Protein AF-A0A510KME7-F1 (afdb_monomer)

Structure (mmCIF, N/CA/C/O backbone):
data_AF-A0A510KME7-F1
#
_entry.id   AF-A0A510KME7-F1
#
loop_
_atom_site.group_PDB
_atom_site.id
_atom_site.type_symbol
_atom_site.label_atom_id
_atom_site.label_alt_id
_atom_site.label_comp_id
_atom_site.label_asym_id
_atom_site.label_entity_id
_atom_site.label_seq_id
_atom_site.pdbx_PDB_ins_code
_atom_site.Cartn_x
_atom_site.Cartn_y
_atom_site.Cartn_z
_atom_site.occupancy
_atom_site.B_iso_or_equiv
_atom_site.auth_seq_id
_atom_site.auth_comp_id
_atom_site.auth_asym_id
_atom_site.auth_atom_id
_atom_site.pdbx_PDB_model_num
ATOM 1 N N . MET A 1 1 ? 17.090 -39.117 -1.581 1.00 31.42 1 MET A N 1
ATOM 2 C CA . MET A 1 1 ? 18.560 -39.068 -1.460 1.00 31.42 1 MET A CA 1
ATOM 3 C C . MET A 1 1 ? 19.087 -39.011 -2.873 1.00 31.42 1 MET A C 1
ATOM 5 O O . MET A 1 1 ? 19.305 -40.053 -3.471 1.00 31.42 1 MET A O 1
ATOM 9 N N . GLU A 1 2 ? 19.153 -37.811 -3.428 1.00 24.08 2 GLU A N 1
ATOM 10 C CA . GLU A 1 2 ? 19.842 -37.562 -4.691 1.00 24.08 2 GLU A CA 1
ATOM 11 C C . GLU A 1 2 ? 21.086 -36.752 -4.356 1.00 24.08 2 GLU A C 1
ATOM 13 O O . GLU A 1 2 ? 21.052 -35.858 -3.509 1.00 24.08 2 GLU A O 1
ATOM 18 N N . GLU A 1 3 ? 22.195 -37.201 -4.925 1.00 23.95 3 GLU A N 1
ATOM 19 C CA . GLU A 1 3 ? 23.554 -36.765 -4.651 1.00 23.95 3 GLU A CA 1
ATOM 20 C C . GLU A 1 3 ? 23.732 -35.298 -5.052 1.00 23.95 3 GLU A C 1
ATOM 22 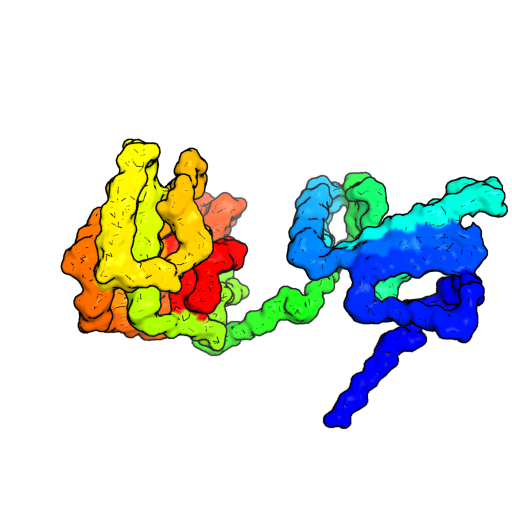O O . GLU A 1 3 ? 23.571 -34.931 -6.216 1.00 23.95 3 GLU A O 1
ATOM 27 N N . ALA A 1 4 ? 24.089 -34.459 -4.077 1.00 23.62 4 ALA A N 1
ATOM 28 C CA . ALA A 1 4 ? 24.622 -33.134 -4.338 1.00 23.62 4 ALA A CA 1
ATOM 29 C C . ALA A 1 4 ? 25.948 -33.299 -5.092 1.00 23.62 4 ALA A C 1
ATOM 31 O O . ALA A 1 4 ? 26.929 -33.814 -4.552 1.00 23.62 4 ALA A O 1
ATOM 32 N N . VAL A 1 5 ? 25.948 -32.909 -6.364 1.00 24.23 5 VAL A N 1
ATOM 33 C CA . VAL A 1 5 ? 27.151 -32.837 -7.188 1.00 24.23 5 VAL A CA 1
ATOM 34 C C . VAL A 1 5 ? 28.067 -31.779 -6.573 1.00 24.23 5 VAL A C 1
ATOM 36 O O . VAL A 1 5 ? 27.742 -30.597 -6.555 1.00 24.23 5 VAL A O 1
ATOM 39 N N . ASP A 1 6 ? 29.193 -32.246 -6.041 1.00 28.59 6 ASP A N 1
ATOM 40 C CA . ASP A 1 6 ? 30.318 -31.480 -5.498 1.00 28.59 6 ASP A CA 1
ATOM 41 C C . ASP A 1 6 ? 30.892 -30.549 -6.590 1.00 28.59 6 ASP A C 1
ATOM 43 O O . ASP A 1 6 ? 31.777 -30.928 -7.359 1.00 28.59 6 ASP A O 1
ATOM 47 N N . THR A 1 7 ? 30.338 -29.338 -6.726 1.00 27.38 7 THR A N 1
ATOM 48 C CA . THR A 1 7 ? 30.721 -28.338 -7.743 1.00 27.38 7 THR A CA 1
ATOM 49 C C . THR A 1 7 ? 31.840 -27.397 -7.293 1.00 27.38 7 THR A C 1
ATOM 51 O O . THR A 1 7 ? 32.182 -26.467 -8.017 1.00 27.38 7 THR A O 1
ATOM 54 N N . HIS A 1 8 ? 32.477 -27.614 -6.141 1.00 29.44 8 HIS A N 1
ATOM 55 C CA . HIS A 1 8 ? 33.478 -26.672 -5.614 1.00 29.44 8 HIS A CA 1
ATOM 56 C C . HIS A 1 8 ? 34.942 -27.059 -5.853 1.00 29.44 8 HIS A C 1
ATOM 58 O O . HIS A 1 8 ? 35.839 -26.343 -5.414 1.00 29.44 8 HIS A O 1
ATOM 64 N N . LYS A 1 9 ? 35.227 -28.146 -6.582 1.00 29.44 9 LYS A N 1
ATOM 65 C CA . LYS A 1 9 ? 36.607 -28.654 -6.675 1.00 29.44 9 LYS A CA 1
ATOM 66 C C . LYS A 1 9 ? 37.508 -28.113 -7.786 1.00 29.44 9 LYS A C 1
ATOM 68 O O . LYS A 1 9 ? 38.706 -28.321 -7.671 1.00 29.44 9 LYS A O 1
ATOM 73 N N . ASN A 1 10 ? 37.024 -27.408 -8.812 1.00 32.88 10 ASN A N 1
ATOM 74 C CA . ASN A 1 10 ? 37.859 -27.113 -9.995 1.00 32.88 10 ASN A CA 1
ATOM 75 C C . ASN A 1 10 ? 37.659 -25.705 -10.599 1.00 32.88 10 ASN A C 1
ATOM 77 O O . ASN A 1 10 ? 37.364 -25.596 -11.786 1.00 32.88 10 ASN A O 1
ATOM 81 N N . PHE A 1 11 ? 37.811 -24.621 -9.830 1.00 33.50 11 PHE A N 1
ATOM 82 C CA . PHE A 1 11 ? 37.561 -23.256 -10.350 1.00 33.50 11 PHE A CA 1
ATOM 83 C C . PHE A 1 11 ? 38.705 -22.247 -10.169 1.00 33.50 11 PHE A C 1
ATOM 85 O O . PHE A 1 11 ? 38.480 -21.037 -10.161 1.00 33.50 11 PHE A O 1
ATOM 92 N N . VAL A 1 12 ? 39.950 -22.719 -10.077 1.00 34.84 12 VAL A N 1
ATOM 93 C CA . VAL A 1 12 ? 41.131 -21.846 -10.141 1.00 34.84 12 VAL A CA 1
ATOM 94 C C . VAL A 1 12 ? 42.035 -22.340 -11.266 1.00 34.84 12 VAL A C 1
ATOM 96 O O . VAL A 1 12 ? 42.401 -23.511 -11.291 1.00 34.84 12 VAL A O 1
ATOM 99 N N . ASP A 1 13 ? 42.353 -21.449 -12.205 1.00 33.38 13 ASP A N 1
ATOM 100 C CA . ASP A 1 13 ? 43.281 -21.697 -13.314 1.00 33.38 13 ASP A CA 1
ATOM 101 C C . ASP A 1 13 ? 44.625 -22.237 -12.776 1.00 33.38 13 ASP A C 1
ATOM 103 O O . ASP A 1 13 ? 45.137 -21.736 -11.766 1.00 33.38 13 ASP A O 1
ATOM 107 N N . GLU A 1 14 ? 45.209 -23.257 -13.416 1.00 35.88 14 GLU A N 1
ATOM 108 C CA . GLU A 1 14 ? 46.477 -23.865 -12.976 1.00 35.88 14 GLU A CA 1
ATOM 109 C C . GLU A 1 14 ? 47.615 -22.828 -12.927 1.00 35.88 14 GLU A C 1
ATOM 111 O O . GLU A 1 14 ? 48.488 -22.895 -12.055 1.00 35.88 14 GLU A O 1
ATOM 116 N N . GLU A 1 15 ? 47.571 -21.809 -13.795 1.00 36.50 15 GLU A N 1
ATOM 117 C CA . GLU A 1 15 ? 48.506 -20.680 -13.755 1.00 36.50 15 GLU A CA 1
ATOM 118 C C . GLU A 1 15 ? 48.356 -19.841 -12.478 1.00 36.50 15 GLU A C 1
ATOM 120 O O . GLU A 1 15 ? 49.357 -19.394 -11.916 1.00 36.50 15 GLU A O 1
ATOM 125 N N . VAL A 1 16 ? 47.132 -19.674 -11.970 1.00 37.50 16 VAL A N 1
ATOM 126 C CA . VAL A 1 16 ? 46.834 -18.913 -10.748 1.00 37.50 16 VAL A CA 1
ATOM 127 C C . VAL A 1 16 ? 47.249 -19.708 -9.507 1.00 37.50 16 VAL A C 1
ATOM 129 O O . VAL A 1 16 ? 47.887 -19.146 -8.615 1.00 37.50 16 VAL A O 1
ATOM 132 N N . LEU A 1 17 ? 47.008 -21.026 -9.482 1.00 38.66 17 LEU A N 1
ATOM 133 C CA . LEU A 1 17 ? 47.450 -21.931 -8.407 1.00 38.66 17 LEU A CA 1
ATOM 134 C C . LEU A 1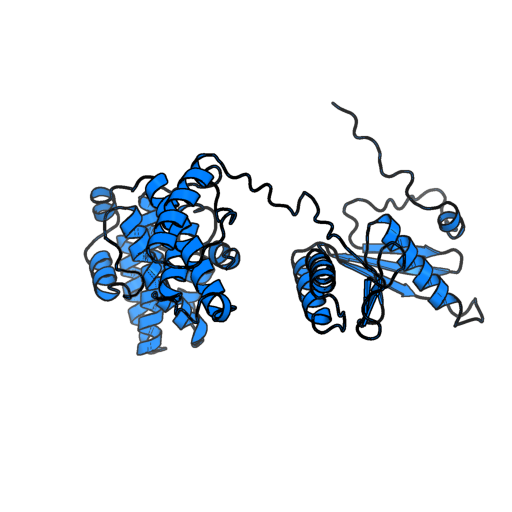 17 ? 48.982 -21.971 -8.247 1.00 38.66 17 LEU A C 1
ATOM 136 O O . LEU A 1 17 ? 49.497 -22.147 -7.140 1.00 38.66 17 LEU A O 1
ATOM 140 N N . SER A 1 18 ? 49.731 -21.731 -9.329 1.00 37.91 18 SER A N 1
ATOM 141 C CA . SER A 1 18 ? 51.200 -21.712 -9.315 1.00 37.91 18 SER A CA 1
ATOM 142 C C . SER A 1 18 ? 51.813 -20.598 -8.442 1.00 37.91 18 SER A C 1
ATOM 144 O O . SER A 1 18 ? 52.978 -20.707 -8.035 1.00 37.91 18 SER A O 1
ATOM 146 N N . TYR A 1 19 ? 51.031 -19.568 -8.086 1.00 35.19 19 TYR A N 1
ATOM 147 C CA . TYR A 1 19 ? 51.433 -18.431 -7.247 1.00 35.19 19 TYR A CA 1
ATOM 148 C C . TYR A 1 19 ? 51.193 -18.628 -5.734 1.00 35.19 19 TYR A C 1
ATOM 150 O O . TYR A 1 19 ? 51.480 -17.708 -4.963 1.00 35.19 19 TYR A O 1
ATOM 158 N N . PHE A 1 20 ? 50.730 -19.805 -5.285 1.00 35.69 20 PHE A N 1
ATOM 159 C CA . PHE A 1 20 ? 50.473 -20.130 -3.869 1.00 35.69 20 PHE A CA 1
ATOM 160 C C . PHE A 1 20 ? 51.540 -21.076 -3.270 1.00 35.69 20 PHE A C 1
ATOM 162 O O . PHE A 1 20 ? 51.744 -22.179 -3.773 1.00 35.69 20 PHE A O 1
ATOM 169 N N . GLU A 1 21 ? 52.267 -20.662 -2.222 1.00 37.16 21 GLU A N 1
ATOM 170 C CA . GLU A 1 21 ? 53.064 -21.557 -1.359 1.00 37.16 21 GLU A CA 1
ATOM 171 C C . GLU A 1 21 ? 52.346 -21.593 -0.018 1.00 37.16 21 GLU A C 1
ATOM 173 O O . GLU A 1 21 ? 52.295 -20.590 0.692 1.00 37.16 21 GLU A O 1
ATOM 178 N N . GLY A 1 22 ? 51.764 -22.743 0.307 1.00 34.75 22 GLY A N 1
ATOM 179 C CA . GLY A 1 22 ? 51.310 -23.023 1.658 1.00 34.75 22 GLY A CA 1
ATOM 180 C C . GLY A 1 22 ? 52.486 -23.513 2.498 1.00 34.75 22 GLY A C 1
ATOM 181 O O . GLY A 1 22 ? 52.994 -24.605 2.259 1.00 34.75 22 GLY A O 1
ATOM 182 N N . GLU A 1 23 ? 52.880 -22.750 3.516 1.00 32.00 23 GLU A N 1
ATOM 183 C CA . GLU A 1 23 ? 53.394 -23.351 4.752 1.00 32.00 23 GLU A CA 1
ATOM 184 C C . GLU A 1 23 ? 52.187 -23.796 5.588 1.00 32.00 23 GLU A C 1
ATOM 186 O O . GLU A 1 23 ? 51.741 -23.084 6.477 1.00 32.00 23 GLU A O 1
ATOM 191 N N . ASP A 1 24 ? 51.584 -24.914 5.188 1.00 30.89 24 ASP A N 1
ATOM 192 C CA . ASP A 1 24 ? 51.115 -26.006 6.051 1.00 30.89 24 ASP A CA 1
ATOM 193 C C . ASP A 1 24 ? 50.284 -26.957 5.188 1.00 30.89 24 ASP A C 1
ATOM 195 O O . ASP A 1 24 ? 49.229 -26.609 4.664 1.00 30.89 24 ASP A O 1
ATOM 199 N N . SER A 1 25 ? 50.760 -28.189 5.052 1.00 30.42 25 SER A N 1
ATOM 200 C CA . SER A 1 25 ? 50.097 -29.253 4.290 1.00 30.42 25 SER A CA 1
ATOM 201 C C . SER A 1 25 ? 48.968 -29.942 5.075 1.00 30.42 25 SER A C 1
ATOM 203 O O . SER A 1 25 ? 48.517 -31.008 4.674 1.00 30.42 25 SER A O 1
ATOM 205 N N . GLU A 1 26 ? 48.474 -29.339 6.167 1.00 30.17 26 GLU A N 1
ATOM 206 C CA . GLU A 1 26 ? 47.447 -29.950 7.031 1.00 30.17 26 GLU A CA 1
ATOM 207 C C . GLU A 1 26 ? 46.320 -29.011 7.511 1.00 30.17 26 GLU A C 1
ATOM 209 O O . GLU A 1 26 ? 45.482 -29.424 8.314 1.00 30.17 26 GLU A O 1
ATOM 214 N N . LYS A 1 27 ? 46.212 -27.774 7.009 1.00 30.67 27 LYS A N 1
ATOM 215 C CA . LYS A 1 27 ? 45.012 -26.946 7.235 1.00 30.67 27 LYS A CA 1
ATOM 216 C C . LYS A 1 27 ? 44.530 -26.316 5.940 1.00 30.67 27 LYS A C 1
ATOM 218 O O . LYS A 1 27 ? 44.865 -25.182 5.612 1.00 30.67 27 LYS A O 1
ATOM 223 N N . GLU A 1 28 ? 43.700 -27.073 5.229 1.00 34.62 28 GLU A N 1
ATOM 224 C CA . GLU A 1 28 ? 42.723 -26.515 4.301 1.00 34.62 28 GLU A CA 1
ATOM 225 C C . GLU A 1 28 ? 41.996 -25.363 5.017 1.00 34.62 28 GLU A C 1
ATOM 227 O O . GLU A 1 28 ? 41.362 -25.566 6.052 1.00 34.62 28 GLU A O 1
ATOM 232 N N . PHE A 1 29 ? 42.105 -24.141 4.502 1.00 41.22 29 PHE A N 1
ATOM 233 C CA . PHE A 1 29 ? 41.101 -23.116 4.761 1.00 41.22 29 PHE A CA 1
ATOM 234 C C . PHE A 1 29 ? 40.070 -23.251 3.644 1.00 41.22 29 PHE A C 1
ATOM 236 O O . PHE A 1 29 ? 40.261 -22.636 2.591 1.00 41.22 29 PHE A O 1
ATOM 243 N N . PRO A 1 30 ? 39.007 -24.064 3.793 1.00 48.75 30 PRO A N 1
ATOM 244 C CA . PRO A 1 30 ? 37.950 -24.028 2.810 1.00 48.75 30 PRO A CA 1
ATOM 245 C C . PRO A 1 30 ? 37.259 -22.679 2.992 1.00 48.75 30 PRO A C 1
ATOM 247 O O . PRO A 1 30 ? 36.662 -22.408 4.034 1.00 48.75 30 PRO A O 1
ATOM 250 N N . ILE A 1 31 ? 37.376 -21.805 1.995 1.00 48.62 31 ILE A N 1
ATOM 251 C CA . ILE A 1 31 ? 36.396 -20.737 1.821 1.00 48.62 31 ILE A CA 1
ATOM 252 C C . ILE A 1 31 ? 35.055 -21.464 1.683 1.00 48.62 31 ILE A C 1
ATOM 254 O O . ILE A 1 31 ? 34.832 -22.195 0.723 1.00 48.62 31 ILE A O 1
ATOM 258 N N . GLN A 1 32 ? 34.225 -21.355 2.713 1.00 48.88 32 GLN A N 1
ATOM 259 C CA . GLN A 1 32 ? 32.888 -21.938 2.774 1.00 48.88 32 GLN A CA 1
ATOM 260 C C . GLN A 1 32 ? 31.859 -20.907 2.311 1.00 48.88 32 GLN A C 1
ATOM 262 O O . GLN A 1 32 ? 32.136 -19.708 2.342 1.00 48.88 32 GLN A O 1
ATOM 267 N N . GLU A 1 33 ? 30.665 -21.363 1.945 1.00 46.31 33 GLU A N 1
ATOM 268 C CA . GLU A 1 33 ? 29.560 -20.523 1.456 1.00 46.31 33 GLU A CA 1
ATOM 269 C C . GLU A 1 33 ? 29.223 -19.347 2.399 1.00 46.31 33 GLU A C 1
ATOM 271 O O . GLU A 1 33 ? 28.917 -18.247 1.952 1.00 46.31 33 GLU A O 1
ATOM 276 N N . TRP A 1 34 ? 29.388 -19.527 3.715 1.00 50.72 34 TRP A N 1
ATOM 277 C CA . TRP A 1 34 ? 29.161 -18.493 4.738 1.00 50.72 34 TRP A CA 1
ATOM 278 C C . TRP A 1 34 ? 30.374 -17.591 5.033 1.00 50.72 34 TRP A C 1
ATOM 280 O O . TRP A 1 34 ? 30.373 -16.830 6.006 1.00 50.72 34 TRP A O 1
ATOM 290 N N . THR A 1 35 ? 31.449 -17.672 4.250 1.00 52.91 35 THR A N 1
ATOM 291 C CA . THR A 1 35 ? 32.661 -16.874 4.487 1.00 52.91 35 THR A CA 1
ATOM 292 C C . THR A 1 35 ? 32.430 -15.427 4.067 1.00 52.91 35 THR A C 1
ATOM 294 O O . THR A 1 35 ? 32.424 -15.108 2.884 1.00 52.91 35 THR A O 1
ATOM 297 N N . ARG A 1 36 ? 32.292 -14.522 5.041 1.00 64.31 36 ARG A N 1
ATOM 298 C CA . ARG A 1 36 ? 32.176 -13.073 4.786 1.00 64.31 36 ARG A CA 1
ATOM 299 C C . ARG A 1 36 ? 33.496 -12.321 4.863 1.00 64.31 36 ARG A C 1
ATOM 301 O O . ARG A 1 36 ? 33.613 -11.243 4.298 1.00 64.31 36 ARG A O 1
ATOM 308 N N . ILE A 1 37 ? 34.504 -12.882 5.529 1.00 73.12 37 ILE A N 1
ATOM 309 C CA . ILE A 1 37 ? 35.841 -12.290 5.644 1.00 73.12 37 ILE A CA 1
ATOM 310 C C . ILE A 1 37 ? 36.871 -13.375 5.357 1.00 73.12 37 ILE A C 1
ATOM 312 O O . ILE A 1 37 ? 36.829 -14.443 5.967 1.00 73.12 37 ILE A O 1
ATOM 316 N N . PHE A 1 38 ? 37.816 -13.097 4.463 1.00 68.69 38 PHE A N 1
ATOM 317 C CA . PHE A 1 38 ? 38.881 -14.033 4.110 1.00 68.69 38 PHE A CA 1
ATOM 318 C C . PHE A 1 38 ? 40.239 -13.344 3.987 1.00 68.69 38 PHE A C 1
ATOM 320 O O . PHE A 1 38 ? 40.340 -12.136 3.766 1.00 68.69 38 PHE A O 1
ATOM 327 N N . ARG A 1 39 ? 41.309 -14.132 4.122 1.00 71.25 39 ARG A N 1
ATOM 328 C CA . ARG A 1 39 ? 42.686 -13.686 3.901 1.00 71.25 39 ARG A CA 1
ATOM 329 C C . ARG A 1 39 ? 43.415 -14.683 3.014 1.00 71.25 39 ARG A C 1
ATOM 331 O O . ARG A 1 39 ? 43.437 -15.871 3.309 1.00 71.25 39 ARG A O 1
ATOM 338 N N . ILE A 1 40 ? 44.048 -14.174 1.967 1.00 71.38 40 ILE A N 1
ATOM 339 C CA . ILE A 1 40 ? 44.884 -14.924 1.035 1.00 71.38 40 ILE A CA 1
ATOM 340 C C . ILE A 1 40 ? 46.314 -14.403 1.156 1.00 71.38 40 ILE A C 1
ATOM 342 O O . ILE A 1 40 ? 46.532 -13.193 1.153 1.00 71.38 40 ILE A O 1
ATOM 346 N N . LYS A 1 41 ? 47.295 -15.303 1.241 1.00 67.00 41 LYS A N 1
ATOM 347 C CA . LYS A 1 41 ? 48.721 -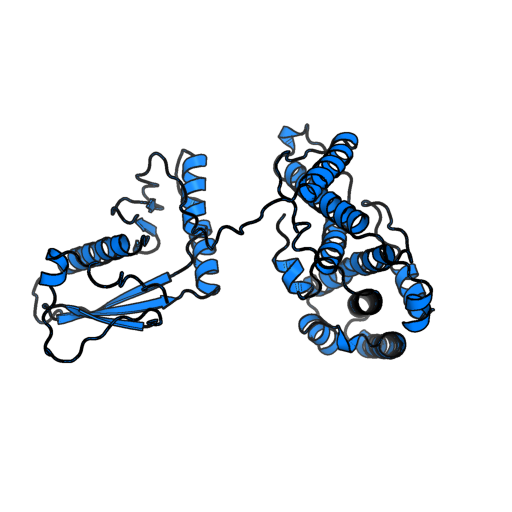14.960 1.211 1.00 67.00 41 LYS A CA 1
ATOM 348 C C . LYS A 1 41 ? 49.373 -15.589 -0.015 1.00 67.00 41 LYS A C 1
ATOM 350 O O . LYS A 1 41 ? 49.258 -16.793 -0.219 1.00 67.00 41 LYS A O 1
ATOM 355 N N . LEU A 1 42 ? 50.022 -14.770 -0.836 1.00 65.75 42 LEU A N 1
ATOM 356 C CA . LEU A 1 42 ? 50.706 -15.197 -2.058 1.00 65.75 42 LEU A CA 1
ATOM 357 C C . LEU A 1 42 ? 52.171 -15.568 -1.769 1.00 65.75 42 LEU A C 1
ATOM 359 O O . LEU A 1 42 ? 52.744 -15.124 -0.770 1.00 65.75 42 LEU A O 1
ATOM 363 N N . LYS A 1 43 ? 52.805 -16.329 -2.677 1.00 61.66 43 LYS A N 1
ATOM 364 C CA . LYS A 1 43 ? 54.229 -16.742 -2.598 1.00 61.66 43 LYS A CA 1
ATOM 365 C C . LYS A 1 43 ? 55.206 -15.597 -2.365 1.00 61.66 43 LYS A C 1
ATOM 367 O O . LYS A 1 43 ? 56.228 -15.757 -1.706 1.00 61.66 43 LYS A O 1
ATOM 372 N N . ASP A 1 44 ? 54.917 -14.435 -2.935 1.00 62.72 44 ASP A N 1
ATOM 373 C CA . ASP A 1 44 ? 55.780 -13.260 -2.823 1.00 62.72 44 ASP A CA 1
ATOM 374 C C . ASP A 1 44 ? 55.631 -12.514 -1.485 1.00 62.72 44 ASP A C 1
ATOM 376 O O . ASP A 1 44 ? 56.320 -11.521 -1.255 1.00 62.72 44 ASP A O 1
ATOM 380 N N . GLY A 1 45 ? 54.788 -13.019 -0.578 1.00 64.12 45 GLY A N 1
ATOM 381 C CA . GLY A 1 45 ? 54.513 -12.425 0.726 1.00 64.12 45 GLY A CA 1
ATOM 382 C C . GLY A 1 45 ? 53.370 -11.411 0.717 1.00 64.12 45 GLY A C 1
ATOM 383 O O . GLY A 1 45 ? 53.045 -10.889 1.782 1.00 64.12 45 GLY A O 1
ATOM 384 N N . THR A 1 46 ? 52.743 -11.147 -0.434 1.00 65.31 46 THR A N 1
ATOM 385 C CA . THR A 1 46 ? 51.562 -10.278 -0.527 1.00 65.31 46 THR A CA 1
ATOM 386 C C . THR A 1 46 ? 50.392 -10.886 0.237 1.00 65.31 46 THR A C 1
ATOM 388 O O . THR A 1 46 ? 50.067 -12.060 0.058 1.00 65.31 46 THR A O 1
ATOM 391 N N . GLU A 1 47 ? 49.723 -10.077 1.055 1.00 69.19 47 GLU A N 1
ATOM 392 C CA . GLU A 1 47 ? 48.513 -10.477 1.774 1.00 69.19 47 GLU A CA 1
ATOM 393 C C . GLU A 1 47 ? 47.300 -9.722 1.227 1.00 69.19 47 GLU A C 1
ATOM 395 O O . GLU A 1 47 ? 47.287 -8.493 1.183 1.00 69.19 47 GLU A O 1
ATOM 400 N N . ILE A 1 48 ? 46.267 -10.457 0.824 1.00 72.62 48 ILE A N 1
ATOM 401 C CA . ILE A 1 48 ? 44.991 -9.940 0.332 1.00 72.62 48 ILE A CA 1
ATOM 402 C C . ILE A 1 48 ? 43.926 -10.270 1.369 1.00 72.62 48 ILE A C 1
ATOM 404 O O . ILE A 1 48 ? 43.691 -11.434 1.677 1.00 72.62 48 ILE A O 1
ATOM 408 N 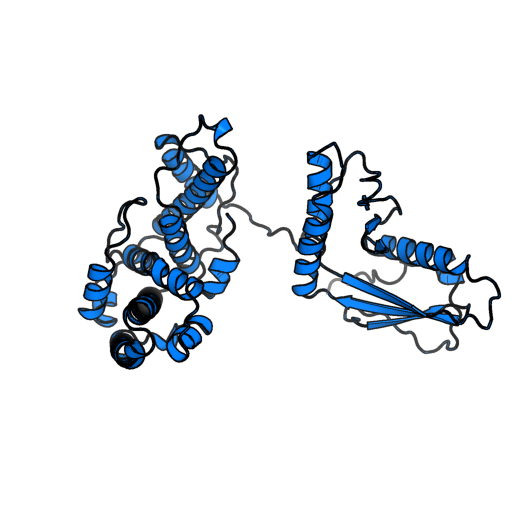N . ASN A 1 49 ? 43.272 -9.249 1.905 1.00 74.81 49 ASN A N 1
ATOM 409 C CA . ASN A 1 49 ? 42.120 -9.393 2.785 1.00 74.81 49 ASN A CA 1
ATOM 410 C C . ASN A 1 49 ? 40.856 -9.066 1.989 1.00 74.81 49 ASN A C 1
ATOM 412 O O . ASN A 1 49 ? 40.799 -8.023 1.337 1.00 74.81 49 ASN A O 1
ATOM 416 N N . GLY A 1 50 ? 39.870 -9.952 2.037 1.00 74.75 50 GLY A N 1
ATOM 417 C CA . GLY A 1 50 ? 38.582 -9.786 1.384 1.00 74.75 50 GLY A CA 1
ATOM 418 C C . GLY A 1 50 ? 37.440 -9.716 2.385 1.00 74.75 50 GLY A C 1
ATOM 419 O O . GLY A 1 50 ? 37.459 -10.405 3.403 1.00 74.75 50 GLY A O 1
ATOM 420 N N . GLU A 1 51 ? 36.456 -8.881 2.078 1.00 77.31 51 GLU A N 1
ATOM 421 C CA . GLU A 1 51 ? 35.203 -8.735 2.815 1.00 77.31 51 GLU A CA 1
ATOM 422 C C . GLU A 1 51 ? 34.047 -8.780 1.811 1.00 77.31 51 GLU A C 1
ATOM 424 O O . GLU A 1 51 ? 34.073 -8.047 0.821 1.00 77.31 51 GLU A O 1
ATOM 429 N N . ILE A 1 52 ? 33.078 -9.663 2.039 1.00 78.88 52 ILE A N 1
ATOM 430 C CA . ILE A 1 52 ? 31.897 -9.872 1.197 1.00 78.88 52 ILE A CA 1
ATOM 431 C C . ILE A 1 52 ? 30.678 -9.328 1.939 1.00 78.88 52 ILE A C 1
ATOM 433 O O . ILE A 1 52 ? 30.410 -9.736 3.069 1.00 78.88 52 ILE A O 1
ATOM 437 N N . ASP A 1 53 ? 29.949 -8.437 1.280 1.00 75.94 53 ASP A N 1
ATOM 438 C CA . ASP A 1 53 ? 28.682 -7.868 1.725 1.00 75.94 53 ASP A CA 1
ATOM 439 C C . ASP A 1 53 ? 27.602 -8.197 0.689 1.00 75.94 53 ASP A C 1
ATOM 441 O O . ASP A 1 53 ? 27.637 -7.691 -0.432 1.00 75.94 53 ASP A O 1
ATOM 445 N N . ASP A 1 54 ? 26.675 -9.070 1.064 1.00 71.81 54 ASP A N 1
ATOM 446 C CA . ASP A 1 54 ? 25.479 -9.448 0.308 1.00 71.81 54 ASP A CA 1
ATOM 447 C C . ASP A 1 54 ? 24.190 -9.053 1.052 1.00 71.81 54 ASP A C 1
ATOM 449 O O . ASP A 1 54 ? 23.129 -9.641 0.854 1.00 71.81 54 ASP A O 1
ATOM 453 N N . SER A 1 55 ? 24.283 -8.059 1.943 1.00 72.50 55 SER A N 1
ATOM 454 C CA . SER A 1 55 ? 23.122 -7.500 2.636 1.00 72.50 55 SER A CA 1
ATOM 455 C C . SER A 1 55 ? 22.272 -6.622 1.709 1.00 72.50 55 SER A C 1
ATOM 457 O O . SER A 1 55 ? 22.720 -6.181 0.652 1.00 72.50 55 SER A O 1
ATOM 459 N N . GLU A 1 56 ? 21.066 -6.245 2.141 1.00 66.38 56 GLU A N 1
ATOM 460 C CA . GLU A 1 56 ? 20.248 -5.238 1.439 1.00 66.38 56 GLU A CA 1
ATOM 461 C C . GLU A 1 56 ? 20.994 -3.911 1.197 1.00 66.38 56 GLU A C 1
ATOM 463 O O . GLU A 1 56 ? 20.714 -3.179 0.245 1.00 66.38 56 GLU A O 1
ATOM 468 N N . MET A 1 57 ? 21.980 -3.586 2.040 1.00 66.94 57 MET A N 1
ATOM 469 C CA . MET A 1 57 ? 22.820 -2.403 1.860 1.00 66.94 57 MET A CA 1
ATOM 470 C C . MET A 1 57 ? 23.742 -2.532 0.633 1.00 66.94 57 MET A C 1
ATOM 472 O O . MET A 1 57 ? 24.046 -1.519 -0.001 1.00 66.94 57 MET A O 1
ATOM 476 N N . ALA A 1 58 ? 24.130 -3.752 0.246 1.00 68.81 58 ALA A N 1
ATOM 477 C CA . ALA A 1 58 ? 24.874 -4.014 -0.982 1.00 68.81 58 ALA A CA 1
ATOM 478 C C . ALA A 1 58 ? 24.022 -3.747 -2.236 1.00 68.81 58 ALA A C 1
ATOM 480 O O . ALA A 1 58 ? 24.513 -3.124 -3.176 1.00 68.81 58 ALA A O 1
ATOM 481 N N . ALA A 1 59 ? 22.732 -4.101 -2.220 1.00 67.38 59 ALA A N 1
ATOM 482 C CA . ALA A 1 59 ? 21.806 -3.778 -3.312 1.00 67.38 59 ALA A CA 1
ATOM 483 C C . ALA A 1 59 ? 21.621 -2.255 -3.477 1.00 67.38 59 ALA A C 1
ATOM 485 O O . ALA A 1 59 ? 21.709 -1.717 -4.583 1.00 67.38 59 ALA A O 1
ATOM 486 N N . LYS A 1 60 ? 21.480 -1.519 -2.363 1.00 73.62 60 LYS A N 1
ATOM 487 C CA . LYS A 1 60 ? 21.449 -0.040 -2.371 1.00 73.62 60 LYS A CA 1
ATOM 488 C C . LYS A 1 60 ? 22.738 0.568 -2.935 1.00 73.62 60 LYS A C 1
ATOM 490 O O . LYS A 1 60 ? 22.696 1.614 -3.583 1.00 73.62 60 LYS A O 1
ATOM 495 N N . TYR A 1 61 ? 23.883 -0.083 -2.719 1.00 79.62 61 TYR A N 1
ATOM 496 C CA . TYR A 1 61 ? 25.157 0.338 -3.299 1.00 79.62 61 TYR A CA 1
ATOM 497 C C . TYR A 1 61 ? 25.177 0.183 -4.827 1.00 79.62 61 TYR A C 1
ATOM 499 O O . TYR A 1 61 ? 25.677 1.081 -5.502 1.00 79.62 61 TYR A O 1
ATOM 507 N N . GLY A 1 62 ? 24.605 -0.895 -5.376 1.00 83.06 62 GLY A N 1
ATOM 508 C CA . GLY A 1 62 ? 24.429 -1.077 -6.823 1.00 83.06 62 GLY A CA 1
ATOM 509 C C . GLY A 1 62 ? 23.611 0.053 -7.453 1.00 83.06 62 GLY A C 1
ATOM 510 O O . GLY A 1 62 ? 24.069 0.702 -8.395 1.00 83.06 62 GLY A O 1
ATOM 511 N N . ALA A 1 63 ? 22.454 0.377 -6.868 1.00 81.00 63 ALA A N 1
ATOM 512 C CA . ALA A 1 63 ? 21.615 1.492 -7.316 1.00 81.00 63 ALA A CA 1
ATOM 513 C C . ALA A 1 63 ? 22.349 2.847 -7.266 1.00 81.00 63 ALA A C 1
ATOM 515 O O . ALA A 1 63 ? 22.369 3.582 -8.254 1.00 81.00 63 ALA A O 1
ATOM 516 N N . GLY A 1 64 ? 23.026 3.152 -6.152 1.00 83.25 64 GLY A N 1
ATOM 517 C CA . GLY A 1 64 ? 23.813 4.384 -6.023 1.00 83.25 64 GLY A CA 1
ATOM 518 C C . GLY A 1 64 ? 25.003 4.450 -6.989 1.00 83.25 64 GLY A C 1
ATOM 519 O O . GLY A 1 64 ? 25.370 5.525 -7.463 1.00 83.25 64 GLY A O 1
ATOM 520 N N . LEU A 1 65 ? 25.603 3.307 -7.330 1.00 87.94 65 LEU A N 1
ATOM 521 C CA . LEU A 1 65 ? 26.673 3.236 -8.324 1.00 87.94 65 LEU A CA 1
ATOM 522 C C . LEU A 1 65 ? 26.140 3.454 -9.747 1.00 87.94 65 LEU A C 1
ATOM 524 O O . LEU A 1 65 ? 26.798 4.117 -10.547 1.00 87.94 65 LEU A O 1
ATOM 528 N N . ALA A 1 66 ? 24.945 2.950 -10.062 1.00 89.94 66 ALA A N 1
ATOM 529 C CA . ALA A 1 66 ? 24.282 3.221 -11.336 1.00 89.94 66 ALA A CA 1
ATOM 530 C C . ALA A 1 66 ? 23.960 4.718 -11.484 1.00 89.94 66 ALA A C 1
ATOM 532 O O . ALA A 1 66 ? 24.258 5.310 -12.520 1.00 89.94 66 ALA A O 1
ATOM 533 N N . GLU A 1 67 ? 23.448 5.357 -10.427 1.00 87.44 67 GLU A N 1
ATOM 534 C CA . GLU A 1 67 ? 23.243 6.810 -10.396 1.00 87.44 67 GLU A CA 1
ATOM 535 C C . GLU A 1 67 ? 24.564 7.562 -10.595 1.00 87.44 67 GLU A C 1
ATOM 537 O O . GLU A 1 67 ? 24.635 8.478 -11.418 1.00 87.44 67 GLU A O 1
ATOM 542 N N . HIS A 1 68 ? 25.638 7.128 -9.923 1.00 88.25 68 HIS A N 1
ATOM 543 C CA . HIS A 1 68 ? 26.963 7.714 -10.098 1.00 88.25 68 HIS A CA 1
ATOM 544 C C . HIS A 1 68 ? 27.410 7.702 -11.564 1.00 88.25 68 HIS A C 1
ATOM 546 O O . HIS A 1 68 ? 27.991 8.687 -11.999 1.00 88.25 68 HIS A O 1
ATOM 552 N N . PHE A 1 69 ? 27.129 6.650 -12.337 1.00 91.12 69 PHE A N 1
ATOM 553 C CA . PHE A 1 69 ? 27.490 6.557 -13.759 1.00 91.12 69 PHE A CA 1
ATOM 554 C C . PHE A 1 69 ? 26.428 7.094 -14.738 1.00 91.12 69 PHE A C 1
ATOM 556 O O . PHE A 1 69 ? 26.640 7.035 -15.948 1.00 91.12 69 PHE A O 1
ATOM 563 N N . SER A 1 70 ? 25.306 7.636 -14.262 1.00 90.44 70 SER A N 1
ATOM 564 C CA . SER A 1 70 ? 24.171 8.044 -15.111 1.00 90.44 70 SER A CA 1
ATOM 565 C C . SER A 1 70 ? 24.479 9.156 -16.130 1.00 90.44 70 SER A C 1
ATOM 567 O O . SER A 1 70 ? 23.855 9.233 -17.191 1.00 90.44 70 SER A O 1
ATOM 569 N N . ASP A 1 71 ? 25.471 9.995 -15.854 1.00 88.88 71 ASP A N 1
ATOM 570 C CA . ASP A 1 71 ? 25.948 11.108 -16.686 1.00 88.88 71 ASP A CA 1
ATOM 571 C C . ASP A 1 71 ? 27.082 10.706 -17.656 1.00 88.88 71 ASP A C 1
ATOM 573 O O . ASP A 1 71 ? 27.643 11.563 -18.345 1.00 88.88 71 ASP A O 1
ATOM 577 N N . VAL A 1 72 ? 27.441 9.417 -17.726 1.00 91.19 72 VAL A N 1
ATOM 578 C CA . VAL A 1 72 ? 28.518 8.935 -18.598 1.00 91.19 72 VAL A CA 1
ATOM 579 C C . VAL A 1 72 ? 28.220 9.212 -20.076 1.00 91.19 72 VAL A C 1
ATOM 581 O O . VAL A 1 72 ? 27.100 9.031 -20.563 1.00 91.19 72 VAL A O 1
ATOM 584 N N . ASN A 1 73 ? 29.252 9.621 -20.819 1.00 88.38 73 ASN A N 1
ATOM 585 C CA . ASN A 1 73 ? 29.143 9.957 -22.237 1.00 88.38 73 ASN A CA 1
ATOM 586 C C . ASN A 1 73 ? 29.146 8.701 -23.129 1.00 88.38 73 ASN A C 1
ATOM 588 O O . ASN A 1 73 ? 30.157 8.353 -23.742 1.00 88.38 73 ASN A O 1
ATOM 592 N N . ILE A 1 74 ? 28.000 8.025 -23.206 1.00 91.81 74 ILE A N 1
ATOM 593 C CA . ILE A 1 74 ? 27.730 6.925 -24.139 1.00 91.81 74 ILE A CA 1
ATOM 594 C C . ILE A 1 74 ? 26.644 7.403 -25.108 1.00 91.81 74 ILE A C 1
ATOM 596 O O . ILE A 1 74 ? 25.563 7.784 -24.682 1.00 91.81 74 ILE A O 1
ATOM 600 N N . LYS A 1 75 ? 26.944 7.423 -26.414 1.00 88.69 75 LYS A N 1
ATOM 601 C CA . LYS A 1 75 ? 26.048 8.001 -27.440 1.00 88.69 75 LYS A CA 1
ATOM 602 C C . LYS A 1 75 ? 24.782 7.186 -27.700 1.00 88.69 75 LYS A C 1
ATOM 604 O O . LYS A 1 75 ? 23.795 7.744 -28.165 1.00 88.69 75 LYS A O 1
ATOM 609 N N . ASP A 1 76 ? 24.862 5.873 -27.518 1.00 92.25 76 ASP A N 1
ATOM 610 C CA . ASP A 1 76 ? 23.727 4.969 -27.672 1.00 92.25 76 ASP A CA 1
ATOM 611 C C . ASP A 1 76 ? 23.004 4.869 -26.327 1.00 92.25 76 ASP A C 1
ATOM 613 O O . ASP A 1 76 ? 23.504 4.243 -25.390 1.00 92.25 76 ASP A O 1
ATOM 617 N N . GLU A 1 77 ? 21.846 5.523 -26.230 1.00 87.00 77 GLU A N 1
ATOM 618 C CA . GLU A 1 77 ? 21.094 5.608 -24.977 1.00 87.00 77 GLU A CA 1
ATOM 619 C C . GLU A 1 77 ? 20.524 4.248 -24.552 1.00 87.00 77 GLU A C 1
ATOM 621 O O . GLU A 1 77 ? 20.426 3.971 -23.360 1.00 87.00 77 GLU A O 1
ATOM 626 N N . ASN A 1 78 ? 20.212 3.364 -25.506 1.00 85.88 78 ASN A N 1
ATOM 627 C CA . ASN A 1 78 ? 19.729 2.024 -25.186 1.00 85.88 78 ASN A CA 1
ATOM 628 C C . ASN A 1 78 ? 20.853 1.178 -24.580 1.00 85.88 78 ASN A C 1
ATOM 630 O O . ASN A 1 78 ? 20.684 0.578 -23.521 1.00 85.88 78 ASN A O 1
ATOM 634 N N . LEU A 1 79 ? 22.034 1.191 -25.204 1.00 92.31 79 LEU A N 1
ATOM 635 C CA . LEU A 1 79 ? 23.217 0.533 -24.649 1.00 92.31 79 LEU A CA 1
ATOM 636 C C . LEU A 1 79 ? 23.557 1.082 -23.258 1.00 92.31 79 LEU A C 1
ATOM 638 O O . LEU A 1 79 ? 23.814 0.308 -22.338 1.00 92.31 79 LEU A O 1
ATOM 642 N N . LYS A 1 80 ? 23.540 2.409 -23.093 1.00 92.75 80 LYS A N 1
ATOM 643 C CA . LYS A 1 80 ? 23.783 3.058 -21.801 1.00 92.75 80 LYS A CA 1
ATOM 644 C C . LYS A 1 80 ? 22.795 2.567 -20.746 1.00 92.75 80 LYS A C 1
ATOM 646 O O . LYS A 1 80 ? 23.226 2.172 -19.666 1.00 92.75 80 LYS A O 1
ATOM 651 N N . GLN A 1 81 ? 21.505 2.516 -21.074 1.00 88.69 81 GLN A N 1
ATOM 652 C CA . GLN A 1 81 ? 20.481 2.019 -20.163 1.00 88.69 81 GLN A CA 1
ATOM 653 C C . GLN A 1 81 ? 20.737 0.559 -19.773 1.00 88.69 81 GLN A C 1
ATOM 655 O O . GLN A 1 81 ? 20.726 0.245 -18.589 1.00 88.69 81 GLN A O 1
ATOM 660 N N . MET A 1 82 ? 21.053 -0.317 -20.732 1.00 90.12 82 MET A N 1
ATOM 661 C CA . MET A 1 82 ? 21.356 -1.728 -20.457 1.00 90.12 82 MET A CA 1
ATOM 662 C C . MET A 1 82 ? 22.576 -1.891 -19.533 1.00 90.12 82 MET A C 1
ATOM 664 O O . MET A 1 82 ? 22.559 -2.714 -18.618 1.00 90.12 82 MET A O 1
ATOM 668 N N . LEU A 1 83 ? 23.622 -1.080 -19.711 1.00 93.75 83 LEU A N 1
ATOM 669 C CA . LEU A 1 83 ? 24.796 -1.090 -18.832 1.00 93.75 83 LEU A CA 1
ATOM 670 C C . LEU A 1 83 ? 24.456 -0.605 -17.413 1.00 93.75 83 LEU A C 1
ATOM 672 O O . LEU A 1 83 ? 24.857 -1.240 -16.440 1.00 93.75 83 LEU A O 1
ATOM 676 N N . LEU A 1 84 ? 23.690 0.484 -17.278 1.00 91.81 84 LEU A N 1
ATOM 677 C CA . LEU A 1 84 ? 23.266 1.014 -15.975 1.00 91.81 84 LEU A CA 1
ATOM 678 C C . LEU A 1 84 ? 22.325 0.051 -15.241 1.00 91.81 84 LEU A C 1
ATOM 680 O O . LEU A 1 84 ? 22.470 -0.147 -14.036 1.00 91.81 84 LEU A O 1
ATOM 684 N N . THR A 1 85 ? 21.416 -0.599 -15.969 1.00 86.44 85 THR A N 1
ATOM 685 C CA . THR A 1 85 ? 20.531 -1.637 -15.436 1.00 86.44 85 THR A CA 1
ATOM 686 C C . THR A 1 85 ? 21.334 -2.774 -14.808 1.00 86.44 85 THR A C 1
ATOM 688 O O . THR A 1 85 ? 21.046 -3.172 -13.686 1.00 86.44 85 THR A O 1
ATOM 691 N N . GLN A 1 86 ? 22.394 -3.256 -15.461 1.00 90.75 86 GLN A N 1
ATOM 692 C CA . GLN A 1 86 ? 23.257 -4.286 -14.875 1.00 90.75 86 GLN A CA 1
ATOM 693 C C . GLN A 1 86 ? 23.923 -3.850 -13.567 1.00 90.75 86 GLN A C 1
ATOM 695 O O . GLN A 1 86 ? 24.026 -4.669 -12.657 1.00 90.75 86 GLN A O 1
ATOM 700 N N . ILE A 1 87 ? 24.365 -2.588 -13.471 1.00 90.56 87 ILE A N 1
ATOM 701 C CA . ILE A 1 87 ? 24.977 -2.037 -12.250 1.00 90.56 87 ILE A CA 1
ATOM 702 C C . ILE A 1 87 ? 23.951 -1.987 -11.114 1.00 90.56 87 ILE A C 1
ATOM 704 O O . ILE A 1 87 ? 24.267 -2.344 -9.980 1.00 90.56 87 ILE A O 1
ATOM 708 N N . ALA A 1 88 ? 22.713 -1.594 -11.423 1.00 86.19 88 ALA A N 1
ATOM 709 C CA . ALA A 1 88 ? 21.625 -1.563 -10.450 1.00 86.19 88 ALA A CA 1
ATOM 710 C C . ALA A 1 88 ? 21.279 -2.961 -9.902 1.00 86.19 88 ALA A C 1
ATOM 712 O O . ALA A 1 88 ? 20.867 -3.073 -8.752 1.00 86.19 88 ALA A O 1
ATOM 713 N N . PHE A 1 89 ? 21.499 -4.020 -10.688 1.00 82.94 89 PHE A N 1
ATOM 714 C CA . PHE A 1 89 ? 21.275 -5.412 -10.280 1.00 82.94 89 PHE A CA 1
ATOM 715 C C . PHE A 1 89 ? 22.445 -6.057 -9.517 1.00 82.94 89 PHE A C 1
ATOM 717 O O . PHE A 1 89 ? 22.389 -7.248 -9.207 1.00 82.94 89 PHE A O 1
ATOM 724 N N . PHE A 1 90 ? 23.510 -5.316 -9.188 1.00 85.06 90 PHE A N 1
ATOM 725 C CA . PHE A 1 90 ? 24.565 -5.848 -8.324 1.00 85.06 90 PHE A CA 1
ATOM 726 C C . PHE A 1 90 ? 24.021 -6.117 -6.915 1.00 85.06 90 PHE A C 1
ATOM 728 O O . PHE A 1 90 ? 23.631 -5.204 -6.194 1.00 85.06 90 PHE A O 1
ATOM 735 N N . ASN A 1 91 ? 24.025 -7.389 -6.520 1.00 75.62 91 ASN A N 1
ATOM 736 C CA . ASN A 1 91 ? 23.473 -7.881 -5.255 1.00 75.62 91 ASN A CA 1
ATOM 737 C C . ASN A 1 91 ? 24.543 -8.178 -4.192 1.00 75.62 91 ASN A C 1
ATOM 739 O O . ASN A 1 91 ? 24.218 -8.463 -3.044 1.00 75.62 91 ASN A O 1
ATOM 743 N N . CYS A 1 92 ? 25.818 -8.118 -4.570 1.00 79.25 92 CYS A N 1
ATOM 744 C CA . CYS A 1 92 ? 26.941 -8.426 -3.704 1.00 79.25 92 CYS A CA 1
ATOM 745 C C . CYS A 1 92 ? 28.097 -7.469 -3.987 1.00 79.25 92 CYS A C 1
ATOM 747 O O . CYS A 1 92 ? 28.421 -7.147 -5.133 1.00 79.25 92 CYS A O 1
ATOM 749 N N . LYS A 1 93 ? 28.762 -7.040 -2.919 1.00 84.06 93 LYS A N 1
ATOM 750 C CA . LYS A 1 93 ? 29.956 -6.209 -2.956 1.00 84.06 93 LYS A CA 1
ATOM 751 C C . LYS A 1 93 ? 31.093 -6.937 -2.263 1.00 84.06 93 LYS A C 1
ATOM 753 O O . LYS A 1 93 ? 31.032 -7.232 -1.074 1.00 84.06 93 LYS A O 1
ATOM 758 N N . THR A 1 94 ? 32.191 -7.135 -2.983 1.00 80.62 94 THR A N 1
ATOM 759 C CA . THR A 1 94 ? 33.429 -7.653 -2.398 1.00 80.62 94 THR A CA 1
ATOM 760 C C . THR A 1 94 ? 34.477 -6.555 -2.322 1.00 80.62 94 THR A C 1
ATOM 762 O O . THR A 1 94 ? 34.942 -6.035 -3.336 1.00 80.62 94 THR A O 1
ATOM 765 N N . LYS A 1 95 ? 34.887 -6.202 -1.106 1.00 81.38 95 LYS A N 1
ATOM 766 C CA . LYS A 1 95 ? 36.005 -5.294 -0.866 1.00 81.38 95 LYS A CA 1
ATOM 767 C C . LYS A 1 95 ? 37.287 -6.104 -0.738 1.00 81.38 95 LYS A C 1
ATOM 769 O O . LYS A 1 95 ? 37.421 -6.914 0.172 1.00 81.38 95 LYS A O 1
ATOM 774 N N . LEU A 1 96 ? 38.253 -5.837 -1.612 1.00 76.44 96 LEU A N 1
ATOM 775 C CA . LEU A 1 96 ? 39.586 -6.435 -1.557 1.00 76.44 96 LEU A CA 1
ATOM 776 C C . LEU A 1 96 ? 40.617 -5.387 -1.129 1.00 76.44 96 LEU A C 1
ATOM 778 O O . LEU A 1 96 ? 40.710 -4.309 -1.715 1.00 76.44 96 LEU A O 1
ATOM 782 N N . MET A 1 97 ? 41.411 -5.707 -0.110 1.00 71.12 97 MET A N 1
ATOM 783 C CA . MET A 1 97 ? 42.519 -4.889 0.380 1.00 71.12 97 MET A CA 1
ATOM 784 C C . MET A 1 97 ? 43.812 -5.696 0.331 1.00 71.12 97 MET A C 1
ATOM 786 O O . MET A 1 97 ? 43.966 -6.669 1.066 1.00 71.12 97 MET A O 1
ATOM 790 N N . ALA A 1 98 ? 44.754 -5.275 -0.508 1.00 69.19 98 ALA A N 1
ATOM 791 C CA . ALA A 1 98 ? 46.067 -5.900 -0.605 1.00 69.19 98 ALA A CA 1
ATOM 792 C C . ALA A 1 98 ? 47.131 -5.081 0.138 1.00 69.19 98 ALA A C 1
ATOM 794 O O . ALA A 1 98 ? 47.255 -3.871 -0.072 1.00 69.19 98 ALA A O 1
ATOM 795 N N . THR A 1 99 ? 47.926 -5.761 0.959 1.00 66.38 99 THR A N 1
ATOM 796 C CA . THR A 1 99 ? 49.114 -5.221 1.620 1.00 66.38 99 THR A CA 1
ATOM 797 C C . THR A 1 99 ? 50.349 -5.849 0.992 1.00 66.38 99 THR A C 1
ATOM 799 O O . THR A 1 99 ? 50.492 -7.071 0.954 1.00 66.38 99 THR A O 1
ATOM 802 N N . PHE A 1 100 ? 51.253 -5.002 0.510 1.00 64.62 100 PHE A N 1
ATOM 803 C CA . PHE A 1 100 ? 52.497 -5.425 -0.123 1.00 64.62 100 PHE A CA 1
ATOM 804 C C . PHE A 1 100 ? 53.661 -5.298 0.860 1.00 64.62 100 PHE A C 1
ATOM 806 O O . PHE A 1 100 ? 53.843 -4.240 1.471 1.00 64.62 100 PHE A O 1
ATOM 813 N N . ASP A 1 101 ? 54.482 -6.341 0.970 1.00 58.72 101 ASP A N 1
ATOM 814 C CA . ASP A 1 101 ? 55.754 -6.267 1.688 1.00 58.72 101 ASP A CA 1
ATOM 815 C C . ASP A 1 101 ? 56.866 -5.773 0.749 1.00 58.72 101 ASP A C 1
ATOM 817 O O . ASP A 1 101 ? 57.576 -6.534 0.088 1.00 58.72 101 ASP A O 1
ATOM 821 N N . PHE A 1 102 ? 57.019 -4.450 0.686 1.00 54.03 102 PHE A N 1
ATOM 822 C CA . PHE A 1 102 ? 57.979 -3.786 -0.199 1.00 54.03 102 PHE A CA 1
ATOM 823 C C . PHE A 1 102 ? 59.458 -4.016 0.174 1.00 54.03 102 PHE A C 1
ATOM 825 O O . PHE A 1 102 ? 60.338 -3.486 -0.510 1.00 54.03 102 PHE A O 1
ATOM 832 N N . TYR A 1 103 ? 59.768 -4.766 1.241 1.00 48.28 103 TYR A N 1
ATOM 833 C CA . TYR A 1 103 ? 61.150 -5.017 1.662 1.00 48.28 103 TYR A CA 1
ATOM 834 C C . TYR A 1 103 ? 61.846 -6.141 0.874 1.00 48.28 103 TYR A C 1
ATOM 836 O O . TYR A 1 103 ? 63.077 -6.198 0.885 1.00 48.28 103 TYR A O 1
ATOM 844 N N . LYS A 1 104 ? 61.112 -6.993 0.136 1.00 50.38 104 LYS A N 1
ATOM 845 C CA . LYS A 1 104 ? 61.693 -8.096 -0.664 1.00 50.38 104 LYS A CA 1
ATOM 846 C C . LYS A 1 104 ? 61.793 -7.835 -2.172 1.00 50.38 104 LYS A C 1
ATOM 848 O O . LYS A 1 104 ? 62.627 -8.449 -2.837 1.00 50.38 104 LYS A O 1
ATOM 853 N N . SER A 1 105 ? 61.012 -6.919 -2.731 1.00 49.03 105 SER A N 1
ATOM 854 C CA . SER A 1 105 ? 60.900 -6.718 -4.180 1.00 49.03 105 SER A CA 1
ATOM 855 C C . SER A 1 105 ? 61.192 -5.263 -4.556 1.00 49.03 105 SER A C 1
ATOM 857 O O . SER A 1 105 ? 60.365 -4.361 -4.468 1.00 49.03 105 SER A O 1
ATOM 859 N N . GLY A 1 106 ? 62.405 -4.985 -5.028 1.00 49.50 106 GLY A N 1
ATOM 860 C CA . GLY A 1 106 ? 62.831 -3.635 -5.426 1.00 49.50 106 GLY A CA 1
ATOM 861 C C . GLY A 1 106 ? 62.110 -3.016 -6.645 1.00 49.50 106 GLY A C 1
ATOM 862 O O . GLY A 1 106 ? 62.753 -2.288 -7.398 1.00 49.50 106 GLY A O 1
ATOM 863 N N . LYS A 1 107 ? 60.821 -3.295 -6.913 1.00 51.66 107 LYS A N 1
ATOM 864 C CA . LYS A 1 107 ? 60.088 -2.840 -8.114 1.00 51.66 107 LYS A CA 1
ATOM 865 C C . LYS A 1 107 ? 58.611 -2.481 -7.845 1.00 51.66 107 LYS A C 1
ATOM 867 O O . LYS A 1 107 ? 57.702 -3.157 -8.315 1.00 51.66 107 LYS A O 1
ATOM 872 N N . LYS A 1 108 ? 58.376 -1.305 -7.247 1.00 53.47 108 LYS A N 1
ATOM 873 C CA . LYS A 1 108 ? 57.046 -0.729 -6.917 1.00 53.47 108 LYS A CA 1
ATOM 874 C C . LYS A 1 108 ? 56.002 -0.640 -8.057 1.00 53.47 108 LYS A C 1
ATOM 876 O O . LYS A 1 108 ? 54.828 -0.427 -7.773 1.00 53.47 108 LYS A O 1
ATOM 881 N N . LYS A 1 109 ? 56.390 -0.712 -9.342 1.00 51.50 109 LYS A N 1
ATOM 882 C CA . LYS A 1 109 ? 55.485 -0.450 -10.490 1.00 51.50 109 LYS A CA 1
ATOM 883 C C . LYS A 1 109 ? 54.852 -1.714 -11.095 1.00 51.50 109 LYS A C 1
ATOM 885 O O . LYS A 1 109 ? 53.739 -1.633 -11.597 1.00 51.50 109 LYS A O 1
ATOM 890 N N . ASN A 1 110 ? 55.518 -2.870 -11.008 1.00 56.19 110 ASN A N 1
ATOM 891 C CA . ASN A 1 110 ? 55.011 -4.124 -11.588 1.00 56.19 110 ASN A CA 1
ATOM 892 C C . ASN A 1 110 ? 53.969 -4.817 -10.694 1.00 56.19 110 ASN A C 1
ATOM 894 O O . ASN A 1 110 ? 53.183 -5.617 -11.183 1.00 56.19 110 ASN A O 1
ATOM 898 N N . GLU A 1 111 ? 53.938 -4.509 -9.398 1.00 58.97 111 GLU A N 1
ATOM 899 C CA . GLU A 1 111 ? 53.069 -5.185 -8.422 1.00 58.97 111 GLU A CA 1
ATOM 900 C C . GLU A 1 111 ? 51.625 -4.689 -8.462 1.00 58.97 111 GLU A C 1
ATOM 902 O O . GLU A 1 111 ? 50.703 -5.488 -8.348 1.00 58.97 111 GLU A O 1
ATOM 907 N N . LYS A 1 112 ? 51.408 -3.393 -8.728 1.00 56.38 112 LYS A N 1
ATOM 908 C CA . LYS A 1 112 ? 50.057 -2.851 -8.952 1.00 56.38 112 LYS A CA 1
ATOM 909 C C . LYS A 1 112 ? 49.386 -3.462 -10.181 1.00 56.38 112 LYS A C 1
ATOM 911 O O . LYS A 1 112 ? 48.196 -3.736 -10.138 1.00 56.38 112 LYS A O 1
ATOM 916 N N . VAL A 1 113 ? 50.153 -3.679 -11.251 1.00 61.88 113 VAL A N 1
ATOM 917 C CA . VAL A 1 113 ? 49.660 -4.316 -12.482 1.00 61.88 113 VAL A CA 1
ATOM 918 C C . VAL A 1 113 ? 49.300 -5.775 -12.212 1.00 61.88 113 VAL A C 1
ATOM 920 O O . VAL A 1 113 ? 48.219 -6.203 -12.584 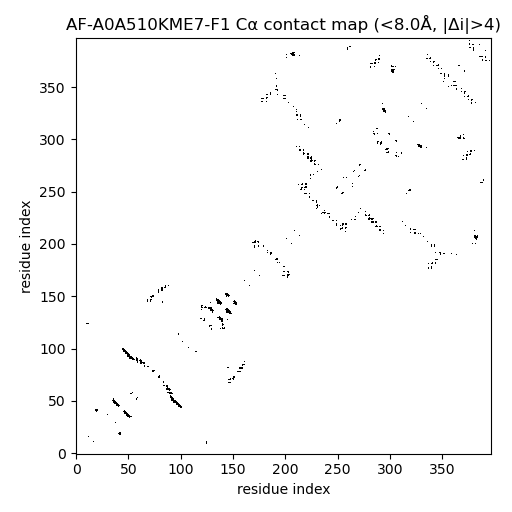1.00 61.88 113 VAL A O 1
ATOM 923 N N . LYS A 1 114 ? 50.143 -6.506 -11.472 1.00 62.66 114 LYS A N 1
ATOM 924 C CA . LYS A 1 114 ? 49.843 -7.882 -11.050 1.00 62.66 114 LYS A CA 1
ATOM 925 C C . LYS A 1 114 ? 48.607 -7.984 -10.156 1.00 62.66 114 LYS A C 1
ATOM 927 O O . LYS A 1 114 ? 47.823 -8.904 -10.332 1.00 62.66 114 LYS A O 1
ATOM 932 N N . LEU A 1 115 ? 48.417 -7.050 -9.218 1.00 64.44 115 LEU A N 1
ATOM 933 C CA . LEU A 1 115 ? 47.213 -7.010 -8.383 1.00 64.44 115 LEU A CA 1
ATOM 934 C C . LEU A 1 115 ? 45.965 -6.709 -9.219 1.00 64.44 115 LEU A C 1
ATOM 936 O O . LEU A 1 115 ? 44.938 -7.347 -9.025 1.00 64.44 115 LEU A O 1
ATOM 940 N N . LEU A 1 116 ? 46.057 -5.751 -10.143 1.00 63.28 116 LEU A N 1
ATOM 941 C CA . LEU A 1 116 ? 44.976 -5.422 -11.066 1.00 63.28 116 LEU A CA 1
ATOM 942 C C . LEU A 1 116 ? 44.604 -6.648 -11.910 1.00 63.28 116 LEU A C 1
ATOM 944 O O . LEU A 1 116 ? 43.435 -7.006 -11.972 1.00 63.28 116 LEU A O 1
ATOM 948 N N . ASP A 1 117 ? 45.594 -7.343 -12.469 1.00 67.44 117 ASP A N 1
ATOM 949 C CA . ASP A 1 117 ? 45.381 -8.579 -13.220 1.00 67.44 117 ASP A CA 1
ATOM 950 C C . ASP A 1 117 ? 44.802 -9.712 -12.373 1.00 67.44 117 ASP A C 1
ATOM 952 O O . ASP A 1 117 ? 43.949 -10.446 -12.869 1.00 67.44 117 ASP A O 1
ATOM 956 N N . PHE A 1 118 ? 45.226 -9.837 -11.112 1.00 69.56 118 PHE A N 1
ATOM 957 C CA . PHE A 1 118 ? 44.683 -10.808 -10.166 1.00 69.56 118 PHE A CA 1
ATOM 958 C C . PHE A 1 118 ? 43.219 -10.513 -9.836 1.00 69.56 118 PHE A C 1
ATOM 960 O O . PHE A 1 118 ? 42.397 -11.414 -9.911 1.00 69.56 118 PHE A O 1
ATOM 967 N N . ILE A 1 119 ? 42.868 -9.266 -9.510 1.00 67.94 119 ILE A N 1
ATOM 968 C CA . ILE A 1 119 ? 41.489 -8.878 -9.172 1.00 67.94 119 ILE A CA 1
ATOM 969 C C . ILE A 1 119 ? 40.579 -8.999 -10.398 1.00 67.94 119 ILE A C 1
ATOM 971 O O . ILE A 1 119 ? 39.473 -9.519 -10.289 1.00 67.94 119 ILE A O 1
ATOM 975 N N . LEU A 1 120 ? 41.051 -8.559 -11.569 1.00 67.00 120 LEU A N 1
ATOM 976 C CA . LEU A 1 120 ? 40.334 -8.727 -12.832 1.00 67.00 120 LEU A CA 1
ATOM 977 C C . LEU A 1 120 ? 40.156 -10.211 -13.186 1.00 67.00 120 LEU A C 1
ATOM 979 O O . LEU A 1 120 ? 39.098 -10.606 -13.659 1.00 67.00 120 LEU A O 1
ATOM 983 N N . GLY A 1 121 ? 41.179 -11.037 -12.945 1.00 65.94 121 GLY A N 1
ATOM 984 C CA . GLY A 1 121 ? 41.114 -12.485 -13.141 1.00 65.94 121 GLY A CA 1
ATOM 985 C C . GLY A 1 121 ? 40.169 -13.174 -12.157 1.00 65.94 121 GLY A C 1
ATOM 986 O O . GLY A 1 121 ? 39.383 -14.017 -12.569 1.00 65.94 121 GLY A O 1
ATOM 987 N N . ALA A 1 122 ? 40.195 -12.776 -10.885 1.00 66.00 122 ALA A N 1
ATOM 988 C CA . ALA A 1 122 ? 39.296 -13.285 -9.859 1.00 66.00 122 ALA A CA 1
ATOM 989 C C . ALA A 1 122 ? 37.840 -12.929 -10.179 1.00 66.00 122 ALA A C 1
ATOM 991 O O . ALA A 1 122 ? 36.990 -13.806 -10.104 1.00 66.00 122 ALA A O 1
ATOM 992 N N . GLY A 1 123 ? 37.572 -11.690 -10.618 1.00 64.00 123 GLY A N 1
ATOM 993 C CA . GLY A 1 123 ? 36.240 -11.243 -11.040 1.00 64.00 123 GLY A CA 1
ATOM 994 C C . GLY A 1 123 ? 35.604 -12.164 -12.080 1.00 64.00 123 GLY A C 1
ATOM 995 O O . GLY A 1 123 ? 34.417 -12.454 -11.996 1.00 64.00 123 GLY A O 1
ATOM 996 N N . LYS A 1 124 ? 36.404 -12.726 -12.992 1.00 67.81 124 LYS A N 1
ATOM 997 C CA . LYS A 1 124 ? 35.924 -13.696 -13.979 1.00 67.81 124 LYS A CA 1
ATOM 998 C C . LYS A 1 124 ? 35.356 -14.979 -13.368 1.00 67.81 124 LYS A C 1
ATOM 1000 O O . LYS A 1 124 ? 34.434 -15.553 -13.931 1.00 67.81 124 LYS A O 1
ATOM 1005 N N . SER A 1 125 ? 35.884 -15.436 -12.235 1.00 61.88 125 SER A N 1
ATOM 1006 C CA . SER A 1 125 ? 35.445 -16.682 -11.590 1.00 61.88 125 SER A CA 1
ATOM 1007 C C . SER A 1 125 ? 34.079 -16.577 -10.902 1.00 61.88 125 SER A C 1
ATOM 1009 O O . SER A 1 125 ? 33.535 -17.604 -10.510 1.00 61.88 125 SER A O 1
ATOM 1011 N N . PHE A 1 126 ? 33.540 -15.369 -10.725 1.00 65.69 126 PHE A N 1
ATOM 1012 C CA . PHE A 1 126 ? 32.262 -15.127 -10.045 1.00 65.69 126 PHE A CA 1
ATOM 1013 C C . PHE A 1 126 ? 31.417 -14.040 -10.731 1.00 65.69 126 PHE A C 1
ATOM 1015 O O . PHE A 1 126 ? 30.635 -13.364 -10.068 1.00 65.69 126 PHE A O 1
ATOM 1022 N N . ASP A 1 127 ? 31.613 -13.834 -12.040 1.00 71.94 127 ASP A N 1
ATOM 1023 C CA . ASP A 1 127 ? 30.931 -12.808 -12.849 1.00 71.94 127 ASP A CA 1
ATOM 1024 C C . ASP A 1 127 ? 30.960 -11.394 -12.229 1.00 71.94 127 ASP A C 1
ATOM 1026 O O . ASP A 1 127 ? 30.065 -10.567 -12.407 1.00 71.94 127 ASP A O 1
ATOM 1030 N N . GLY A 1 128 ? 32.029 -11.103 -11.487 1.00 80.69 128 GLY A N 1
ATOM 1031 C CA . GLY A 1 128 ? 32.233 -9.843 -10.797 1.00 80.69 128 GLY A CA 1
ATOM 1032 C C . GLY A 1 128 ? 32.644 -8.725 -11.747 1.00 80.69 128 GLY A C 1
ATOM 1033 O O . GLY A 1 128 ? 33.387 -8.944 -12.704 1.00 80.69 128 GLY A O 1
ATOM 1034 N N . TYR A 1 129 ? 32.215 -7.506 -11.417 1.00 88.38 129 TYR A N 1
ATOM 1035 C CA . TYR A 1 129 ? 32.555 -6.278 -12.135 1.00 88.38 129 TYR A CA 1
ATOM 1036 C C . TYR A 1 129 ? 33.510 -5.423 -11.291 1.00 88.38 129 TYR A C 1
ATOM 1038 O O . TYR A 1 129 ? 33.063 -4.681 -10.410 1.00 88.38 129 TYR A O 1
ATOM 1046 N N . PRO A 1 130 ? 34.838 -5.523 -11.486 1.00 86.12 130 PRO A N 1
ATOM 1047 C CA . PRO A 1 130 ? 35.788 -4.835 -10.627 1.00 86.12 130 PRO A CA 1
ATOM 1048 C C . PRO A 1 130 ? 35.732 -3.320 -10.823 1.00 86.12 130 PRO A C 1
ATOM 1050 O O . PRO A 1 130 ? 35.896 -2.815 -11.936 1.00 86.12 130 PRO A O 1
ATOM 1053 N N . LEU A 1 131 ? 35.554 -2.593 -9.720 1.00 82.94 131 LEU A N 1
ATOM 1054 C CA . LEU A 1 131 ? 35.621 -1.135 -9.678 1.00 82.94 131 LEU A CA 1
ATOM 1055 C C . LEU A 1 131 ? 37.022 -0.688 -9.252 1.00 82.94 131 LEU A C 1
ATOM 1057 O O . LEU A 1 131 ? 37.460 -0.978 -8.137 1.00 82.94 131 LEU A O 1
ATOM 1061 N N . PHE A 1 132 ? 37.702 0.083 -10.103 1.00 72.12 132 PHE A N 1
ATOM 1062 C CA . PHE A 1 132 ? 38.976 0.715 -9.759 1.00 72.12 132 PHE A CA 1
ATOM 1063 C C . PHE A 1 132 ? 38.841 2.234 -9.737 1.00 72.12 132 PHE A C 1
ATOM 1065 O O . PHE A 1 132 ? 38.228 2.833 -10.619 1.00 72.12 132 PHE A O 1
ATOM 1072 N N . SER A 1 133 ? 39.438 2.853 -8.711 1.00 65.94 133 SER A N 1
ATOM 1073 C CA . SER A 1 133 ? 39.560 4.312 -8.567 1.00 65.94 133 SER A CA 1
ATOM 1074 C C . SER A 1 133 ? 38.251 5.098 -8.715 1.00 65.94 133 SER A C 1
ATOM 1076 O O . SER A 1 133 ? 38.313 6.219 -9.190 1.00 65.94 133 SER A O 1
ATOM 1078 N N . THR A 1 134 ? 37.106 4.506 -8.345 1.00 68.19 134 THR A N 1
ATOM 1079 C CA . THR A 1 134 ? 35.725 5.043 -8.446 1.00 68.19 134 THR A CA 1
ATOM 1080 C C . THR A 1 134 ? 35.217 5.405 -9.846 1.00 68.19 134 THR A C 1
ATOM 1082 O O . THR A 1 134 ? 34.016 5.378 -10.058 1.00 68.19 134 THR A O 1
ATOM 1085 N N . GLU A 1 135 ? 36.096 5.639 -10.817 1.00 81.00 135 GLU A N 1
ATOM 1086 C CA . GLU A 1 135 ? 35.736 6.180 -12.133 1.00 81.00 135 GLU A CA 1
ATOM 1087 C C . GLU A 1 135 ? 35.555 5.124 -13.232 1.00 81.00 135 GLU A C 1
ATOM 1089 O O . GLU A 1 135 ? 35.156 5.465 -14.347 1.00 81.00 135 GLU A O 1
ATOM 1094 N N . THR A 1 136 ? 35.937 3.859 -13.006 1.00 88.62 136 THR A N 1
ATOM 1095 C CA . THR A 1 136 ? 35.888 2.823 -14.055 1.00 88.62 136 THR A CA 1
ATOM 1096 C C . THR A 1 136 ? 35.542 1.440 -13.514 1.00 88.62 136 THR A C 1
ATOM 1098 O O . THR A 1 136 ? 36.255 0.886 -12.672 1.00 88.62 136 THR A O 1
ATOM 1101 N N . LEU A 1 137 ? 34.468 0.877 -14.068 1.00 90.50 137 LEU A N 1
ATOM 1102 C CA . LEU A 1 137 ? 34.049 -0.511 -13.925 1.00 90.50 137 LEU A CA 1
ATOM 1103 C C . LEU A 1 137 ? 34.569 -1.343 -15.093 1.00 90.50 137 LEU A C 1
ATOM 1105 O O . LEU A 1 137 ? 34.434 -0.960 -16.258 1.00 90.50 137 LEU A O 1
ATOM 1109 N N . TYR A 1 138 ? 35.104 -2.515 -14.777 1.00 88.12 138 TYR A N 1
ATOM 1110 C CA . TYR A 1 138 ? 35.505 -3.514 -15.759 1.00 88.12 138 TYR A CA 1
ATOM 1111 C C . TYR A 1 138 ? 34.534 -4.689 -15.739 1.00 88.12 138 TYR A C 1
ATOM 1113 O O . TYR A 1 138 ? 33.973 -5.034 -14.705 1.00 88.12 138 TYR A O 1
ATOM 1121 N N . SER A 1 139 ? 34.347 -5.300 -16.899 1.00 86.88 139 SER A N 1
ATOM 1122 C CA . SER A 1 139 ? 33.634 -6.564 -17.056 1.00 86.88 139 SER A CA 1
ATOM 1123 C C . SER A 1 139 ? 34.512 -7.752 -16.631 1.00 86.88 139 SER A C 1
ATOM 1125 O O . SER A 1 139 ? 35.743 -7.613 -16.599 1.00 86.88 139 SER A O 1
ATOM 1127 N N . PRO A 1 140 ? 33.915 -8.937 -16.402 1.00 79.38 140 PRO A N 1
ATOM 1128 C CA . PRO A 1 140 ? 34.642 -10.196 -16.191 1.00 79.38 140 PRO A CA 1
ATOM 1129 C C . PRO A 1 140 ? 35.722 -10.491 -17.250 1.00 79.38 140 PRO A C 1
ATOM 1131 O O . PRO A 1 140 ? 36.776 -11.049 -16.950 1.00 79.38 140 PRO A O 1
ATOM 1134 N N . ASP A 1 141 ? 35.505 -10.046 -18.492 1.00 79.38 141 ASP A N 1
ATOM 1135 C CA . ASP A 1 141 ? 36.443 -10.203 -19.612 1.00 79.38 141 ASP A CA 1
ATOM 1136 C C . ASP A 1 141 ? 37.508 -9.095 -19.697 1.00 79.38 141 ASP A C 1
ATOM 1138 O O . ASP A 1 141 ? 38.168 -8.931 -20.726 1.00 79.38 141 ASP A O 1
ATOM 1142 N N . LYS A 1 142 ? 37.686 -8.313 -18.627 1.00 81.75 142 LYS A N 1
ATOM 1143 C CA . LYS A 1 142 ? 38.647 -7.200 -18.522 1.00 81.75 142 LYS A CA 1
ATOM 1144 C C . LYS A 1 142 ? 38.410 -6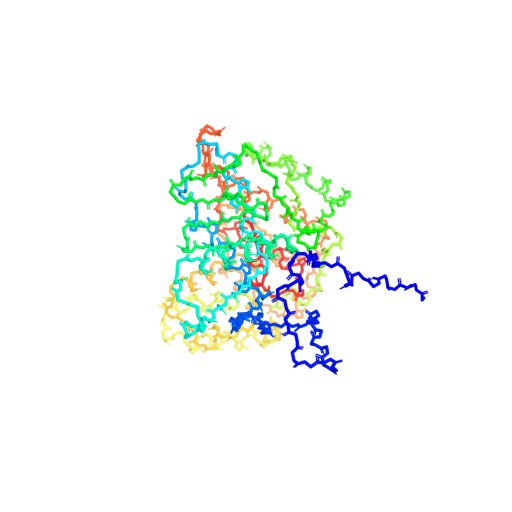.034 -19.490 1.00 81.75 142 LYS A C 1
ATOM 1146 O O . LYS A 1 142 ? 39.268 -5.161 -19.599 1.00 81.75 142 LYS A O 1
ATOM 1151 N N . LYS A 1 143 ? 37.261 -5.984 -20.168 1.00 87.31 143 LYS A N 1
ATOM 1152 C CA . LYS A 1 143 ? 36.845 -4.816 -20.963 1.00 87.31 143 LYS A CA 1
ATOM 1153 C C . LYS A 1 143 ? 36.255 -3.750 -20.058 1.00 87.31 143 LYS A C 1
ATOM 1155 O O . LYS A 1 143 ? 35.602 -4.090 -19.071 1.00 87.31 143 LYS A O 1
ATOM 1160 N N . VAL A 1 144 ? 36.412 -2.491 -20.423 1.00 90.62 144 VAL A N 1
ATOM 1161 C CA . VAL A 1 144 ? 35.773 -1.347 -19.780 1.00 90.62 144 VAL A CA 1
ATOM 1162 C C . VAL A 1 144 ? 34.268 -1.474 -19.958 1.00 90.62 144 VAL A C 1
ATOM 1164 O O . VAL A 1 144 ? 33.731 -1.343 -21.061 1.00 90.62 144 VAL A O 1
ATOM 1167 N N . PHE A 1 145 ? 33.600 -1.746 -18.844 1.00 92.94 145 PHE A N 1
ATOM 1168 C CA . PHE A 1 145 ? 32.158 -1.864 -18.783 1.00 92.94 145 PHE A CA 1
ATOM 1169 C C . PHE A 1 145 ? 31.525 -0.476 -18.841 1.00 92.94 145 PHE A C 1
ATOM 1171 O O . PHE A 1 145 ? 30.819 -0.162 -19.799 1.00 92.94 145 PHE A O 1
ATOM 1178 N N . VAL A 1 146 ? 31.876 0.383 -17.877 1.00 93.06 146 VAL A N 1
ATOM 1179 C CA . VAL A 1 146 ? 31.505 1.803 -17.843 1.00 93.06 146 VAL A CA 1
ATOM 1180 C C . VAL A 1 146 ? 32.648 2.618 -17.235 1.00 93.06 146 VAL A C 1
ATOM 1182 O O . VAL A 1 146 ? 33.236 2.227 -16.227 1.00 93.06 146 VAL A O 1
ATOM 1185 N N . SER A 1 147 ? 32.969 3.761 -17.836 1.00 92.00 147 SER A N 1
ATOM 1186 C CA . SER A 1 147 ? 33.984 4.703 -17.370 1.00 92.00 147 SER A CA 1
ATOM 1187 C C . SER A 1 147 ? 33.575 6.139 -17.657 1.00 92.00 147 SER A C 1
ATOM 1189 O O . SER A 1 147 ? 33.174 6.460 -18.775 1.00 92.00 147 SER A O 1
ATOM 1191 N N . LYS A 1 148 ? 33.767 7.027 -16.680 1.00 86.94 148 LYS A N 1
ATOM 1192 C CA . LYS A 1 148 ? 33.501 8.467 -16.824 1.00 86.94 148 LYS A CA 1
ATOM 1193 C C . LYS A 1 148 ? 34.354 9.133 -17.906 1.00 86.94 148 LYS A C 1
ATOM 1195 O O . LYS A 1 148 ? 33.896 10.072 -18.551 1.00 86.94 148 LYS A O 1
ATOM 1200 N N . GLU A 1 149 ? 35.574 8.642 -18.128 1.00 86.31 149 GLU A N 1
ATOM 1201 C CA . GLU A 1 149 ? 36.509 9.233 -19.093 1.00 86.31 149 GLU A CA 1
ATOM 1202 C C . GLU A 1 149 ? 36.311 8.704 -20.519 1.00 86.31 149 GLU A C 1
ATOM 1204 O O . GLU A 1 149 ? 36.369 9.473 -21.478 1.00 86.31 149 GLU A O 1
ATOM 1209 N N . ILE A 1 150 ? 36.095 7.393 -20.671 1.00 87.00 150 ILE A N 1
ATOM 1210 C CA . ILE A 1 150 ? 36.117 6.720 -21.983 1.00 87.00 150 ILE A CA 1
ATOM 1211 C C . ILE A 1 150 ? 34.762 6.153 -22.427 1.00 87.00 150 ILE A C 1
ATOM 1213 O O . ILE A 1 150 ? 34.631 5.743 -23.579 1.00 87.00 150 ILE A O 1
ATOM 1217 N N . GLY A 1 151 ? 33.746 6.143 -21.561 1.00 91.81 151 GLY A N 1
ATOM 1218 C CA . GLY A 1 151 ? 32.432 5.575 -21.858 1.00 91.81 151 GLY A CA 1
ATOM 1219 C C . GLY A 1 151 ? 32.408 4.060 -21.671 1.00 91.81 151 GLY A C 1
ATOM 1220 O O . GLY A 1 151 ? 32.475 3.576 -20.547 1.00 91.81 151 GLY A O 1
ATOM 1221 N N . THR A 1 152 ? 32.294 3.304 -22.761 1.00 95.19 152 THR A N 1
ATOM 1222 C CA . THR A 1 152 ? 32.217 1.834 -22.739 1.00 95.19 152 THR A CA 1
ATOM 1223 C C . THR A 1 152 ? 32.929 1.224 -23.946 1.00 95.19 152 THR A C 1
ATOM 1225 O O . THR A 1 152 ? 32.979 1.832 -25.017 1.00 95.19 152 THR A O 1
ATOM 1228 N N . GLU A 1 153 ? 33.472 0.015 -23.788 1.00 95.25 153 GLU A N 1
ATOM 1229 C CA . GLU A 1 153 ? 34.011 -0.791 -24.895 1.00 95.25 153 GLU A CA 1
ATOM 1230 C C . GLU A 1 153 ? 32.965 -1.726 -25.530 1.00 95.25 153 GLU A C 1
ATOM 1232 O O . GLU A 1 153 ? 33.247 -2.395 -26.531 1.00 95.25 153 GLU A O 1
ATOM 1237 N N . PHE A 1 154 ? 31.756 -1.789 -24.970 1.00 93.81 154 PHE A N 1
ATOM 1238 C CA . PHE A 1 154 ? 30.671 -2.617 -25.485 1.00 93.81 154 PHE A CA 1
ATOM 1239 C C . PHE A 1 154 ? 29.968 -1.921 -26.656 1.00 93.81 154 PHE A C 1
ATOM 1241 O O . PHE A 1 154 ? 29.810 -0.705 -26.678 1.00 93.81 154 PHE A O 1
ATOM 1248 N N . LYS A 1 155 ? 29.562 -2.703 -27.663 1.00 93.50 155 LYS A N 1
ATOM 1249 C CA . LYS A 1 155 ? 28.694 -2.230 -28.761 1.00 93.50 155 LYS A CA 1
ATOM 1250 C C . LYS A 1 155 ? 27.229 -2.573 -28.518 1.00 93.50 155 LYS A C 1
ATOM 1252 O O . LYS A 1 155 ? 26.347 -1.872 -28.987 1.00 93.50 155 LYS A O 1
ATOM 1257 N N . GLU A 1 156 ? 27.013 -3.667 -27.808 1.00 91.19 156 GLU A N 1
ATOM 1258 C CA . GLU A 1 156 ? 25.735 -4.201 -27.370 1.00 91.19 156 GLU A CA 1
ATOM 1259 C C . GLU A 1 156 ? 25.978 -4.876 -26.020 1.00 91.19 156 GLU A C 1
ATOM 1261 O O . GLU A 1 156 ? 27.093 -5.336 -25.741 1.00 91.19 156 GLU A O 1
ATOM 1266 N N . PHE A 1 157 ? 24.958 -4.911 -25.173 1.00 90.81 157 PHE A N 1
ATOM 1267 C CA . PHE A 1 157 ? 25.041 -5.551 -23.871 1.00 90.81 157 PHE A CA 1
ATOM 1268 C C . PHE A 1 157 ? 23.653 -6.027 -23.453 1.00 90.81 157 PHE A C 1
ATOM 1270 O O . PHE A 1 157 ? 22.683 -5.325 -23.689 1.00 90.81 157 PHE A O 1
ATOM 1277 N N . THR A 1 158 ? 23.544 -7.208 -22.848 1.00 85.25 158 THR A N 1
ATOM 1278 C CA . THR A 1 158 ? 22.282 -7.711 -22.285 1.00 85.25 158 THR A CA 1
ATOM 1279 C C . THR A 1 158 ? 22.475 -7.920 -20.788 1.00 85.25 158 THR A C 1
ATOM 1281 O O . THR A 1 158 ? 23.361 -8.697 -20.430 1.00 85.25 158 THR A O 1
ATOM 1284 N N . PRO A 1 159 ? 21.692 -7.249 -19.922 1.00 84.94 159 PRO A N 1
ATOM 1285 C CA . PRO A 1 159 ? 21.761 -7.464 -18.486 1.00 84.94 159 PRO A CA 1
ATOM 1286 C C . PRO A 1 159 ? 21.534 -8.928 -18.133 1.00 84.94 159 PRO A C 1
ATOM 1288 O O . PRO A 1 159 ? 20.571 -9.550 -18.583 1.00 84.94 159 PRO A O 1
ATOM 1291 N N . PHE A 1 160 ? 22.412 -9.458 -17.294 1.00 78.12 160 PHE A N 1
ATOM 1292 C CA . PHE A 1 160 ? 22.175 -10.693 -16.581 1.00 78.12 160 PHE A CA 1
ATOM 1293 C C . PHE A 1 160 ? 21.377 -10.374 -15.319 1.00 78.12 160 PHE A C 1
ATOM 1295 O O . PHE A 1 160 ? 21.854 -9.663 -14.432 1.00 78.12 160 PHE A O 1
ATOM 1302 N N . ILE A 1 161 ? 20.160 -10.909 -15.257 1.00 69.19 161 ILE A N 1
ATOM 1303 C CA . ILE A 1 161 ? 19.304 -10.849 -14.077 1.00 69.19 161 ILE A CA 1
ATOM 1304 C C . ILE A 1 161 ? 19.265 -12.273 -13.509 1.00 69.19 161 ILE A C 1
ATOM 1306 O O . ILE A 1 161 ? 18.732 -13.162 -14.181 1.00 69.19 161 ILE A O 1
ATOM 1310 N N . PRO A 1 162 ? 19.861 -12.522 -12.326 1.00 60.97 162 PRO A N 1
ATOM 1311 C CA . PRO A 1 162 ? 19.739 -13.799 -11.634 1.00 60.97 162 PRO A CA 1
ATOM 1312 C C . PRO A 1 162 ? 18.274 -14.223 -11.556 1.00 60.97 162 PRO A C 1
ATOM 1314 O O . PRO A 1 162 ? 17.409 -13.400 -11.258 1.00 60.97 162 PRO A O 1
ATOM 1317 N N . LYS A 1 163 ? 17.985 -15.501 -11.808 1.00 55.53 163 LYS A N 1
ATOM 1318 C CA . LYS A 1 163 ? 16.608 -16.017 -11.813 1.00 55.53 163 LYS A CA 1
ATOM 1319 C C . LYS A 1 163 ? 15.924 -15.828 -10.455 1.00 55.53 163 LYS A C 1
ATOM 1321 O O . LYS A 1 163 ? 14.713 -15.706 -10.393 1.00 55.53 163 LYS A O 1
ATOM 1326 N N . GLU A 1 164 ? 16.709 -15.777 -9.387 1.00 55.62 164 GLU A N 1
ATOM 1327 C CA . GLU A 1 164 ? 16.280 -15.523 -8.014 1.00 55.62 164 GLU A CA 1
ATOM 1328 C C . GLU A 1 164 ? 15.867 -14.059 -7.781 1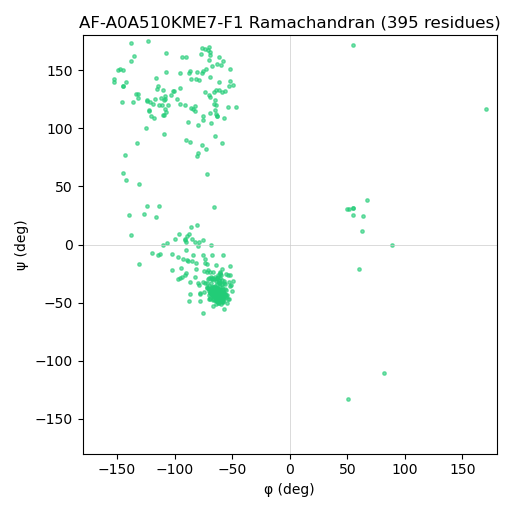.00 55.62 164 GLU A C 1
ATOM 1330 O O . GLU A 1 164 ? 15.102 -13.788 -6.862 1.00 55.62 164 GLU A O 1
ATOM 1335 N N . LEU A 1 165 ? 16.365 -13.127 -8.606 1.00 52.12 165 LEU A N 1
ATOM 1336 C CA . LEU A 1 165 ? 15.975 -11.710 -8.613 1.00 52.12 165 LEU A CA 1
ATOM 1337 C C . LEU A 1 165 ? 14.848 -11.414 -9.612 1.00 52.12 165 LEU A C 1
ATOM 1339 O O . LEU A 1 165 ? 14.261 -10.335 -9.575 1.00 52.12 165 LEU A O 1
ATOM 1343 N N . ILE A 1 166 ? 14.543 -12.358 -10.504 1.00 55.78 166 ILE A N 1
ATOM 1344 C CA . ILE A 1 166 ? 13.330 -12.327 -11.312 1.00 55.78 166 ILE A CA 1
ATOM 1345 C C . ILE A 1 166 ? 12.219 -12.841 -10.400 1.00 55.78 166 ILE A C 1
ATOM 1347 O O . ILE A 1 166 ? 12.123 -14.045 -10.161 1.00 55.78 166 ILE A O 1
ATOM 1351 N N . ASP A 1 167 ? 11.383 -11.942 -9.871 1.00 53.94 167 ASP A N 1
ATOM 1352 C CA . ASP A 1 167 ? 10.119 -12.377 -9.275 1.00 53.94 167 ASP A CA 1
ATOM 1353 C C . ASP A 1 167 ? 9.421 -13.218 -10.353 1.00 53.94 167 ASP A C 1
ATOM 1355 O O . ASP A 1 167 ? 9.201 -12.734 -11.468 1.00 53.94 167 ASP A O 1
ATOM 1359 N N . ASN A 1 168 ? 9.177 -14.507 -10.077 1.00 53.22 168 ASN A N 1
ATOM 1360 C CA . ASN A 1 168 ? 8.465 -15.414 -10.986 1.00 53.22 168 ASN A CA 1
ATOM 1361 C C . ASN A 1 168 ? 6.986 -15.010 -10.973 1.00 53.22 168 ASN A C 1
ATOM 1363 O O . ASN A 1 168 ? 6.111 -15.745 -10.514 1.00 53.22 168 ASN A O 1
ATOM 1367 N N . PHE A 1 169 ? 6.735 -13.773 -11.383 1.00 65.06 169 PHE A N 1
ATOM 1368 C CA . PHE A 1 169 ? 5.444 -13.146 -11.449 1.00 65.06 169 PHE A CA 1
ATOM 1369 C C . PHE A 1 169 ? 4.739 -13.721 -12.669 1.00 65.06 169 PHE A C 1
ATOM 1371 O O . PHE A 1 169 ? 4.832 -13.204 -13.781 1.00 65.06 169 PHE A O 1
ATOM 1378 N N . GLU A 1 170 ? 4.094 -14.862 -12.465 1.00 73.94 170 GLU A N 1
ATOM 1379 C CA . GLU A 1 170 ? 3.225 -15.462 -13.462 1.00 73.94 170 GLU A CA 1
ATOM 1380 C C . GLU A 1 170 ? 1.827 -14.859 -13.320 1.00 73.94 170 GLU A C 1
ATOM 1382 O O . GLU A 1 170 ? 1.175 -14.995 -12.282 1.00 73.94 170 GLU A O 1
ATOM 1387 N N . MET A 1 171 ? 1.375 -14.177 -14.373 1.00 82.69 171 MET A N 1
ATOM 1388 C CA . MET A 1 171 ? -0.011 -13.732 -14.481 1.00 82.69 171 MET A CA 1
ATOM 1389 C C . MET A 1 171 ? -0.924 -14.937 -14.695 1.00 82.69 171 MET A C 1
ATOM 1391 O O . MET A 1 171 ? -0.713 -15.740 -15.605 1.00 82.69 171 MET A O 1
ATOM 1395 N N . THR A 1 172 ? -1.963 -15.041 -13.876 1.00 91.38 172 THR A N 1
ATOM 1396 C CA . THR A 1 172 ? -3.041 -16.016 -14.052 1.00 91.38 172 THR A CA 1
ATOM 1397 C C . THR A 1 172 ? -4.003 -15.591 -15.168 1.00 91.38 172 THR A C 1
ATOM 1399 O O . THR A 1 172 ? -3.981 -14.451 -15.639 1.00 91.38 172 THR A O 1
ATOM 1402 N N . ASP A 1 173 ? -4.898 -16.489 -15.585 1.00 93.56 173 ASP A N 1
ATOM 1403 C CA . ASP A 1 173 ? -5.964 -16.147 -16.537 1.00 93.56 173 ASP A CA 1
ATOM 1404 C C . ASP A 1 173 ? -6.863 -15.013 -16.011 1.00 93.56 173 ASP A C 1
ATOM 1406 O O . ASP A 1 173 ? -7.262 -14.140 -16.784 1.00 93.56 173 ASP A O 1
ATOM 1410 N N . GLU A 1 174 ? -7.130 -14.977 -14.700 1.00 95.00 174 GLU A N 1
ATOM 1411 C CA . GLU A 1 174 ? -7.927 -13.908 -14.088 1.00 95.00 174 GLU A CA 1
ATOM 1412 C C . GLU A 1 174 ? -7.163 -12.580 -14.050 1.00 95.00 174 GLU A C 1
ATOM 1414 O O . GLU A 1 174 ? -7.749 -11.539 -14.336 1.00 95.00 174 GLU A O 1
ATOM 1419 N N . ASP A 1 175 ? -5.845 -12.598 -13.808 1.00 93.75 175 ASP A N 1
ATOM 1420 C CA . ASP A 1 175 ? -5.012 -11.390 -13.909 1.00 93.75 175 ASP A CA 1
ATOM 1421 C C . ASP A 1 175 ? -5.087 -10.781 -15.315 1.00 93.75 175 ASP A C 1
ATOM 1423 O O . ASP A 1 175 ? -5.231 -9.567 -15.469 1.00 93.75 175 ASP A O 1
ATOM 1427 N N . ASN A 1 176 ? -5.035 -11.625 -16.350 1.00 93.44 176 ASN A N 1
ATOM 1428 C CA . ASN A 1 176 ? -5.148 -11.192 -17.742 1.00 93.44 176 ASN A CA 1
ATOM 1429 C C . ASN A 1 176 ? -6.552 -10.661 -18.071 1.00 93.44 176 ASN A C 1
ATOM 1431 O O . ASN A 1 176 ? -6.689 -9.632 -18.737 1.00 93.44 176 ASN A O 1
ATOM 1435 N N . ALA A 1 177 ? -7.603 -11.337 -17.599 1.00 95.50 177 ALA A N 1
ATOM 1436 C CA . ALA A 1 177 ? -8.980 -10.904 -17.806 1.00 95.50 177 ALA A CA 1
ATOM 1437 C C . ALA A 1 177 ? -9.258 -9.555 -17.124 1.00 95.50 177 ALA A C 1
ATOM 1439 O O . ALA A 1 177 ? -9.852 -8.664 -17.735 1.00 95.50 177 ALA A O 1
ATOM 1440 N N . ARG A 1 178 ? -8.792 -9.383 -15.884 1.00 96.38 178 ARG A N 1
ATOM 1441 C CA . ARG A 1 178 ? -8.871 -8.131 -15.126 1.00 96.38 178 ARG A CA 1
ATOM 1442 C C . ARG A 1 178 ? -8.099 -7.003 -15.798 1.00 96.38 178 ARG A C 1
ATOM 1444 O O . ARG A 1 178 ? -8.663 -5.929 -15.995 1.00 96.38 178 ARG A O 1
ATOM 1451 N N . MET A 1 179 ? -6.865 -7.264 -16.233 1.00 94.56 179 MET A N 1
ATOM 1452 C CA . MET A 1 179 ? -6.066 -6.303 -16.998 1.00 94.56 179 MET A CA 1
ATOM 1453 C C . MET A 1 179 ? -6.834 -5.783 -18.218 1.00 94.56 179 MET A C 1
ATOM 1455 O O . MET A 1 179 ? -6.896 -4.572 -18.430 1.00 94.56 179 MET A O 1
ATOM 1459 N N . ALA A 1 180 ? -7.466 -6.674 -18.989 1.00 95.62 180 ALA A N 1
ATOM 1460 C CA . ALA A 1 180 ? -8.259 -6.282 -20.152 1.00 95.62 180 ALA A CA 1
ATOM 1461 C C . ALA A 1 180 ? -9.444 -5.373 -19.772 1.00 95.62 180 ALA A C 1
ATOM 1463 O O . ALA A 1 180 ? -9.651 -4.345 -20.418 1.00 95.62 180 ALA A O 1
ATOM 1464 N N . ARG A 1 181 ? -10.176 -5.696 -18.691 1.00 97.00 181 ARG A N 1
ATOM 1465 C CA . ARG A 1 181 ? -11.274 -4.854 -18.171 1.00 97.00 181 ARG A CA 1
ATOM 1466 C C . ARG A 1 181 ? -10.783 -3.467 -17.743 1.00 97.00 181 ARG A C 1
ATOM 1468 O O . ARG A 1 181 ? -11.455 -2.471 -18.003 1.00 97.00 181 ARG A O 1
ATOM 1475 N N . SER A 1 182 ? -9.632 -3.383 -17.076 1.00 97.38 182 SER A N 1
ATOM 1476 C CA . SER A 1 182 ? -9.051 -2.105 -16.642 1.00 97.38 182 SER A CA 1
ATOM 1477 C C . SER A 1 182 ? -8.566 -1.262 -17.820 1.00 97.38 182 SER A C 1
ATOM 1479 O O . SER A 1 182 ? -8.818 -0.059 -17.844 1.00 97.38 182 SER A O 1
ATOM 1481 N N . ILE A 1 183 ? -7.914 -1.880 -18.812 1.00 96.00 183 ILE A N 1
ATOM 1482 C CA . ILE A 1 183 ? -7.470 -1.197 -20.036 1.00 96.00 183 ILE A CA 1
ATOM 1483 C C . ILE A 1 183 ? -8.669 -0.623 -20.796 1.00 96.00 183 ILE A C 1
ATOM 1485 O O . ILE A 1 183 ? -8.617 0.537 -21.191 1.00 96.00 183 ILE A O 1
ATOM 1489 N N . GLU A 1 184 ? -9.766 -1.376 -20.929 1.00 97.19 184 GLU A N 1
ATOM 1490 C CA . GLU A 1 184 ? -10.987 -0.893 -21.589 1.00 97.19 184 GLU A CA 1
ATOM 1491 C C . GLU A 1 184 ? -11.532 0.384 -20.923 1.00 97.19 184 GLU A C 1
ATOM 1493 O O . GLU A 1 184 ? -11.902 1.336 -21.612 1.00 97.19 184 GLU A O 1
ATOM 1498 N N . LYS A 1 185 ? -11.525 0.451 -19.583 1.00 96.69 185 LYS A N 1
ATOM 1499 C CA . LYS A 1 185 ? -11.933 1.656 -18.836 1.00 96.69 185 LYS A CA 1
ATOM 1500 C C . LYS A 1 185 ? -10.999 2.841 -19.106 1.00 96.69 185 LYS A C 1
ATOM 1502 O O . LYS A 1 185 ? -11.466 3.932 -19.417 1.00 96.69 185 LYS A O 1
ATOM 1507 N N . ILE A 1 186 ? -9.686 2.624 -19.026 1.00 96.62 186 ILE A N 1
ATOM 1508 C CA . ILE A 1 186 ? -8.671 3.675 -19.224 1.00 96.62 186 ILE A CA 1
ATOM 1509 C C . ILE A 1 186 ? -8.708 4.213 -20.659 1.00 96.62 186 ILE A C 1
ATOM 1511 O O . ILE A 1 186 ? -8.626 5.424 -20.881 1.00 96.62 186 ILE A O 1
ATOM 1515 N N . GLU A 1 187 ? -8.889 3.325 -21.636 1.00 95.38 187 GLU A N 1
ATOM 1516 C CA . GLU A 1 187 ? -9.055 3.688 -23.040 1.00 95.38 187 GLU A CA 1
ATOM 1517 C C . GLU A 1 187 ? -10.350 4.478 -23.275 1.00 95.38 187 GLU A C 1
ATOM 1519 O O . GLU A 1 187 ? -10.331 5.474 -24.003 1.00 95.38 187 GLU A O 1
ATOM 1524 N N . ALA A 1 188 ? -11.456 4.107 -22.618 1.00 96.12 188 ALA A N 1
ATOM 1525 C CA . ALA A 1 188 ? -12.715 4.852 -22.686 1.00 96.12 188 ALA A CA 1
ATOM 1526 C C . ALA A 1 188 ? -12.584 6.292 -22.147 1.00 96.12 188 ALA A C 1
ATOM 1528 O O . ALA A 1 188 ? -13.189 7.213 -22.704 1.00 96.12 188 ALA A O 1
ATOM 1529 N N . ASP A 1 189 ? -11.725 6.512 -21.147 1.00 93.12 189 ASP A N 1
ATOM 1530 C CA . ASP A 1 189 ? -11.364 7.843 -20.627 1.00 93.12 189 ASP A CA 1
ATOM 1531 C C . ASP A 1 189 ? -10.309 8.571 -21.502 1.00 93.12 189 ASP A C 1
ATOM 1533 O O . ASP A 1 189 ? -9.900 9.723 -21.261 1.00 93.12 189 ASP A O 1
ATOM 1537 N N . GLY A 1 190 ? -9.863 7.909 -22.574 1.00 95.06 190 GLY A N 1
ATOM 1538 C CA . GLY A 1 190 ? -8.855 8.370 -23.522 1.00 95.06 190 GLY A CA 1
ATOM 1539 C C . GLY A 1 190 ? -7.479 8.568 -22.890 1.00 95.06 190 GLY A C 1
ATOM 1540 O O . GLY A 1 190 ? -6.737 9.454 -23.326 1.00 95.06 190 GLY A O 1
ATOM 1541 N N . LEU A 1 191 ? -7.185 7.877 -21.792 1.00 96.19 191 LEU A N 1
ATOM 1542 C CA . LEU A 1 191 ? -5.908 7.943 -21.089 1.00 96.19 191 LEU A CA 1
ATOM 1543 C C . LEU A 1 191 ? -4.912 6.949 -21.709 1.00 96.19 191 LEU A C 1
ATOM 1545 O O . LEU A 1 191 ? -5.330 5.928 -22.259 1.00 96.19 191 LEU A O 1
ATOM 1549 N N . PRO A 1 192 ? -3.601 7.245 -21.680 1.00 92.19 192 PRO A N 1
ATOM 1550 C CA . PRO A 1 192 ? -2.609 6.309 -22.192 1.00 92.19 192 PRO A CA 1
ATOM 1551 C C . PRO A 1 192 ? -2.512 5.082 -21.285 1.00 92.19 192 PRO A C 1
ATOM 1553 O O . PRO A 1 192 ? -2.571 5.215 -20.070 1.00 92.19 192 PRO A O 1
ATOM 1556 N N . TYR A 1 193 ? -2.285 3.906 -21.865 1.00 87.75 193 TYR A N 1
ATOM 1557 C CA . TYR A 1 193 ? -2.051 2.664 -21.127 1.00 87.75 193 TYR A CA 1
ATOM 1558 C C . TYR A 1 193 ? -0.876 1.882 -21.724 1.00 87.75 193 TYR A C 1
ATOM 1560 O O . TYR A 1 193 ? -0.485 2.098 -22.873 1.00 87.75 193 TYR A O 1
ATOM 1568 N N . LEU A 1 194 ? -0.331 0.948 -20.942 1.00 82.06 194 LEU A N 1
ATOM 1569 C CA . LEU A 1 194 ? 0.685 -0.004 -21.383 1.00 82.06 194 LEU A CA 1
ATOM 1570 C C . LEU A 1 194 ? 0.062 -1.399 -21.518 1.00 82.06 194 LEU A C 1
ATOM 1572 O O . LEU A 1 194 ? -0.332 -1.999 -20.523 1.00 82.06 194 LEU A O 1
ATOM 1576 N N . GLU A 1 195 ? -0.004 -1.906 -22.753 1.00 78.44 195 GLU A N 1
ATOM 1577 C CA . GLU A 1 195 ? -0.721 -3.144 -23.120 1.00 78.44 195 GLU A CA 1
ATOM 1578 C C . GLU A 1 195 ? -0.270 -4.380 -22.325 1.00 78.44 195 GLU A C 1
ATOM 1580 O O . GLU A 1 195 ? -1.097 -5.193 -21.933 1.00 78.44 195 GLU A O 1
ATOM 1585 N N . ASN A 1 196 ? 1.032 -4.494 -22.046 1.00 78.12 196 ASN A N 1
ATOM 1586 C CA . ASN A 1 196 ? 1.630 -5.656 -21.375 1.00 78.12 196 ASN A CA 1
ATOM 1587 C C . ASN A 1 196 ? 2.175 -5.311 -19.980 1.00 78.12 196 ASN A C 1
ATOM 1589 O O . ASN A 1 196 ? 3.202 -5.835 -19.553 1.00 78.12 196 ASN A O 1
ATOM 1593 N N . MET A 1 197 ? 1.527 -4.378 -19.281 1.00 80.94 197 MET A N 1
ATOM 1594 C CA . MET A 1 197 ? 1.872 -4.057 -17.899 1.00 80.94 197 MET A CA 1
ATOM 1595 C C . MET A 1 197 ? 1.343 -5.158 -16.972 1.00 80.94 197 MET A C 1
ATOM 1597 O O . MET A 1 197 ? 0.130 -5.264 -16.772 1.00 80.94 197 MET A O 1
ATOM 1601 N N . HIS A 1 198 ? 2.242 -5.951 -16.382 1.00 84.88 198 HIS A N 1
ATOM 1602 C CA . HIS A 1 198 ? 1.876 -6.939 -15.361 1.00 84.88 198 HIS A CA 1
ATOM 1603 C C . HIS A 1 198 ? 1.048 -6.295 -14.246 1.00 84.88 198 HIS A C 1
ATOM 1605 O O . HIS A 1 198 ? 1.185 -5.103 -14.001 1.00 84.88 198 HIS A O 1
ATOM 1611 N N . THR A 1 199 ? 0.167 -7.052 -13.595 1.00 86.62 199 THR A N 1
ATOM 1612 C CA . THR A 1 199 ? -0.563 -6.535 -12.425 1.00 86.62 199 THR A CA 1
ATOM 1613 C C . THR A 1 199 ? 0.383 -6.367 -11.226 1.00 86.62 199 THR A C 1
ATOM 1615 O O . THR A 1 199 ? 1.452 -6.975 -11.209 1.00 86.62 199 THR A O 1
ATOM 1618 N N . SER A 1 200 ? 0.038 -5.530 -10.243 1.00 85.56 200 SER A N 1
ATOM 1619 C CA . SER A 1 200 ? 0.920 -5.297 -9.086 1.00 85.56 200 SER A CA 1
ATOM 1620 C C . SER A 1 200 ? 0.964 -6.500 -8.143 1.00 85.56 200 SER A C 1
ATOM 1622 O O . SER A 1 200 ? 2.016 -6.834 -7.605 1.00 85.56 200 SER A O 1
ATOM 1624 N N . ILE A 1 201 ? -0.167 -7.188 -7.975 1.00 89.94 201 ILE A N 1
ATOM 1625 C CA . ILE A 1 201 ? -0.317 -8.348 -7.093 1.00 89.94 201 ILE A CA 1
ATOM 1626 C C . ILE A 1 201 ? -1.120 -9.401 -7.848 1.00 89.94 201 ILE A C 1
ATOM 1628 O O . ILE A 1 201 ? -2.231 -9.130 -8.298 1.00 89.94 201 ILE A O 1
ATOM 1632 N N . SER A 1 202 ? -0.557 -10.599 -8.017 1.00 90.69 202 SER A N 1
ATOM 1633 C CA . SER A 1 202 ? -1.230 -11.652 -8.779 1.00 90.69 202 SER A CA 1
ATOM 1634 C C . SER A 1 202 ? -2.412 -12.242 -8.017 1.00 90.69 202 SER A C 1
ATOM 1636 O O . SER A 1 202 ? -2.399 -12.355 -6.787 1.00 90.69 202 SER A O 1
ATOM 1638 N N . GLU A 1 203 ? -3.406 -12.717 -8.763 1.00 93.38 203 GLU A N 1
ATOM 1639 C CA . GLU A 1 203 ? -4.578 -13.416 -8.238 1.00 93.38 203 GLU A CA 1
ATOM 1640 C C . GLU A 1 203 ? -4.184 -14.553 -7.283 1.00 93.38 203 GLU A C 1
ATOM 1642 O O . GLU A 1 203 ? -4.804 -14.746 -6.238 1.00 93.38 203 GLU A O 1
ATOM 1647 N N . ALA A 1 204 ? -3.123 -15.292 -7.616 1.00 90.62 204 ALA A N 1
ATOM 1648 C CA . ALA A 1 204 ? -2.643 -16.417 -6.821 1.00 90.62 204 ALA A CA 1
ATOM 1649 C C . ALA A 1 204 ? -2.011 -16.002 -5.480 1.00 90.62 204 ALA A C 1
ATOM 1651 O O . ALA A 1 204 ? -2.047 -16.788 -4.533 1.00 90.62 204 ALA A O 1
ATOM 1652 N N . LYS A 1 205 ? -1.423 -14.799 -5.401 1.00 90.44 205 LYS A N 1
ATOM 1653 C CA . LYS A 1 205 ? -0.778 -14.270 -4.188 1.00 90.44 205 LYS A CA 1
ATOM 1654 C C . LYS A 1 205 ? -1.751 -13.468 -3.310 1.00 90.44 205 LYS A C 1
ATOM 1656 O O . LYS A 1 205 ? -1.542 -13.409 -2.106 1.00 90.44 205 LYS A O 1
ATOM 1661 N N . ALA A 1 206 ? -2.807 -12.888 -3.885 1.00 94.56 206 ALA A N 1
ATOM 1662 C CA . ALA A 1 206 ? -3.737 -12.017 -3.171 1.00 94.56 206 ALA A CA 1
ATOM 1663 C C . ALA A 1 206 ? -4.535 -12.743 -2.068 1.00 94.56 206 ALA A C 1
ATOM 1665 O O . ALA A 1 206 ? -5.278 -13.698 -2.337 1.00 94.56 206 ALA A O 1
ATOM 1666 N N . VAL A 1 207 ? -4.444 -12.229 -0.840 1.00 95.69 207 VAL A N 1
ATOM 1667 C CA . VAL A 1 207 ? -5.145 -12.713 0.357 1.00 95.69 207 VAL A CA 1
ATOM 1668 C C . VAL A 1 207 ? -5.950 -11.573 0.966 1.00 95.69 207 VAL A C 1
ATOM 1670 O O . VAL A 1 207 ? -5.390 -10.551 1.336 1.00 95.69 207 VAL A O 1
ATOM 1673 N N . ILE A 1 208 ? -7.261 -11.763 1.125 1.00 97.69 208 ILE A N 1
ATOM 1674 C CA . ILE A 1 208 ? -8.128 -10.771 1.773 1.00 97.69 208 ILE A CA 1
ATOM 1675 C C . ILE A 1 208 ? -8.331 -11.167 3.242 1.00 97.69 208 ILE A C 1
ATOM 1677 O O . ILE A 1 208 ? -8.749 -12.302 3.503 1.00 97.69 208 ILE A O 1
ATOM 1681 N N . PRO A 1 209 ? -8.044 -10.272 4.205 1.00 97.44 209 PRO A N 1
ATOM 1682 C CA . PRO A 1 209 ? -8.234 -10.537 5.625 1.00 97.44 209 PRO A CA 1
ATOM 1683 C C . PRO A 1 209 ? -9.718 -10.595 6.015 1.00 97.44 209 PRO A C 1
ATOM 1685 O O . PRO A 1 209 ? -10.614 -10.246 5.246 1.00 97.44 209 PRO A O 1
ATOM 1688 N N . ASP A 1 210 ? -9.997 -11.028 7.246 1.00 97.75 210 ASP A N 1
ATOM 1689 C CA . ASP A 1 210 ? -11.359 -10.996 7.774 1.00 97.75 210 ASP A CA 1
ATOM 1690 C C . ASP A 1 210 ? -11.865 -9.563 8.035 1.00 97.75 210 ASP A C 1
ATOM 1692 O O . ASP A 1 210 ? -11.109 -8.592 8.115 1.00 97.75 210 ASP A O 1
ATOM 1696 N N . LYS A 1 211 ? -13.191 -9.434 8.182 1.00 98.38 211 LYS A N 1
ATOM 1697 C CA . LYS A 1 211 ? -13.854 -8.139 8.394 1.00 98.38 211 LYS A CA 1
ATOM 1698 C C . LYS A 1 211 ? -13.354 -7.410 9.642 1.00 98.38 211 LYS A C 1
ATOM 1700 O O . LYS A 1 211 ? -13.312 -6.182 9.639 1.00 98.38 211 LYS A O 1
ATOM 1705 N N . GLU A 1 212 ? -12.999 -8.143 10.696 1.00 98.50 212 GLU A N 1
ATOM 1706 C CA . GLU A 1 212 ? -12.564 -7.545 11.956 1.00 98.50 212 GLU A CA 1
ATOM 1707 C C . GLU A 1 212 ? -11.235 -6.818 11.757 1.00 98.50 212 GLU A C 1
ATOM 1709 O O . GLU A 1 212 ? -11.118 -5.645 12.119 1.00 98.50 212 GLU A O 1
ATOM 1714 N N . LEU A 1 213 ? -10.267 -7.476 11.113 1.00 98.50 213 LEU A N 1
ATOM 1715 C CA . LEU A 1 213 ? -8.972 -6.881 10.808 1.00 98.50 213 LEU A CA 1
ATOM 1716 C C . LEU A 1 213 ? -9.112 -5.668 9.879 1.00 98.50 213 LEU A C 1
ATOM 1718 O O . LEU A 1 213 ? -8.469 -4.647 10.121 1.00 98.50 213 LEU A O 1
ATOM 1722 N N . ILE A 1 214 ? -9.996 -5.724 8.877 1.00 98.75 214 ILE A N 1
ATOM 1723 C CA . ILE A 1 214 ? -10.251 -4.583 7.978 1.00 98.75 214 ILE A CA 1
ATOM 1724 C C . ILE A 1 214 ? -10.797 -3.378 8.761 1.00 98.75 214 ILE A C 1
ATOM 1726 O O . ILE A 1 214 ? -10.283 -2.269 8.610 1.00 98.75 214 ILE A O 1
ATOM 1730 N N . ILE A 1 215 ? -11.792 -3.579 9.637 1.00 98.81 215 ILE A N 1
ATOM 1731 C CA . ILE A 1 215 ? -12.374 -2.499 10.457 1.00 98.81 215 ILE A CA 1
ATOM 1732 C C . ILE A 1 215 ? -11.327 -1.915 11.405 1.00 98.81 215 ILE A C 1
ATOM 1734 O O . ILE A 1 215 ? -11.164 -0.695 11.469 1.00 98.81 215 ILE A O 1
ATOM 1738 N N . LYS A 1 216 ? -10.602 -2.779 12.127 1.00 98.69 216 LYS A N 1
ATOM 1739 C CA . LYS A 1 216 ? -9.548 -2.359 13.057 1.00 98.69 216 LYS A CA 1
ATOM 1740 C C . LYS A 1 216 ? -8.478 -1.548 12.336 1.00 98.69 216 LYS A C 1
ATOM 1742 O O . LYS A 1 216 ? -8.079 -0.494 12.831 1.00 98.69 216 LYS A O 1
ATOM 1747 N N . ARG A 1 217 ? -8.043 -1.996 11.153 1.00 98.44 217 ARG A N 1
ATOM 1748 C CA . ARG A 1 217 ? -7.037 -1.285 10.362 1.00 98.44 217 ARG A CA 1
ATOM 1749 C C . ARG A 1 217 ? -7.544 0.068 9.875 1.00 98.44 217 ARG A C 1
ATOM 1751 O O . ARG A 1 217 ? -6.809 1.048 9.995 1.00 98.44 217 ARG A O 1
ATOM 1758 N N . ALA A 1 218 ? -8.782 0.138 9.386 1.00 98.62 218 ALA A N 1
ATOM 1759 C CA . ALA A 1 218 ? -9.405 1.387 8.953 1.00 98.62 218 ALA A CA 1
ATOM 1760 C C . ALA A 1 218 ? -9.483 2.405 10.100 1.00 98.62 218 ALA A C 1
ATOM 1762 O O . ALA A 1 218 ? -9.043 3.543 9.941 1.00 98.62 218 ALA A O 1
ATOM 1763 N N . ALA A 1 219 ? -9.940 1.973 11.279 1.00 98.69 219 ALA A N 1
ATOM 1764 C CA . ALA A 1 219 ? -9.993 2.806 12.478 1.00 98.69 219 ALA A CA 1
ATOM 1765 C C . ALA A 1 219 ? -8.593 3.256 12.937 1.00 98.69 219 ALA A C 1
ATOM 1767 O O . ALA A 1 219 ? -8.403 4.404 13.335 1.00 98.69 219 ALA A O 1
ATOM 1768 N N . ALA A 1 220 ? -7.594 2.376 12.854 1.00 98.50 220 ALA A N 1
ATOM 1769 C CA . ALA A 1 220 ? -6.222 2.696 13.226 1.00 98.50 220 ALA A CA 1
ATOM 1770 C C . ALA A 1 220 ? -5.595 3.741 12.285 1.00 98.50 220 ALA A C 1
ATOM 1772 O O . ALA A 1 220 ? -5.008 4.710 12.764 1.00 98.50 220 ALA A O 1
ATOM 1773 N N . ILE A 1 221 ? -5.780 3.613 10.962 1.00 98.12 221 ILE A N 1
ATOM 1774 C CA . ILE A 1 221 ? -5.308 4.626 10.000 1.00 98.12 221 ILE A CA 1
ATOM 1775 C C . ILE A 1 221 ? -6.050 5.952 10.217 1.00 98.12 221 ILE A C 1
ATOM 1777 O O . ILE A 1 221 ? -5.412 7.002 10.293 1.00 98.12 221 ILE A O 1
ATOM 1781 N N . GLN A 1 222 ? -7.372 5.910 10.416 1.00 98.06 222 GLN A N 1
ATOM 1782 C CA . GLN A 1 222 ? -8.172 7.096 10.728 1.00 98.06 222 GLN A CA 1
ATOM 1783 C C . GLN A 1 222 ? -7.628 7.838 11.957 1.00 98.06 222 GLN A C 1
ATOM 1785 O O . GLN A 1 222 ? -7.501 9.061 11.934 1.00 98.06 222 GLN A O 1
ATOM 1790 N N . MET A 1 223 ? -7.258 7.103 13.011 1.00 97.50 223 MET A N 1
ATOM 1791 C CA . MET A 1 223 ? -6.679 7.682 14.222 1.00 97.50 223 MET A CA 1
ATOM 1792 C C . MET A 1 223 ? -5.340 8.381 13.948 1.00 97.50 223 MET A C 1
ATOM 1794 O O . MET A 1 223 ? -5.095 9.462 14.483 1.00 97.50 223 MET A O 1
ATOM 1798 N N . THR A 1 224 ? -4.479 7.813 13.097 1.00 96.44 224 THR A N 1
ATOM 1799 C CA . THR A 1 224 ? -3.218 8.476 12.715 1.00 96.44 224 THR A CA 1
ATOM 1800 C C . THR A 1 224 ? -3.446 9.762 11.914 1.00 96.44 224 THR A C 1
ATOM 1802 O O . THR A 1 224 ? -2.763 10.756 12.160 1.00 96.44 224 THR A O 1
ATOM 1805 N N . GLY A 1 225 ? -4.466 9.797 11.047 1.00 95.50 225 GLY A N 1
ATOM 1806 C CA . GLY A 1 225 ? -4.879 11.017 10.348 1.00 95.50 225 GLY A CA 1
ATOM 1807 C C . GLY A 1 225 ? -5.395 12.096 11.305 1.00 95.50 225 GLY A C 1
ATOM 1808 O O . GLY A 1 225 ? -4.944 13.240 11.234 1.00 95.50 225 GLY A O 1
ATOM 1809 N N . ILE A 1 226 ? -6.247 11.718 12.272 1.00 95.94 226 ILE A N 1
ATOM 1810 C CA . ILE A 1 226 ? -6.748 12.624 13.327 1.00 95.94 226 ILE A CA 1
ATOM 1811 C C . ILE A 1 226 ? -5.584 13.210 14.127 1.00 95.94 226 ILE A C 1
ATOM 1813 O O . ILE A 1 226 ? -5.569 14.406 14.422 1.00 95.94 226 ILE A O 1
ATOM 1817 N N . ALA A 1 227 ? -4.593 12.383 14.469 1.00 95.00 227 ALA A N 1
ATOM 1818 C CA . ALA A 1 227 ? -3.404 12.847 15.169 1.00 95.00 227 ALA A CA 1
ATOM 1819 C C . ALA A 1 227 ? -2.629 13.891 14.351 1.00 95.00 227 ALA A C 1
ATOM 1821 O O . ALA A 1 227 ? -2.277 14.936 14.900 1.00 95.00 227 ALA A O 1
ATOM 1822 N N . SER A 1 228 ? -2.429 13.648 13.050 1.00 93.94 228 SER A N 1
ATOM 1823 C CA . SER A 1 228 ? -1.785 14.606 12.144 1.00 93.94 228 SER A CA 1
ATOM 1824 C C . SER A 1 228 ? -2.542 15.930 12.061 1.00 93.94 228 SER A C 1
ATOM 1826 O O . SER A 1 228 ? -1.951 16.998 12.223 1.00 93.94 228 SER A O 1
ATOM 1828 N N . GLU A 1 229 ? -3.859 15.885 11.857 1.00 92.69 229 GLU A N 1
ATOM 1829 C CA . GLU A 1 229 ? -4.688 17.085 11.735 1.00 92.69 229 GLU A CA 1
ATOM 1830 C C . GLU A 1 229 ? -4.667 17.923 13.019 1.00 92.69 229 GLU A C 1
ATOM 1832 O O . GLU A 1 229 ? -4.341 19.111 12.981 1.00 92.69 229 GLU A O 1
ATOM 1837 N N . LEU A 1 230 ? -4.901 17.294 14.175 1.00 92.69 230 LEU A N 1
ATOM 1838 C CA . LEU A 1 230 ? -4.860 17.979 15.467 1.00 92.69 230 LEU A CA 1
ATOM 1839 C C . LEU A 1 230 ? -3.481 18.585 15.750 1.00 92.69 230 LEU A C 1
ATOM 1841 O O . LEU A 1 230 ? -3.394 19.705 16.261 1.00 92.69 230 LEU A O 1
ATOM 1845 N N . TYR A 1 231 ? -2.404 17.865 15.429 1.00 90.50 231 TYR A N 1
ATOM 1846 C CA . TYR A 1 231 ? -1.047 18.358 15.642 1.00 90.50 231 TYR A CA 1
ATOM 1847 C C . TYR A 1 231 ? -0.700 19.510 14.688 1.00 90.50 231 TYR A C 1
ATOM 1849 O O . TYR A 1 231 ? -0.097 20.492 15.115 1.00 90.50 231 TYR A O 1
ATOM 1857 N N . ASN A 1 232 ? -1.146 19.469 13.431 1.00 89.00 232 ASN A N 1
ATOM 1858 C CA . ASN A 1 232 ? -0.974 20.582 12.494 1.00 89.00 232 ASN A CA 1
ATOM 1859 C C . ASN A 1 232 ? -1.709 21.853 12.959 1.00 89.00 232 ASN A C 1
ATOM 1861 O O . ASN A 1 232 ? -1.182 22.957 12.809 1.00 89.00 232 ASN A O 1
ATOM 1865 N N . GLU A 1 233 ? -2.898 21.717 13.551 1.00 89.81 233 GLU A N 1
ATOM 1866 C CA . GLU A 1 233 ? -3.681 22.855 14.045 1.00 89.81 233 GLU A CA 1
ATOM 1867 C C . GLU A 1 233 ? -3.174 23.419 15.381 1.00 89.81 233 GLU A C 1
ATOM 1869 O O . GLU A 1 233 ? -3.165 24.635 15.588 1.00 89.81 233 GLU A O 1
ATOM 1874 N N . MET A 1 234 ? -2.797 22.544 16.318 1.00 90.69 234 MET A N 1
ATOM 1875 C CA . MET A 1 234 ? -2.581 22.907 17.725 1.00 90.69 234 MET A CA 1
ATOM 1876 C C . MET A 1 234 ? -1.152 22.657 18.229 1.00 90.69 234 MET A C 1
ATOM 1878 O O . MET A 1 234 ? -0.826 23.082 19.345 1.00 90.69 234 MET A O 1
ATOM 1882 N N . GLN A 1 235 ? -0.300 22.009 17.429 1.00 88.00 235 GLN A N 1
ATOM 1883 C CA . GLN A 1 235 ? 1.075 21.614 17.761 1.00 88.00 235 GLN A CA 1
ATOM 1884 C C . GLN A 1 235 ? 1.124 20.866 19.102 1.00 88.00 235 GLN A C 1
ATOM 1886 O O . GLN A 1 235 ? 0.285 20.014 19.386 1.00 88.00 235 GLN A O 1
ATOM 1891 N N . GLU A 1 236 ? 2.057 21.223 19.982 1.00 85.25 236 GLU A N 1
ATOM 1892 C CA . GLU A 1 236 ? 2.203 20.664 21.329 1.00 85.25 236 GLU A CA 1
ATOM 1893 C C . GLU A 1 236 ? 0.910 20.692 22.172 1.00 85.25 236 GLU A C 1
ATOM 1895 O O . GLU A 1 236 ? 0.720 19.827 23.029 1.00 85.25 236 GLU A O 1
ATOM 1900 N N . ASN A 1 237 ? -0.024 21.617 21.907 1.00 89.12 237 ASN A N 1
ATOM 1901 C CA . ASN A 1 237 ? -1.312 21.669 22.613 1.00 89.12 237 ASN A CA 1
ATOM 1902 C C . ASN A 1 237 ? -2.304 20.581 22.152 1.00 89.12 237 ASN A C 1
ATOM 1904 O O . ASN A 1 237 ? -3.358 20.420 22.766 1.00 89.12 237 ASN A O 1
ATOM 1908 N N . ALA A 1 238 ? -1.999 19.839 21.083 1.00 91.19 238 ALA A N 1
ATOM 1909 C CA . ALA A 1 238 ? -2.824 18.745 20.573 1.00 91.19 238 ALA A CA 1
ATOM 1910 C C . ALA A 1 238 ? -2.743 17.478 21.436 1.00 91.19 238 ALA A C 1
ATOM 1912 O O . ALA A 1 238 ? -3.657 16.659 21.399 1.00 91.19 238 ALA A O 1
ATOM 1913 N N . LYS A 1 239 ? -1.667 17.306 22.217 1.00 90.12 239 LYS A N 1
ATOM 1914 C CA . LYS A 1 239 ? -1.318 16.032 22.876 1.00 90.12 239 LYS A CA 1
ATOM 1915 C C . LYS A 1 239 ? -2.435 15.461 23.748 1.00 90.12 239 LYS A C 1
ATOM 1917 O O . LYS A 1 239 ? -2.700 14.263 23.693 1.00 90.12 239 LYS A O 1
ATOM 1922 N N . GLU A 1 240 ? -3.102 16.305 24.534 1.00 92.19 240 GLU A N 1
ATOM 1923 C CA . GLU A 1 240 ? -4.217 15.864 25.383 1.00 92.19 240 GLU A CA 1
ATOM 1924 C C . GLU A 1 240 ? -5.413 15.402 24.540 1.00 92.19 240 GLU A C 1
ATOM 1926 O O . GLU A 1 240 ? -5.927 14.311 24.771 1.00 92.19 240 GLU A O 1
ATOM 1931 N N . LYS A 1 241 ? -5.783 16.154 23.495 1.00 93.69 241 LYS A N 1
ATOM 1932 C CA . LYS A 1 241 ? -6.877 15.776 22.587 1.00 93.69 241 LYS A CA 1
ATOM 1933 C C . LYS A 1 241 ? -6.573 14.505 21.801 1.00 93.69 241 LYS A C 1
ATOM 1935 O O . LYS A 1 241 ? -7.440 13.649 21.676 1.00 93.69 241 LYS A O 1
ATOM 1940 N N . ILE A 1 242 ? -5.352 14.355 21.286 1.00 94.25 242 ILE A N 1
ATOM 1941 C CA . ILE A 1 242 ? -4.962 13.142 20.555 1.00 94.25 242 ILE A CA 1
ATOM 1942 C C . ILE A 1 242 ? -5.079 11.924 21.473 1.00 94.25 242 ILE A C 1
ATOM 1944 O O . ILE A 1 242 ? -5.607 10.894 21.061 1.00 94.25 242 ILE A O 1
ATOM 1948 N N . LYS A 1 243 ? -4.662 12.054 22.738 1.00 94.75 243 LYS A N 1
ATOM 1949 C CA . LYS A 1 243 ? -4.819 10.993 23.734 1.00 94.75 243 LYS A CA 1
ATOM 1950 C C . LYS A 1 243 ? -6.291 10.660 24.007 1.00 94.75 243 LYS A C 1
ATOM 1952 O O . LYS A 1 243 ? -6.620 9.481 24.089 1.00 94.75 243 LYS A O 1
ATOM 1957 N N . GLU A 1 244 ? -7.166 11.661 24.118 1.00 95.81 244 GLU A N 1
ATOM 1958 C CA . GLU A 1 244 ? -8.613 11.449 24.278 1.00 95.81 244 GLU A CA 1
ATOM 1959 C C . GLU A 1 244 ? -9.202 10.653 23.102 1.00 95.81 244 GLU A C 1
ATOM 1961 O O . GLU A 1 244 ? -9.869 9.642 23.320 1.00 95.81 244 GLU A O 1
ATOM 1966 N N . PHE A 1 245 ? -8.906 11.049 21.859 1.00 96.56 245 PHE A N 1
ATOM 1967 C CA . PHE A 1 245 ? -9.345 10.312 20.668 1.00 96.56 245 PHE A CA 1
ATOM 1968 C C . PHE A 1 245 ? -8.763 8.895 20.621 1.00 96.56 245 PHE A C 1
ATOM 1970 O O . PHE A 1 245 ? -9.494 7.943 20.357 1.00 96.56 245 PHE A O 1
ATOM 1977 N N . LEU A 1 246 ? -7.480 8.729 20.953 1.00 96.75 246 LEU A N 1
ATOM 1978 C CA . LEU A 1 246 ? -6.831 7.421 20.995 1.00 96.75 246 LEU A CA 1
ATOM 1979 C C . LEU A 1 246 ? -7.501 6.483 22.009 1.00 96.75 246 LEU A C 1
ATOM 1981 O O . LEU A 1 246 ? -7.677 5.302 21.723 1.00 96.75 246 LEU A O 1
ATOM 1985 N N . GLU A 1 247 ? -7.894 6.986 23.182 1.00 97.69 247 GLU A N 1
ATOM 1986 C CA . GLU A 1 247 ? -8.636 6.209 24.183 1.00 97.69 247 GLU A CA 1
ATOM 1987 C C . GLU A 1 247 ? -10.037 5.812 23.689 1.00 97.69 247 GLU A C 1
ATOM 1989 O O . GLU A 1 247 ? -10.486 4.697 23.964 1.00 97.69 247 GLU A O 1
ATOM 1994 N N . ILE A 1 248 ? -10.712 6.683 22.931 1.00 98.12 248 ILE A N 1
ATOM 1995 C CA . ILE A 1 248 ? -12.018 6.389 22.324 1.00 98.12 248 ILE A CA 1
ATOM 1996 C C . ILE A 1 248 ? -11.887 5.294 21.262 1.00 98.12 248 ILE A C 1
ATOM 1998 O O . ILE A 1 248 ? -12.578 4.278 21.355 1.00 98.12 248 ILE A O 1
ATOM 2002 N N . PHE A 1 249 ? -10.970 5.460 20.305 1.00 98.38 249 PHE A N 1
ATOM 2003 C CA . PHE A 1 249 ? -10.745 4.493 19.229 1.00 98.38 249 PHE A CA 1
ATOM 2004 C C . PHE A 1 249 ? -10.256 3.147 19.768 1.00 98.38 249 PHE A C 1
ATOM 2006 O O . PHE A 1 249 ? -10.703 2.094 19.316 1.00 98.38 249 PHE A O 1
ATOM 2013 N N . GLU A 1 250 ? -9.391 3.157 20.783 1.00 98.38 250 GLU A N 1
ATOM 2014 C CA . GLU A 1 250 ? -8.970 1.933 21.462 1.00 98.38 250 GLU A CA 1
ATOM 2015 C C . GLU A 1 250 ? -10.151 1.225 22.131 1.00 98.38 250 GLU A C 1
ATOM 2017 O O . GLU A 1 250 ? -10.295 0.013 22.004 1.00 98.38 250 GLU A O 1
ATOM 2022 N N . LYS A 1 251 ? -11.035 1.963 22.809 1.00 98.44 251 LYS A N 1
ATOM 2023 C CA . LYS A 1 251 ? -12.207 1.374 23.464 1.00 98.44 251 LYS A CA 1
ATOM 2024 C C . LYS A 1 251 ? -13.232 0.824 22.465 1.00 98.44 251 LYS A C 1
ATOM 2026 O O . LYS A 1 251 ? -13.850 -0.196 22.755 1.00 98.44 251 LYS A O 1
ATOM 2031 N N . GLN A 1 252 ? -13.455 1.510 21.345 1.00 98.44 252 GLN A N 1
ATOM 2032 C CA . GLN A 1 252 ? -14.453 1.126 20.339 1.00 98.44 252 GLN A CA 1
ATOM 2033 C C . GLN A 1 252 ? -13.968 0.004 19.412 1.00 98.44 252 GLN A C 1
ATOM 2035 O O . GLN A 1 252 ? -14.783 -0.813 18.980 1.00 98.44 252 GLN A O 1
ATOM 2040 N N . TYR A 1 253 ? -12.665 -0.039 19.110 1.00 98.62 253 TYR A N 1
ATOM 2041 C CA . TYR A 1 253 ? -12.120 -0.891 18.050 1.00 98.62 253 TYR A CA 1
ATOM 2042 C C . TYR A 1 253 ? -10.906 -1.736 18.459 1.00 98.62 253 TYR A C 1
ATOM 2044 O O . TYR A 1 253 ? -10.597 -2.693 17.760 1.00 98.62 253 TYR A O 1
ATOM 2052 N N . GLY A 1 254 ? -10.214 -1.441 19.563 1.00 98.06 254 GLY A N 1
ATOM 2053 C CA . GLY A 1 254 ? -9.001 -2.173 19.960 1.00 98.06 254 GLY A CA 1
ATOM 2054 C C . GLY A 1 254 ? -7.822 -1.959 19.003 1.00 98.06 254 GLY A C 1
ATOM 2055 O O . GLY A 1 254 ? -7.089 -2.895 18.685 1.00 98.06 254 GLY A O 1
ATOM 2056 N N . ILE A 1 255 ? -7.656 -0.736 18.487 1.00 97.62 255 ILE A N 1
ATOM 2057 C CA . ILE A 1 255 ? -6.688 -0.423 17.424 1.00 97.62 255 ILE A CA 1
ATOM 2058 C C . ILE A 1 255 ? -5.226 -0.697 17.798 1.00 97.62 255 ILE A C 1
ATOM 2060 O O . ILE A 1 255 ? -4.416 -0.955 16.908 1.00 97.62 255 ILE A O 1
ATOM 2064 N N . LYS A 1 256 ? -4.852 -0.691 19.085 1.00 96.25 256 LYS A N 1
ATOM 2065 C CA . LYS A 1 256 ? -3.459 -0.938 19.506 1.00 96.25 256 LYS A CA 1
ATOM 2066 C C . LYS A 1 256 ? -2.922 -2.305 19.092 1.00 96.25 256 LYS A C 1
ATOM 2068 O O . LYS A 1 256 ? -1.704 -2.454 18.955 1.00 96.25 256 LYS A O 1
ATOM 2073 N N . GLU A 1 257 ? -3.810 -3.273 18.879 1.00 95.06 257 GLU A N 1
ATOM 2074 C CA . GLU A 1 257 ? -3.468 -4.615 18.401 1.00 95.06 257 GLU A CA 1
ATOM 2075 C C . GLU A 1 257 ? -2.948 -4.607 16.957 1.00 95.06 257 GLU A C 1
ATOM 2077 O O . GLU A 1 257 ? -2.115 -5.442 16.615 1.00 95.06 257 GLU A O 1
ATOM 2082 N N . VAL A 1 258 ? -3.397 -3.653 16.133 1.00 96.94 258 VAL A N 1
ATOM 2083 C CA . VAL A 1 258 ? -3.118 -3.613 14.686 1.00 96.94 258 VAL A CA 1
ATOM 2084 C C . VAL A 1 258 ? -2.217 -2.455 14.254 1.00 96.94 258 VAL A C 1
ATOM 2086 O O . VAL A 1 258 ? -1.793 -2.423 13.101 1.00 96.94 258 VAL A O 1
ATOM 2089 N N . LEU A 1 259 ? -1.909 -1.511 15.153 1.00 97.19 259 LEU A N 1
ATOM 2090 C CA . LEU A 1 259 ? -0.963 -0.429 14.870 1.00 97.19 259 LEU A CA 1
ATOM 2091 C C . LEU A 1 259 ? 0.435 -0.985 14.564 1.00 97.19 259 LEU A C 1
ATOM 2093 O O . LEU A 1 259 ? 0.980 -1.797 15.333 1.00 97.19 259 LEU A O 1
ATOM 2097 N N . THR A 1 260 ? 1.047 -0.479 13.494 1.00 95.94 260 THR A N 1
ATOM 2098 C CA . THR A 1 260 ? 2.435 -0.798 13.144 1.00 95.94 260 THR A CA 1
ATOM 2099 C C . THR A 1 260 ? 3.400 -0.133 14.128 1.00 95.94 260 THR A C 1
ATOM 2101 O O . THR A 1 260 ? 3.019 0.699 14.959 1.00 95.94 260 THR A O 1
ATOM 2104 N N . ASN A 1 261 ? 4.675 -0.527 14.096 1.00 94.00 261 ASN A N 1
ATOM 2105 C CA . ASN A 1 261 ? 5.678 0.095 14.963 1.00 94.00 261 ASN A CA 1
ATOM 2106 C C . ASN A 1 261 ? 5.865 1.584 14.637 1.00 94.00 261 ASN A C 1
ATOM 2108 O O . ASN A 1 261 ? 6.091 2.378 15.552 1.00 94.00 261 ASN A O 1
ATOM 2112 N N . GLU A 1 262 ? 5.742 1.960 13.364 1.00 92.12 262 GLU A N 1
ATOM 2113 C CA . GLU A 1 262 ? 5.848 3.350 12.927 1.00 92.12 262 GLU A CA 1
ATOM 2114 C C . GLU A 1 262 ? 4.665 4.180 13.408 1.00 92.12 262 GLU A C 1
ATOM 2116 O O . GLU A 1 262 ? 4.867 5.229 14.017 1.00 92.12 262 GLU A O 1
ATOM 2121 N N . GLU A 1 263 ? 3.446 3.666 13.265 1.00 95.88 263 GLU A N 1
ATOM 2122 C CA . GLU A 1 263 ? 2.243 4.355 13.728 1.00 95.88 263 GLU A CA 1
ATOM 2123 C C . GLU A 1 263 ? 2.208 4.493 15.252 1.00 95.88 263 GLU A C 1
ATOM 2125 O O . GLU A 1 263 ? 1.854 5.551 15.773 1.00 95.88 263 GLU A O 1
ATOM 2130 N N . LYS A 1 264 ? 2.632 3.457 15.994 1.00 95.25 264 LYS A N 1
ATOM 2131 C CA . LYS A 1 264 ? 2.806 3.541 17.456 1.00 95.25 264 LYS A CA 1
ATOM 2132 C C . LYS A 1 264 ? 3.780 4.656 17.816 1.00 95.25 264 LYS A C 1
ATOM 2134 O O . LYS A 1 264 ? 3.478 5.495 18.659 1.00 95.25 264 LYS A O 1
ATOM 2139 N N . ASN A 1 265 ? 4.933 4.687 17.153 1.00 93.12 265 ASN A N 1
ATOM 2140 C CA . ASN A 1 265 ? 5.947 5.704 17.389 1.00 93.12 265 ASN A CA 1
ATOM 2141 C C . ASN A 1 265 ? 5.443 7.114 17.029 1.00 93.12 265 ASN A C 1
ATOM 2143 O O . ASN A 1 265 ? 5.724 8.059 17.768 1.00 93.12 265 ASN A O 1
ATOM 2147 N N . TYR A 1 266 ? 4.677 7.249 15.944 1.00 92.38 266 TYR A N 1
ATOM 2148 C CA . TYR A 1 266 ? 4.058 8.504 15.521 1.00 92.38 266 TYR A CA 1
ATOM 2149 C C . TYR A 1 266 ? 3.043 9.016 16.554 1.00 92.38 266 TYR A C 1
ATOM 2151 O O . TYR A 1 266 ? 3.139 10.164 16.987 1.00 92.38 266 TYR A O 1
ATOM 2159 N N . LEU A 1 267 ? 2.142 8.147 17.025 1.00 92.88 267 LEU A N 1
ATOM 2160 C CA . LEU A 1 267 ? 1.123 8.472 18.031 1.00 92.88 267 LEU A CA 1
ATOM 2161 C C . LEU A 1 267 ? 1.702 8.739 19.434 1.00 92.88 267 LEU A C 1
ATOM 2163 O O . LEU A 1 267 ? 1.062 9.411 20.239 1.00 92.88 267 LEU A O 1
ATOM 2167 N N . GLU A 1 268 ? 2.891 8.218 19.757 1.00 87.75 268 GLU A N 1
ATOM 2168 C CA . GLU A 1 268 ? 3.550 8.450 21.050 1.00 87.75 268 GLU A CA 1
ATOM 2169 C C . GLU A 1 268 ? 4.413 9.713 21.077 1.00 87.75 268 GLU A C 1
ATOM 2171 O O . GLU A 1 268 ? 4.365 10.484 22.040 1.00 87.75 268 GLU A O 1
ATOM 2176 N N . LYS A 1 269 ? 5.273 9.881 20.067 1.00 82.12 269 LYS A N 1
ATOM 2177 C CA . LYS A 1 269 ? 6.312 10.917 20.083 1.00 82.12 269 LYS A CA 1
ATOM 2178 C C . LYS A 1 269 ? 5.870 12.195 19.397 1.00 82.12 269 LYS A C 1
ATOM 2180 O O . LYS A 1 269 ? 6.345 13.257 19.801 1.00 82.12 269 LYS A O 1
ATOM 2185 N N . TYR A 1 270 ? 4.954 12.088 18.434 1.00 78.94 270 TYR A N 1
ATOM 2186 C CA . TYR A 1 270 ? 4.593 13.163 17.515 1.00 78.94 270 TYR A CA 1
ATOM 2187 C C . TYR A 1 270 ? 5.826 13.710 16.773 1.00 78.94 270 TYR A C 1
ATOM 2189 O O . TYR A 1 270 ? 6.971 13.330 17.039 1.00 78.94 270 TYR A O 1
ATOM 2197 N N . THR A 1 271 ? 5.620 14.579 15.789 1.00 80.31 271 THR A N 1
ATOM 2198 C CA . THR A 1 271 ? 6.737 15.197 15.070 1.00 80.31 271 THR A CA 1
ATOM 2199 C C . THR A 1 271 ? 6.349 16.557 14.515 1.00 80.31 271 THR A C 1
ATOM 2201 O O . THR A 1 271 ? 5.242 16.739 14.017 1.00 80.31 271 THR A O 1
ATOM 2204 N N . ASP A 1 272 ? 7.287 17.503 14.558 1.00 83.31 272 ASP A N 1
ATOM 2205 C CA . ASP A 1 272 ? 7.177 18.783 13.849 1.00 83.31 272 ASP A CA 1
ATOM 2206 C C . ASP A 1 272 ? 7.597 18.657 12.368 1.00 83.31 272 ASP A C 1
ATOM 2208 O O . ASP A 1 272 ? 7.625 19.648 11.636 1.00 83.31 272 ASP A O 1
ATOM 2212 N N . ASP A 1 273 ? 7.950 17.448 11.908 1.00 85.50 273 ASP A N 1
ATOM 2213 C CA . ASP A 1 273 ? 8.259 17.189 10.503 1.00 85.50 273 ASP A CA 1
ATOM 2214 C C . ASP A 1 273 ? 6.988 17.313 9.648 1.00 85.50 273 ASP A C 1
ATOM 2216 O O . ASP A 1 273 ? 6.125 16.432 9.615 1.00 85.50 273 ASP A O 1
ATOM 2220 N N . VAL A 1 274 ? 6.909 18.430 8.924 1.00 81.88 274 VAL A N 1
ATOM 2221 C CA . VAL A 1 274 ? 5.802 18.784 8.027 1.00 81.88 274 VAL A CA 1
ATOM 2222 C C . VAL A 1 274 ? 5.551 17.711 6.969 1.00 81.88 274 VAL A C 1
ATOM 2224 O O . VAL A 1 274 ? 4.400 17.492 6.599 1.00 81.88 274 VAL A O 1
ATOM 2227 N N . ARG A 1 275 ? 6.592 17.025 6.481 1.00 82.75 275 ARG A N 1
ATOM 2228 C CA . ARG A 1 275 ? 6.430 15.974 5.470 1.00 82.75 275 ARG A CA 1
ATOM 2229 C C . ARG A 1 275 ? 5.735 14.760 6.074 1.00 82.75 275 ARG A C 1
ATOM 2231 O O . ARG A 1 275 ? 4.767 14.293 5.489 1.00 82.75 275 ARG A O 1
ATOM 2238 N N . ILE A 1 276 ? 6.178 14.313 7.251 1.00 84.81 276 ILE A N 1
ATOM 2239 C CA . ILE A 1 276 ? 5.562 13.174 7.950 1.00 84.81 276 ILE A CA 1
ATOM 2240 C C . ILE A 1 276 ? 4.103 13.496 8.290 1.00 84.81 276 ILE A C 1
ATOM 2242 O O . ILE A 1 276 ? 3.212 12.695 8.027 1.00 84.81 276 ILE A O 1
ATOM 2246 N N . ASN A 1 277 ? 3.824 14.695 8.810 1.00 86.12 277 ASN A N 1
ATOM 2247 C CA . ASN A 1 277 ? 2.443 15.091 9.090 1.00 86.12 277 ASN A CA 1
ATOM 2248 C C . ASN A 1 277 ? 1.599 15.163 7.810 1.00 86.12 277 ASN A C 1
ATOM 2250 O O . ASN A 1 277 ? 0.461 14.701 7.811 1.00 86.12 277 ASN A O 1
ATOM 2254 N N . SER A 1 278 ? 2.140 15.689 6.709 1.00 84.88 278 SER A N 1
ATOM 2255 C CA . SER A 1 278 ? 1.426 15.713 5.429 1.00 84.88 278 SER A CA 1
ATOM 2256 C C . SER A 1 278 ? 1.098 14.307 4.925 1.00 84.88 278 SER A C 1
ATOM 2258 O O . SER A 1 278 ? 0.003 14.100 4.418 1.00 84.88 278 SER A O 1
ATOM 2260 N N . GLU A 1 279 ? 2.012 13.353 5.068 1.00 86.38 279 GLU A N 1
ATOM 2261 C CA . GLU A 1 279 ? 1.817 11.957 4.665 1.00 86.38 279 GLU A CA 1
ATOM 2262 C C . GLU A 1 279 ? 0.695 11.292 5.474 1.00 86.38 279 GLU A C 1
ATOM 2264 O O . GLU A 1 279 ? -0.282 10.811 4.903 1.00 86.38 279 GLU A O 1
ATOM 2269 N N . TYR A 1 280 ? 0.745 11.385 6.808 1.00 91.25 280 TYR A N 1
ATOM 2270 C CA . TYR A 1 280 ? -0.331 10.892 7.675 1.00 91.25 280 TYR A CA 1
ATOM 2271 C C . TYR A 1 280 ? -1.669 11.611 7.457 1.00 91.25 280 TYR A C 1
ATOM 2273 O O . TYR A 1 280 ? -2.721 11.015 7.674 1.00 91.25 280 TYR A O 1
ATOM 2281 N N . ASN A 1 281 ? -1.658 12.872 7.015 1.00 90.88 281 ASN A N 1
ATOM 2282 C CA . ASN A 1 281 ? -2.885 13.584 6.660 1.00 90.88 281 ASN A CA 1
ATOM 2283 C C . ASN A 1 281 ? -3.510 13.013 5.379 1.00 90.88 281 ASN A C 1
ATOM 2285 O O . ASN A 1 281 ? -4.711 12.761 5.340 1.00 90.88 281 ASN A O 1
ATOM 2289 N N . TRP A 1 282 ? -2.701 12.731 4.358 1.00 92.88 282 TRP A N 1
ATOM 2290 C CA . TRP A 1 282 ? -3.193 12.103 3.134 1.00 92.88 282 TRP A CA 1
ATOM 2291 C C . TRP A 1 282 ? -3.680 10.661 3.333 1.00 92.88 282 TRP A C 1
ATOM 2293 O O . TRP A 1 282 ? -4.566 10.215 2.600 1.00 92.88 282 TRP A O 1
ATOM 2303 N N . ARG A 1 283 ? -3.202 9.957 4.371 1.00 94.06 283 ARG A N 1
ATOM 2304 C CA . ARG A 1 283 ? -3.738 8.640 4.762 1.00 94.06 283 ARG A CA 1
ATOM 2305 C C . ARG A 1 283 ? -5.239 8.666 5.097 1.00 94.06 283 ARG A C 1
ATOM 2307 O O . ARG A 1 283 ? -5.832 7.595 5.183 1.00 94.06 283 ARG A O 1
ATOM 2314 N N . TYR A 1 284 ? -5.897 9.829 5.204 1.00 96.38 284 TYR A N 1
ATOM 2315 C CA . TYR A 1 284 ? -7.364 9.916 5.247 1.00 96.38 284 TYR A CA 1
ATOM 2316 C C . TYR A 1 284 ? -8.077 9.329 4.020 1.00 96.38 284 TYR A C 1
ATOM 2318 O O . TYR A 1 284 ? -9.233 8.932 4.135 1.00 96.38 284 TYR A O 1
ATOM 2326 N N . GLU A 1 285 ? -7.405 9.196 2.877 1.00 97.94 285 GLU A N 1
ATOM 2327 C CA . GLU A 1 285 ? -7.970 8.503 1.712 1.00 97.94 285 GLU A CA 1
ATOM 2328 C C . GLU A 1 285 ? -8.020 6.971 1.889 1.00 97.94 285 GLU A C 1
ATOM 2330 O O . GLU A 1 285 ? -8.749 6.291 1.165 1.00 97.94 285 GLU A O 1
ATOM 2335 N N . CYS A 1 286 ? -7.299 6.405 2.867 1.00 98.38 286 CYS A N 1
ATOM 2336 C CA . CYS A 1 286 ? -7.231 4.958 3.084 1.00 98.38 286 CYS A CA 1
ATOM 2337 C C . CYS A 1 286 ? -8.471 4.373 3.805 1.00 98.38 286 CYS A C 1
ATOM 2339 O O . CYS A 1 286 ? -9.013 3.376 3.321 1.00 98.38 286 CYS A O 1
ATOM 2341 N N . PRO A 1 287 ? -8.974 4.926 4.934 1.00 98.50 287 PRO A N 1
ATOM 2342 C CA . PRO A 1 287 ? -10.143 4.372 5.622 1.00 98.50 287 PRO A CA 1
ATOM 2343 C C . PRO A 1 287 ? -11.402 4.252 4.748 1.00 98.50 287 PRO A C 1
ATOM 2345 O O . PRO A 1 287 ? -12.023 3.189 4.800 1.00 98.50 287 PRO A O 1
ATOM 2348 N N . PRO A 1 288 ? -11.768 5.235 3.895 1.00 98.44 288 PRO A N 1
ATOM 2349 C CA . PRO A 1 288 ? -12.896 5.093 2.973 1.00 98.44 288 PRO A CA 1
ATOM 2350 C C . PRO A 1 288 ? -12.773 3.887 2.035 1.00 98.44 288 PRO A C 1
ATOM 2352 O O . PRO A 1 288 ? -13.782 3.260 1.730 1.00 98.44 288 PRO A O 1
ATOM 2355 N N . VAL A 1 289 ? -11.558 3.513 1.618 1.00 98.69 289 VAL A N 1
ATOM 2356 C CA . VAL A 1 289 ? -11.305 2.314 0.795 1.00 98.69 289 VAL A CA 1
ATOM 2357 C C . VAL A 1 289 ? -11.562 1.031 1.569 1.00 98.69 289 VAL A C 1
ATOM 2359 O O . VAL A 1 289 ? -12.189 0.112 1.047 1.00 98.69 289 VAL A O 1
ATOM 2362 N N . LEU A 1 290 ? -11.127 0.964 2.825 1.00 98.75 290 LEU A N 1
ATOM 2363 C CA . LEU A 1 290 ? -11.363 -0.205 3.671 1.00 98.75 290 LEU A CA 1
ATOM 2364 C C . LEU A 1 290 ? -12.847 -0.326 4.068 1.00 98.75 290 LEU A C 1
ATOM 2366 O O . LEU A 1 290 ? -13.393 -1.427 4.096 1.00 98.75 290 LEU A O 1
ATOM 2370 N N . LEU A 1 291 ? -13.534 0.798 4.298 1.00 98.75 291 LEU A N 1
ATOM 2371 C CA . LEU A 1 291 ? -14.989 0.835 4.492 1.00 98.75 291 LEU A CA 1
ATOM 2372 C C . LEU A 1 291 ? -15.746 0.472 3.208 1.00 98.75 291 LEU A C 1
ATOM 2374 O O . LEU A 1 291 ? -16.763 -0.223 3.271 1.00 98.75 291 LEU A O 1
ATOM 2378 N N . TRP A 1 292 ? -15.234 0.881 2.045 1.00 98.75 292 TRP A N 1
ATOM 2379 C CA . TRP A 1 292 ? -15.724 0.426 0.752 1.00 98.75 292 TRP A CA 1
ATOM 2380 C C . TRP A 1 292 ? -15.530 -1.083 0.600 1.00 98.75 292 TRP A C 1
ATOM 2382 O O . TRP A 1 292 ? -16.491 -1.778 0.316 1.00 98.75 292 TRP A O 1
ATOM 2392 N N . ALA A 1 293 ? -14.383 -1.676 0.906 1.00 98.75 293 ALA A N 1
ATOM 2393 C CA . ALA A 1 293 ? -14.252 -3.136 0.836 1.00 98.75 293 ALA A CA 1
ATOM 2394 C C . ALA A 1 293 ? -15.311 -3.888 1.678 1.00 98.75 293 ALA A C 1
ATOM 2396 O O . ALA A 1 293 ? -15.685 -5.006 1.345 1.00 98.75 293 ALA A O 1
ATOM 2397 N N . LEU A 1 294 ? -15.856 -3.256 2.720 1.00 98.81 294 LEU A N 1
ATOM 2398 C CA . LEU A 1 294 ? -16.899 -3.789 3.603 1.00 98.81 294 LEU A CA 1
ATOM 2399 C C . LEU A 1 294 ? -18.336 -3.370 3.250 1.00 98.81 294 LEU A C 1
ATOM 2401 O O . LEU A 1 294 ? -19.249 -3.607 4.044 1.00 98.81 294 LEU A O 1
ATOM 2405 N N . SER A 1 295 ? -18.550 -2.730 2.100 1.00 98.56 295 SER A N 1
ATOM 2406 C CA . SER A 1 295 ? -19.856 -2.200 1.670 1.00 98.56 295 SER A CA 1
ATOM 2407 C C . SER A 1 295 ? -20.504 -1.237 2.677 1.00 98.56 295 SER A C 1
ATOM 2409 O O . SER A 1 295 ? -21.722 -1.083 2.708 1.00 98.56 295 SER A O 1
ATOM 2411 N N . LEU A 1 296 ? -19.693 -0.577 3.511 1.00 98.25 296 LEU A N 1
ATOM 2412 C CA . LEU A 1 296 ? -20.152 0.383 4.520 1.00 98.25 296 LEU A CA 1
ATOM 2413 C C . LEU A 1 296 ? -20.205 1.816 3.980 1.00 98.25 296 LEU A C 1
ATOM 2415 O O . LEU A 1 296 ? -20.946 2.645 4.505 1.00 98.25 296 LEU A O 1
ATOM 2419 N N . GLN A 1 297 ? -19.415 2.106 2.946 1.00 96.44 297 GLN A N 1
ATOM 2420 C CA . GLN A 1 297 ? -19.290 3.426 2.339 1.00 96.44 297 GLN A CA 1
ATOM 2421 C C . GLN A 1 297 ? -18.983 3.300 0.840 1.00 96.44 297 GLN A C 1
ATOM 2423 O O . GLN A 1 297 ? -18.347 2.342 0.402 1.00 96.44 297 GLN A O 1
ATOM 2428 N N . GLU A 1 298 ? -19.432 4.276 0.051 1.00 95.56 298 GLU A N 1
ATOM 2429 C CA . GLU A 1 298 ? -19.042 4.421 -1.355 1.00 95.56 298 GLU A CA 1
ATOM 2430 C C . GLU A 1 298 ? -17.878 5.405 -1.503 1.00 95.56 298 GLU A C 1
ATOM 2432 O O . GLU A 1 298 ? -17.761 6.370 -0.743 1.00 95.56 298 GLU A O 1
ATOM 2437 N N . LEU A 1 299 ? -17.020 5.167 -2.497 1.00 95.75 299 LEU A N 1
ATOM 2438 C CA . LEU A 1 299 ? -15.889 6.045 -2.792 1.00 95.75 299 LEU A CA 1
ATOM 2439 C C . LEU A 1 299 ? -16.342 7.283 -3.574 1.00 95.75 299 LEU A C 1
ATOM 2441 O O . LEU A 1 299 ? -17.178 7.196 -4.473 1.00 95.75 299 LEU A O 1
ATOM 2445 N N . THR A 1 300 ? -15.749 8.437 -3.258 1.00 94.69 300 THR A N 1
ATOM 2446 C CA . THR A 1 300 ? -15.863 9.635 -4.103 1.00 94.69 300 THR A CA 1
ATOM 2447 C C . THR A 1 300 ? -15.100 9.435 -5.413 1.00 94.69 300 THR A C 1
ATOM 2449 O O . THR A 1 300 ? -14.286 8.515 -5.539 1.00 94.69 300 THR A O 1
ATOM 2452 N N . ASP A 1 301 ? -15.335 10.297 -6.402 1.00 93.69 301 ASP A N 1
ATOM 2453 C CA . ASP A 1 301 ? -14.519 10.302 -7.615 1.00 93.69 301 ASP A CA 1
ATOM 2454 C C . ASP A 1 301 ? -13.040 10.622 -7.311 1.00 93.69 301 ASP A C 1
ATOM 2456 O O . ASP A 1 301 ? -12.700 11.166 -6.260 1.00 93.69 301 ASP A O 1
ATOM 2460 N N . LEU A 1 302 ? -12.150 10.279 -8.244 1.00 94.94 302 LEU A N 1
ATOM 2461 C CA . LEU A 1 302 ? -10.696 10.422 -8.080 1.00 94.94 302 LEU A CA 1
ATOM 2462 C C . LEU A 1 302 ? -10.188 11.872 -8.213 1.00 94.94 302 LEU A C 1
ATOM 2464 O O . LEU A 1 302 ? -8.981 12.103 -8.180 1.00 94.94 302 LEU A O 1
ATOM 2468 N N . SER A 1 303 ? -11.079 12.850 -8.374 1.00 93.06 303 SER A N 1
ATOM 2469 C CA . SER A 1 303 ? -10.763 14.284 -8.378 1.00 93.06 303 SER A CA 1
ATOM 2470 C C . SER A 1 303 ? -11.294 14.999 -7.126 1.00 93.06 303 SER A C 1
ATOM 2472 O O . SER A 1 303 ? -11.080 16.205 -6.982 1.00 93.06 303 SER A O 1
ATOM 2474 N N . THR A 1 304 ? -11.967 14.280 -6.220 1.00 94.25 304 THR A N 1
ATOM 2475 C CA . THR A 1 304 ? -12.597 14.829 -5.015 1.00 94.25 304 THR A CA 1
ATOM 2476 C C . THR A 1 304 ? -12.050 14.145 -3.766 1.00 94.25 304 THR A C 1
ATOM 2478 O O . THR A 1 304 ? -12.289 12.952 -3.556 1.00 94.25 304 THR A O 1
ATOM 2481 N N . ILE A 1 305 ? -11.374 14.926 -2.913 1.00 93.12 305 ILE A N 1
ATOM 2482 C CA . ILE A 1 305 ? -10.894 14.488 -1.591 1.00 93.12 305 ILE A CA 1
ATOM 2483 C C . ILE A 1 305 ? -12.056 13.867 -0.804 1.00 93.12 305 ILE A C 1
ATOM 2485 O O . ILE A 1 305 ? -13.189 14.355 -0.867 1.00 93.12 305 ILE A O 1
ATOM 2489 N N . CYS A 1 306 ? -11.781 12.790 -0.073 1.00 94.62 306 CYS A N 1
ATOM 2490 C CA . CYS A 1 306 ? -12.774 12.081 0.721 1.00 94.62 306 CYS A CA 1
ATOM 2491 C C . CYS A 1 306 ? -13.461 12.990 1.757 1.00 94.62 306 CYS A C 1
ATOM 2493 O O . CYS A 1 306 ? -12.909 13.999 2.206 1.00 94.62 306 CYS A O 1
ATOM 2495 N N . ASP A 1 307 ? -14.660 12.599 2.197 1.00 95.19 307 ASP A N 1
ATOM 2496 C CA . ASP A 1 307 ? -15.333 13.251 3.321 1.00 95.19 307 ASP A CA 1
ATOM 2497 C C . ASP A 1 307 ? -14.645 12.875 4.644 1.00 95.19 307 ASP A C 1
ATOM 2499 O O . ASP A 1 307 ? -15.065 11.957 5.356 1.00 95.19 307 ASP A O 1
ATOM 2503 N N . VAL A 1 308 ? -13.547 13.577 4.948 1.00 93.81 308 VAL A N 1
ATOM 2504 C CA . VAL A 1 308 ? -12.735 13.373 6.157 1.00 93.81 308 VAL A CA 1
ATOM 2505 C C . VAL A 1 308 ? -13.616 13.462 7.398 1.00 93.81 308 VAL A C 1
ATOM 2507 O O . VAL A 1 308 ? -13.621 12.561 8.235 1.00 93.81 308 VAL A O 1
ATOM 2510 N N . LYS A 1 309 ? -14.416 14.528 7.492 1.00 94.81 309 LYS A N 1
ATOM 2511 C CA . LYS A 1 309 ? -15.275 14.774 8.646 1.00 94.81 309 LYS A CA 1
ATOM 2512 C C . LYS A 1 309 ? -16.346 13.692 8.781 1.00 94.81 309 LYS A C 1
ATOM 2514 O O . LYS A 1 309 ? -16.509 13.159 9.876 1.00 94.81 309 LYS A O 1
ATOM 2519 N N . GLY A 1 310 ? -17.037 13.351 7.694 1.00 96.44 310 GLY A N 1
ATOM 2520 C CA . GLY A 1 310 ? -18.055 12.302 7.703 1.00 96.44 310 GLY A CA 1
ATOM 2521 C C . GLY A 1 310 ? -17.484 10.941 8.097 1.00 96.44 310 GLY A C 1
ATOM 2522 O O . GLY A 1 310 ? -18.113 10.211 8.857 1.00 96.44 310 GLY A O 1
ATOM 2523 N N . THR A 1 311 ? -16.257 10.626 7.672 1.00 96.88 311 THR A N 1
ATOM 2524 C CA . THR A 1 311 ? -15.579 9.375 8.048 1.00 96.88 311 THR A CA 1
ATOM 2525 C C . THR A 1 311 ? -15.202 9.363 9.537 1.00 96.88 311 THR A C 1
ATOM 2527 O O . THR A 1 311 ? -15.419 8.358 10.214 1.00 96.88 311 THR A O 1
ATOM 2530 N N . ILE A 1 312 ? -14.717 10.485 10.091 1.00 96.44 312 ILE A N 1
ATOM 2531 C CA . ILE A 1 312 ? -14.479 10.628 11.541 1.00 96.44 312 ILE A CA 1
ATOM 2532 C C .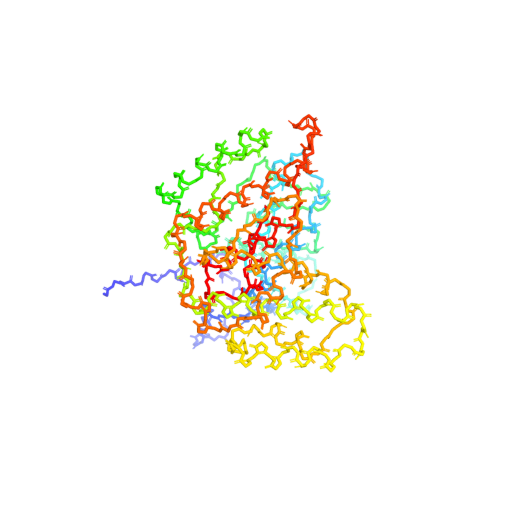 ILE A 1 312 ? -15.786 10.436 12.318 1.00 96.44 312 ILE A C 1
ATOM 2534 O O . ILE A 1 312 ? -15.827 9.634 13.249 1.00 96.44 312 ILE A O 1
ATOM 2538 N N . GLU A 1 313 ? -16.851 11.148 11.941 1.00 97.56 313 GLU A N 1
ATOM 2539 C CA . GLU A 1 313 ? -18.167 11.043 12.586 1.00 97.56 313 GLU A CA 1
ATOM 2540 C C . GLU A 1 313 ? -18.693 9.602 12.522 1.00 97.56 313 GLU A C 1
ATOM 2542 O O . GLU A 1 313 ? -19.134 9.067 13.538 1.00 97.56 313 GLU A O 1
ATOM 2547 N N . TYR A 1 314 ? -18.532 8.926 11.381 1.00 98.06 314 TYR A N 1
ATOM 2548 C CA . TYR A 1 314 ? -18.922 7.530 11.210 1.00 98.06 314 TYR A CA 1
ATOM 2549 C C . TYR A 1 314 ? -18.211 6.591 12.194 1.00 98.06 314 TYR A C 1
ATOM 2551 O O . TYR A 1 314 ? -18.871 5.769 12.834 1.00 98.06 314 TYR A O 1
ATOM 2559 N N . PHE A 1 315 ? -16.892 6.723 12.375 1.00 98.25 315 PHE A N 1
ATOM 2560 C CA . PHE A 1 315 ? -16.172 5.934 13.379 1.00 98.25 315 PHE A CA 1
ATOM 2561 C C . PHE A 1 315 ? -16.568 6.309 14.813 1.00 98.25 315 PHE A C 1
ATOM 2563 O O . PHE A 1 315 ? -16.683 5.424 15.655 1.00 98.25 315 PHE A O 1
ATOM 2570 N N . MET A 1 316 ? -16.830 7.583 15.102 1.00 97.69 316 MET A N 1
ATOM 2571 C CA . MET A 1 316 ? -17.224 8.023 16.446 1.00 97.69 316 MET A CA 1
ATOM 2572 C C . MET A 1 316 ? -18.621 7.527 16.852 1.00 97.69 316 MET A C 1
ATOM 2574 O O . MET A 1 316 ? -18.858 7.253 18.031 1.00 97.69 316 MET A O 1
ATOM 2578 N N . GLU A 1 317 ? -19.542 7.405 15.893 1.00 97.62 317 GLU A N 1
ATOM 2579 C CA . GLU A 1 317 ? -20.931 6.972 16.102 1.00 97.62 317 GLU A CA 1
ATOM 2580 C C . GLU A 1 317 ? -21.120 5.448 16.132 1.00 97.62 317 GLU A C 1
ATOM 2582 O O . GLU A 1 317 ? -22.206 4.969 16.470 1.00 97.62 317 GLU A O 1
ATOM 2587 N N . ASN A 1 318 ? -20.089 4.676 15.784 1.00 98.25 318 ASN A N 1
ATOM 2588 C CA . ASN A 1 318 ? -20.137 3.216 15.740 1.00 98.25 318 ASN A CA 1
ATOM 2589 C C . ASN A 1 318 ? -19.058 2.590 16.641 1.00 98.25 318 ASN A C 1
ATOM 2591 O O . ASN A 1 318 ? -18.235 3.267 17.253 1.00 98.25 318 ASN A O 1
ATOM 2595 N N . ASP A 1 319 ? -19.093 1.266 16.745 1.00 98.56 319 ASP A N 1
ATOM 2596 C CA . ASP A 1 319 ? -18.067 0.439 17.373 1.00 98.56 319 ASP A CA 1
ATOM 2597 C C . ASP A 1 319 ? -17.818 -0.816 16.524 1.00 98.56 319 ASP A C 1
ATOM 2599 O O . ASP A 1 319 ? -18.509 -1.061 15.526 1.00 98.56 319 ASP A O 1
ATOM 2603 N N . LEU A 1 320 ? -16.811 -1.610 16.899 1.00 98.62 320 LEU A N 1
ATOM 2604 C CA . LEU A 1 320 ? -16.426 -2.805 16.152 1.00 98.62 320 LEU A CA 1
ATOM 2605 C C . LEU A 1 320 ? -17.595 -3.778 15.956 1.00 98.62 320 LEU A C 1
ATOM 2607 O O . LEU A 1 320 ? -17.801 -4.262 14.847 1.00 98.62 320 LEU A O 1
ATOM 2611 N N . GLU A 1 321 ? -18.376 -4.046 17.004 1.00 98.44 321 GLU A N 1
ATOM 2612 C CA . GLU A 1 321 ? -19.516 -4.968 16.938 1.00 98.44 321 GLU A CA 1
ATOM 2613 C C . GLU A 1 321 ? -20.584 -4.459 15.960 1.00 98.44 321 GLU A C 1
ATOM 2615 O O . GLU A 1 321 ? -21.072 -5.204 15.104 1.00 98.44 321 GLU A O 1
ATOM 2620 N N . THR A 1 322 ? -20.912 -3.169 16.034 1.00 98.50 322 THR A N 1
ATOM 2621 C CA . THR A 1 322 ? -21.885 -2.529 15.148 1.00 98.50 322 THR A CA 1
ATOM 2622 C C . THR A 1 322 ? -21.435 -2.592 13.692 1.00 98.50 322 THR A C 1
ATOM 2624 O O . THR A 1 322 ? -22.231 -2.951 12.821 1.00 98.50 322 THR A O 1
ATOM 2627 N N . LEU A 1 323 ? -20.167 -2.276 13.411 1.00 98.62 323 LEU A N 1
ATOM 2628 C CA . LEU A 1 323 ? -19.634 -2.328 12.050 1.00 98.62 323 LEU A CA 1
ATOM 2629 C C . LEU A 1 323 ? -19.539 -3.766 11.531 1.00 98.62 323 LEU A C 1
ATOM 2631 O O . LEU A 1 323 ? -19.930 -4.016 10.395 1.00 98.62 323 LEU A O 1
ATOM 2635 N N . MET A 1 324 ? -19.131 -4.729 12.361 1.00 98.62 324 MET A N 1
ATOM 2636 C CA . MET A 1 324 ? -19.084 -6.151 11.993 1.00 98.62 324 MET A CA 1
ATOM 2637 C C . MET A 1 324 ? -20.448 -6.694 11.555 1.00 98.62 324 MET A C 1
ATOM 2639 O O . MET A 1 324 ? -20.517 -7.484 10.605 1.00 98.62 324 MET A O 1
ATOM 2643 N N . ASN A 1 325 ? -21.517 -6.246 12.222 1.00 98.38 325 ASN A N 1
ATOM 2644 C CA . ASN A 1 325 ? -22.898 -6.613 11.915 1.00 98.38 325 ASN A CA 1
ATOM 2645 C C . ASN A 1 325 ? -23.431 -5.952 10.634 1.00 98.38 325 ASN A C 1
ATOM 2647 O O . ASN A 1 325 ? -24.242 -6.559 9.939 1.00 98.38 325 ASN A O 1
ATOM 2651 N N . LYS A 1 326 ? -22.996 -4.724 10.321 1.00 98.19 326 LYS A N 1
ATOM 2652 C CA . LYS A 1 326 ? -23.392 -3.993 9.102 1.00 98.19 326 LYS A CA 1
ATOM 2653 C C . LYS A 1 326 ? -22.581 -4.392 7.867 1.00 98.19 326 LYS A C 1
ATOM 2655 O O . LYS A 1 326 ? -23.070 -4.247 6.756 1.00 98.19 326 LYS A O 1
ATOM 2660 N N . ALA A 1 327 ? -21.341 -4.835 8.063 1.00 98.31 327 ALA A N 1
ATOM 2661 C CA . ALA A 1 327 ? -20.375 -5.024 6.993 1.00 98.31 327 ALA A CA 1
ATOM 2662 C C . ALA A 1 327 ? -20.666 -6.255 6.126 1.00 98.31 327 ALA A C 1
ATOM 2664 O O . ALA A 1 327 ? -20.764 -7.385 6.628 1.00 98.31 327 ALA A O 1
ATOM 2665 N N . GLU A 1 328 ? -20.651 -6.042 4.815 1.00 98.38 328 GLU A N 1
ATOM 2666 C CA . GLU A 1 328 ? -20.664 -7.075 3.782 1.00 98.38 328 GLU A CA 1
ATOM 2667 C C . GLU A 1 328 ? -19.377 -6.957 2.962 1.00 98.38 328 GLU A C 1
ATOM 2669 O O . GLU A 1 328 ? -19.177 -5.995 2.221 1.00 98.38 328 GLU A O 1
ATOM 2674 N N . LEU A 1 329 ? -18.474 -7.928 3.127 1.00 98.50 329 LEU A N 1
ATOM 2675 C CA . LEU A 1 329 ? -17.200 -7.941 2.411 1.00 98.50 329 LEU A CA 1
ATOM 2676 C C . LEU A 1 329 ? -17.460 -8.123 0.909 1.00 98.50 329 LEU A C 1
ATOM 2678 O O . LEU A 1 329 ? -18.058 -9.124 0.505 1.00 98.50 329 LEU A O 1
ATOM 2682 N N . ARG A 1 330 ? -17.004 -7.155 0.109 1.00 98.62 330 ARG A N 1
ATOM 2683 C CA . ARG A 1 330 ? -17.015 -7.205 -1.356 1.00 98.62 330 ARG A CA 1
ATOM 2684 C C . ARG A 1 330 ? -16.203 -8.395 -1.852 1.00 98.62 330 ARG A C 1
ATOM 2686 O O . ARG A 1 330 ? -15.312 -8.894 -1.162 1.00 98.62 330 ARG A O 1
ATOM 2693 N N . SER A 1 331 ? -16.536 -8.881 -3.044 1.00 98.06 331 SER A N 1
ATOM 2694 C CA . SER A 1 331 ? -15.844 -10.042 -3.602 1.00 98.06 331 SER A CA 1
ATOM 2695 C C . SER A 1 331 ? -14.361 -9.748 -3.849 1.00 98.06 331 SER A C 1
ATOM 2697 O O . SER A 1 331 ? -13.959 -8.598 -4.048 1.00 98.06 331 SER A O 1
ATOM 2699 N N . LYS A 1 332 ? -13.540 -10.807 -3.862 1.00 97.69 332 LYS A N 1
ATOM 2700 C CA . LYS A 1 332 ? -12.120 -10.687 -4.209 1.00 97.69 332 LYS A CA 1
ATOM 2701 C C . LYS A 1 332 ? -11.940 -10.044 -5.581 1.00 97.69 332 LYS A C 1
ATOM 2703 O O . LYS A 1 332 ? -11.132 -9.132 -5.707 1.00 97.69 332 LYS A O 1
ATOM 2708 N N . ASP A 1 333 ? -12.750 -10.454 -6.552 1.00 97.56 333 ASP A N 1
ATOM 2709 C CA . ASP A 1 333 ? -12.717 -9.923 -7.913 1.00 97.56 333 ASP A CA 1
ATOM 2710 C C . ASP A 1 333 ? -12.989 -8.414 -7.937 1.00 97.56 333 ASP A C 1
ATOM 2712 O O . ASP A 1 333 ? -12.248 -7.676 -8.572 1.00 97.56 333 ASP A O 1
ATOM 2716 N N . GLU A 1 334 ? -13.989 -7.922 -7.195 1.00 98.19 334 GLU A N 1
ATOM 2717 C CA . GLU A 1 334 ? -14.280 -6.481 -7.121 1.00 98.19 334 GLU A CA 1
ATOM 2718 C C . GLU A 1 334 ? -13.132 -5.672 -6.505 1.00 98.19 334 GLU A C 1
ATOM 2720 O O . GLU A 1 334 ? -12.797 -4.592 -6.997 1.00 98.19 334 GLU A O 1
ATOM 2725 N N . ILE A 1 335 ? -12.525 -6.185 -5.431 1.00 98.56 335 ILE A N 1
ATOM 2726 C CA . ILE A 1 335 ? -11.397 -5.532 -4.752 1.00 98.56 335 ILE A CA 1
ATOM 2727 C C . ILE A 1 335 ? -10.169 -5.506 -5.668 1.00 98.56 335 ILE A C 1
ATOM 2729 O O . ILE A 1 335 ? -9.550 -4.454 -5.843 1.00 98.56 335 ILE A O 1
ATOM 2733 N N . MET A 1 336 ? -9.849 -6.638 -6.298 1.00 98.12 336 MET A N 1
ATOM 2734 C CA . MET A 1 336 ? -8.721 -6.755 -7.220 1.00 98.12 336 MET A CA 1
ATOM 2735 C C . MET A 1 336 ? -8.933 -5.917 -8.487 1.00 98.12 336 MET A C 1
ATOM 2737 O O . MET A 1 336 ? -7.991 -5.279 -8.950 1.00 98.12 336 MET A O 1
ATOM 2741 N N . ASP A 1 337 ? -10.154 -5.851 -9.028 1.00 98.19 337 ASP A N 1
ATOM 2742 C CA . ASP A 1 337 ? -10.493 -5.009 -10.184 1.00 98.19 337 ASP A CA 1
ATOM 2743 C C . ASP A 1 337 ? -10.280 -3.520 -9.885 1.00 98.19 337 ASP A C 1
ATOM 2745 O O . ASP A 1 337 ? -9.792 -2.781 -10.742 1.00 98.19 337 ASP A O 1
ATOM 2749 N N . MET A 1 338 ? -10.622 -3.064 -8.674 1.00 98.25 338 MET A N 1
ATOM 2750 C CA . MET A 1 338 ? -10.335 -1.690 -8.257 1.00 98.25 338 MET A CA 1
ATOM 2751 C C . MET A 1 338 ? -8.826 -1.454 -8.116 1.00 98.25 338 MET A C 1
ATOM 2753 O O . MET A 1 338 ? -8.329 -0.415 -8.556 1.00 98.25 338 MET A O 1
ATOM 2757 N N . LEU A 1 339 ? -8.091 -2.411 -7.541 1.00 98.00 339 LEU A N 1
ATOM 2758 C CA . LEU A 1 339 ? -6.643 -2.303 -7.370 1.00 98.00 339 LEU A CA 1
ATOM 2759 C C . LEU A 1 339 ? -5.923 -2.191 -8.720 1.00 98.00 339 LEU A C 1
ATOM 2761 O O . LEU A 1 339 ? -5.141 -1.263 -8.929 1.00 98.00 339 LEU A O 1
ATOM 2765 N N . ASP A 1 340 ? -6.223 -3.096 -9.651 1.00 97.50 340 ASP A N 1
ATOM 2766 C CA . ASP A 1 340 ? -5.616 -3.112 -10.983 1.00 97.50 340 ASP A CA 1
ATOM 2767 C C . ASP A 1 340 ? -5.949 -1.834 -11.771 1.00 97.50 340 ASP A C 1
ATOM 2769 O O . ASP A 1 340 ? -5.079 -1.261 -12.433 1.00 97.50 340 ASP A O 1
ATOM 2773 N N . TYR A 1 341 ? -7.173 -1.319 -11.626 1.00 97.75 341 TYR A N 1
ATOM 2774 C CA . TYR A 1 341 ? -7.568 -0.046 -12.220 1.00 97.75 341 TYR A CA 1
ATOM 2775 C C . TYR A 1 341 ? -6.750 1.136 -11.675 1.00 97.75 341 TYR A C 1
ATOM 2777 O O . TYR A 1 341 ? -6.182 1.897 -12.463 1.00 97.75 341 TYR A O 1
ATOM 2785 N N . LEU A 1 342 ? -6.628 1.282 -10.347 1.00 97.25 342 LEU A N 1
ATOM 2786 C CA . LEU A 1 342 ? -5.828 2.360 -9.749 1.00 97.25 342 LEU A CA 1
ATOM 2787 C C . LEU A 1 342 ? -4.339 2.233 -10.086 1.00 97.25 342 LEU A C 1
ATOM 2789 O O . LEU A 1 342 ? -3.681 3.240 -10.346 1.00 97.25 342 LEU A O 1
ATOM 2793 N N . TYR A 1 343 ? -3.813 1.009 -10.135 1.00 94.88 343 TYR A N 1
ATOM 2794 C CA . TYR A 1 343 ? -2.429 0.753 -10.518 1.00 94.88 343 TYR A CA 1
ATOM 2795 C C . TYR A 1 343 ? -2.124 1.233 -11.944 1.00 94.88 343 TYR A C 1
ATOM 2797 O O . TYR A 1 343 ? -1.125 1.915 -12.185 1.00 94.88 343 TYR A O 1
ATOM 2805 N N . ARG A 1 344 ? -3.025 0.971 -12.892 1.00 94.06 344 ARG A N 1
ATOM 2806 C CA . ARG A 1 344 ? -2.865 1.411 -14.285 1.00 94.06 344 ARG A CA 1
ATOM 2807 C C . ARG A 1 344 ? -3.132 2.897 -14.481 1.00 94.06 344 ARG A C 1
ATOM 2809 O O . ARG A 1 344 ? -2.476 3.534 -15.309 1.00 94.06 344 ARG A O 1
ATOM 2816 N N . LEU A 1 345 ? -4.045 3.480 -13.706 1.00 95.44 345 LEU A N 1
ATOM 2817 C CA . LEU A 1 345 ? -4.212 4.931 -13.672 1.00 95.44 345 LEU A CA 1
ATOM 2818 C C . LEU A 1 345 ? -2.956 5.634 -13.154 1.00 95.44 345 LEU A C 1
ATOM 2820 O O . LEU A 1 345 ? -2.576 6.661 -13.712 1.00 95.44 345 LEU A O 1
ATOM 2824 N N . ASN A 1 346 ? -2.287 5.073 -12.143 1.00 91.31 346 ASN A N 1
ATOM 2825 C CA . ASN A 1 346 ? -1.018 5.598 -11.647 1.00 91.31 346 ASN A CA 1
ATOM 2826 C C . ASN A 1 346 ? 0.048 5.622 -12.758 1.00 91.31 346 ASN A C 1
ATOM 2828 O O . ASN A 1 346 ? 0.678 6.655 -12.985 1.00 91.31 346 ASN A O 1
ATOM 2832 N N . TRP A 1 347 ? 0.171 4.539 -13.535 1.00 89.50 347 TRP A N 1
ATOM 2833 C CA . TRP A 1 347 ? 1.044 4.518 -14.716 1.00 89.50 347 TRP A CA 1
ATOM 2834 C C . TRP A 1 347 ? 0.651 5.581 -15.751 1.00 89.50 347 TRP A C 1
ATOM 2836 O O . TRP A 1 347 ? 1.501 6.313 -16.260 1.00 89.50 347 TRP A O 1
ATOM 2846 N N . SER A 1 348 ? -0.651 5.714 -16.028 1.00 90.56 348 SER A N 1
ATOM 2847 C CA . SER A 1 348 ? -1.185 6.708 -16.971 1.00 90.56 348 SER A CA 1
ATOM 2848 C C . SER A 1 348 ? -0.803 8.135 -16.559 1.00 90.56 348 SER A C 1
ATOM 2850 O O . SER A 1 348 ? -0.435 8.956 -17.404 1.00 90.56 348 SER A O 1
ATOM 2852 N N . ALA A 1 349 ? -0.865 8.434 -15.258 1.00 85.75 349 ALA A N 1
ATOM 2853 C CA . ALA A 1 349 ? -0.479 9.723 -14.696 1.00 85.75 349 ALA A CA 1
ATOM 2854 C C . ALA A 1 349 ? 1.017 10.008 -14.902 1.00 85.75 349 ALA A C 1
ATOM 2856 O O . ALA A 1 349 ? 1.395 11.085 -15.373 1.00 85.75 349 ALA A O 1
ATOM 2857 N N . VAL A 1 350 ? 1.865 9.014 -14.622 1.00 80.44 350 VAL A N 1
ATOM 2858 C CA . VAL A 1 350 ? 3.320 9.090 -14.810 1.00 80.44 350 VAL A CA 1
ATOM 2859 C C . VAL A 1 350 ? 3.675 9.319 -16.281 1.00 80.44 350 VAL A C 1
ATOM 2861 O O . VAL A 1 350 ? 4.479 10.202 -16.583 1.00 80.44 350 VAL A O 1
ATOM 2864 N N . GLU A 1 351 ? 3.055 8.580 -17.202 1.00 85.00 351 GLU A N 1
ATOM 2865 C CA . GLU A 1 351 ? 3.302 8.709 -18.641 1.00 85.00 351 GLU A CA 1
ATOM 2866 C C . GLU A 1 351 ? 2.922 10.108 -19.155 1.00 85.00 351 GLU A C 1
ATOM 2868 O O . GLU A 1 351 ? 3.719 10.749 -19.845 1.00 85.00 351 GLU A O 1
ATOM 2873 N N . LEU A 1 352 ? 1.760 10.641 -18.755 1.00 86.38 352 LEU A N 1
ATOM 2874 C CA . LEU A 1 352 ? 1.351 12.003 -19.121 1.00 86.38 352 LEU A CA 1
ATOM 2875 C C . LEU A 1 352 ? 2.260 13.085 -18.519 1.00 86.38 352 LEU A C 1
ATOM 2877 O O . LEU A 1 352 ? 2.398 14.158 -19.107 1.00 86.38 352 LEU A O 1
ATOM 2881 N N . ARG A 1 353 ? 2.888 12.824 -17.367 1.00 83.88 353 ARG A N 1
ATOM 2882 C CA . ARG A 1 353 ? 3.824 13.756 -16.725 1.00 83.88 353 ARG A CA 1
ATOM 2883 C C . ARG A 1 353 ? 5.205 13.751 -17.376 1.00 83.88 353 ARG A C 1
ATOM 2885 O O . ARG A 1 353 ? 5.795 14.817 -17.534 1.00 83.88 353 ARG A O 1
ATOM 2892 N N . ILE A 1 354 ? 5.738 12.574 -17.705 1.00 74.44 354 ILE A N 1
ATOM 2893 C CA . ILE A 1 354 ? 7.117 12.421 -18.198 1.00 74.44 354 ILE A CA 1
ATOM 2894 C C . ILE A 1 354 ? 7.196 12.609 -19.717 1.00 74.44 354 ILE A C 1
ATOM 2896 O O . ILE A 1 354 ? 8.206 13.113 -20.204 1.00 74.44 354 ILE A O 1
ATOM 2900 N N . ARG A 1 355 ? 6.148 12.227 -20.459 1.00 82.00 355 ARG A N 1
ATOM 2901 C CA . ARG A 1 355 ? 6.102 12.290 -21.931 1.00 82.00 355 ARG A CA 1
ATOM 2902 C C . ARG A 1 355 ? 4.826 12.966 -22.456 1.00 82.00 355 ARG A C 1
ATOM 2904 O O . ARG A 1 355 ? 4.125 12.395 -23.300 1.00 82.00 355 ARG A O 1
ATOM 2911 N N . PRO A 1 356 ? 4.477 14.178 -21.986 1.00 82.75 356 PRO A N 1
ATOM 2912 C CA . PRO A 1 356 ? 3.250 14.864 -22.395 1.00 82.75 356 PRO A CA 1
ATOM 2913 C C . PRO A 1 356 ? 3.152 15.075 -23.916 1.00 82.75 356 PRO A C 1
ATOM 2915 O O . PRO A 1 356 ? 2.055 15.057 -24.479 1.00 82.75 356 PRO A O 1
ATOM 2918 N N . GLU A 1 357 ? 4.278 15.251 -24.606 1.00 86.00 357 GLU A N 1
ATOM 2919 C CA . GLU A 1 357 ? 4.355 15.473 -26.050 1.00 86.00 357 GLU A CA 1
ATOM 2920 C C . GLU A 1 357 ? 3.864 14.283 -26.882 1.00 86.00 357 GLU A C 1
ATOM 2922 O O . GLU A 1 357 ? 3.295 14.494 -27.955 1.00 86.00 357 GLU A O 1
ATOM 2927 N N . ASN A 1 358 ? 4.000 13.056 -26.368 1.00 87.19 358 ASN A N 1
ATOM 2928 C CA . ASN A 1 358 ? 3.504 11.846 -27.029 1.00 87.19 358 ASN A CA 1
ATOM 2929 C C . ASN A 1 358 ? 1.972 11.748 -26.984 1.00 87.19 358 ASN A C 1
ATOM 2931 O O . ASN A 1 358 ? 1.373 11.021 -27.774 1.00 87.19 358 ASN A O 1
ATOM 2935 N N . HIS A 1 359 ? 1.337 12.523 -26.099 1.00 89.69 359 HIS A N 1
ATOM 2936 C CA . HIS A 1 359 ? -0.092 12.450 -25.790 1.00 89.69 359 HIS A CA 1
ATOM 2937 C C . HIS A 1 359 ? -0.800 13.793 -25.993 1.00 89.69 359 HIS A C 1
ATOM 2939 O O . HIS A 1 359 ? -1.738 14.133 -25.274 1.00 89.69 359 HIS A O 1
ATOM 2945 N N . ASN A 1 360 ? -0.352 14.593 -26.969 1.00 91.81 360 ASN A N 1
ATOM 2946 C CA . ASN A 1 360 ? -0.918 15.911 -27.301 1.00 91.81 360 ASN A CA 1
ATOM 2947 C C . ASN A 1 360 ? -0.984 16.890 -26.110 1.00 91.81 360 ASN A C 1
ATOM 2949 O O . ASN A 1 360 ? -1.877 17.736 -26.045 1.00 91.81 360 ASN A O 1
ATOM 2953 N N . ASN A 1 361 ? -0.042 16.791 -25.167 1.00 89.50 361 ASN A N 1
ATOM 2954 C CA . ASN A 1 361 ? -0.031 17.538 -23.906 1.00 89.50 361 ASN A CA 1
ATOM 2955 C C . ASN A 1 361 ? -1.324 17.364 -23.087 1.00 89.50 361 ASN A C 1
ATOM 2957 O O . ASN A 1 361 ? -1.760 18.293 -22.396 1.00 89.50 361 ASN A O 1
ATOM 2961 N N . LYS A 1 362 ? -1.964 16.189 -23.183 1.00 92.94 362 LYS A N 1
ATOM 2962 C CA . LYS A 1 362 ? -3.126 15.845 -22.363 1.00 92.94 362 LYS A CA 1
ATOM 2963 C C . LYS A 1 362 ? -2.733 15.905 -20.888 1.00 92.94 362 LYS A C 1
ATOM 2965 O O . LYS A 1 362 ? -1.715 15.359 -20.477 1.00 92.94 362 LYS A O 1
ATOM 2970 N N . LYS A 1 363 ? -3.558 16.582 -20.090 1.00 92.75 363 LYS A N 1
ATOM 2971 C CA . LYS A 1 363 ? -3.416 16.593 -18.633 1.00 92.75 363 LYS A CA 1
ATOM 2972 C C . LYS A 1 363 ? -4.124 15.387 -18.042 1.00 92.75 363 LYS A C 1
ATOM 2974 O O . LYS A 1 363 ? -5.204 15.020 -18.510 1.00 92.75 363 LYS A O 1
ATOM 2979 N N . PHE A 1 364 ? -3.529 14.819 -17.004 1.00 94.19 364 PHE A N 1
ATOM 2980 C CA . PHE A 1 364 ? -4.188 13.804 -16.203 1.00 94.19 364 PHE A CA 1
ATOM 2981 C C . PHE A 1 364 ? -5.393 14.430 -15.464 1.00 94.19 364 PHE A C 1
ATOM 2983 O O . PHE A 1 364 ? -5.252 15.534 -14.931 1.00 94.19 364 PHE A O 1
ATOM 2990 N N . PRO A 1 365 ? -6.591 13.814 -15.508 1.00 93.69 365 PRO A N 1
ATOM 2991 C CA . PRO A 1 365 ? -7.824 14.428 -15.008 1.00 93.69 365 PRO A CA 1
ATOM 2992 C C . PRO A 1 365 ? -8.056 14.234 -13.500 1.00 93.69 365 PRO A C 1
ATOM 2994 O O . PRO A 1 365 ? -8.921 14.905 -12.935 1.00 93.69 365 PRO A O 1
ATOM 2997 N N . TYR A 1 366 ? -7.314 13.328 -12.862 1.00 95.06 366 TYR A N 1
ATOM 2998 C CA . TYR A 1 366 ? -7.494 12.946 -11.460 1.00 95.06 366 TYR A CA 1
ATOM 2999 C C . TYR A 1 366 ? -6.384 13.500 -10.563 1.00 95.06 366 TYR A C 1
ATOM 3001 O O . TYR A 1 366 ? -5.336 13.929 -11.052 1.00 95.06 366 TYR A O 1
ATOM 3009 N N . ASP A 1 367 ? -6.615 13.476 -9.251 1.00 92.88 367 ASP A N 1
ATOM 3010 C CA . ASP A 1 367 ? -5.586 13.792 -8.264 1.00 92.88 367 ASP A CA 1
ATOM 3011 C C . ASP A 1 367 ? -4.711 12.556 -8.011 1.00 92.88 367 ASP A C 1
ATOM 3013 O O . ASP A 1 367 ? -5.184 11.497 -7.589 1.00 92.88 367 ASP A O 1
ATOM 3017 N N . GLU A 1 368 ? -3.417 12.683 -8.296 1.00 89.50 368 GLU A N 1
ATOM 3018 C CA . GLU A 1 368 ? -2.463 11.581 -8.157 1.00 89.50 368 GLU A CA 1
ATOM 3019 C C . GLU A 1 368 ? -2.277 11.139 -6.700 1.00 89.50 368 GLU A C 1
ATOM 3021 O O . GLU A 1 368 ? -2.036 9.959 -6.451 1.00 89.50 368 GLU A O 1
ATOM 3026 N N . SER A 1 369 ? -2.439 12.049 -5.733 1.00 90.25 369 SER A N 1
ATOM 3027 C CA . SER A 1 369 ? -2.333 11.720 -4.307 1.00 90.25 369 SER A CA 1
ATOM 3028 C C . SER A 1 369 ? -3.512 10.853 -3.877 1.00 90.25 369 SER A C 1
ATOM 3030 O O . SER A 1 369 ? -3.320 9.844 -3.203 1.00 90.25 369 SER A O 1
ATOM 3032 N N . ILE A 1 370 ? -4.728 11.174 -4.336 1.00 96.12 370 ILE A N 1
ATOM 3033 C CA . ILE A 1 370 ? -5.915 10.347 -4.070 1.00 96.12 370 ILE A CA 1
ATOM 3034 C C . ILE A 1 370 ? -5.699 8.925 -4.601 1.00 96.12 370 ILE A C 1
ATOM 3036 O O . ILE A 1 370 ? -5.940 7.953 -3.887 1.00 96.12 370 ILE A O 1
ATOM 3040 N N . ILE A 1 371 ? -5.199 8.785 -5.832 1.00 95.56 371 ILE A N 1
ATOM 3041 C CA . ILE A 1 371 ? -4.902 7.468 -6.416 1.00 95.56 371 ILE A CA 1
ATOM 3042 C C . ILE A 1 371 ? -3.844 6.732 -5.597 1.00 95.56 371 ILE A C 1
ATOM 3044 O O . ILE A 1 371 ? -4.032 5.554 -5.298 1.00 95.56 371 ILE A O 1
ATOM 3048 N N . HIS A 1 372 ? -2.764 7.415 -5.218 1.00 92.38 372 HIS A N 1
ATOM 3049 C CA . HIS A 1 372 ? -1.672 6.829 -4.450 1.00 92.38 372 HIS A CA 1
ATOM 3050 C C . HIS A 1 372 ? -2.160 6.226 -3.126 1.00 92.38 372 HIS A C 1
ATOM 3052 O O . HIS A 1 372 ? -1.991 5.028 -2.903 1.00 92.38 372 HIS A O 1
ATOM 3058 N N . PHE A 1 373 ? -2.835 7.007 -2.280 1.00 95.31 373 PHE A N 1
ATOM 3059 C CA . PHE A 1 373 ? -3.260 6.531 -0.960 1.00 95.31 373 PHE A CA 1
ATOM 3060 C C . PHE A 1 373 ? -4.408 5.516 -1.033 1.00 95.31 373 PHE A C 1
ATOM 3062 O O . PHE A 1 373 ? -4.441 4.556 -0.262 1.00 95.31 373 PHE A O 1
ATOM 3069 N N . ARG A 1 374 ? -5.317 5.637 -2.009 1.00 98.19 374 ARG A N 1
ATOM 3070 C CA . ARG A 1 374 ? -6.346 4.605 -2.214 1.00 98.19 374 ARG A CA 1
ATOM 3071 C C . ARG A 1 374 ? -5.759 3.288 -2.710 1.00 98.19 374 ARG A C 1
ATOM 3073 O O . ARG A 1 374 ? -6.193 2.227 -2.265 1.00 98.19 374 ARG A O 1
ATOM 3080 N N . ARG A 1 375 ? -4.755 3.345 -3.591 1.00 96.88 375 ARG A N 1
ATOM 3081 C CA . ARG A 1 375 ? -4.000 2.166 -4.026 1.00 96.88 375 ARG A CA 1
ATOM 3082 C C . ARG A 1 375 ? -3.247 1.543 -2.853 1.00 96.88 375 ARG A C 1
ATOM 3084 O O . ARG A 1 375 ? -3.342 0.336 -2.696 1.00 96.88 375 ARG A O 1
ATOM 3091 N N . LEU A 1 376 ? -2.589 2.339 -2.009 1.00 96.31 376 LEU A N 1
ATOM 3092 C CA . LEU A 1 376 ? -1.902 1.854 -0.806 1.00 96.31 376 LEU A CA 1
ATOM 3093 C C . LEU A 1 376 ? -2.839 1.032 0.092 1.00 96.31 376 LEU A C 1
ATOM 3095 O O . LEU A 1 376 ? -2.499 -0.075 0.508 1.00 96.31 376 LEU A O 1
ATOM 3099 N N . ALA A 1 377 ? -4.051 1.536 0.339 1.00 98.31 377 ALA A N 1
ATOM 3100 C CA . ALA A 1 377 ? -5.053 0.819 1.122 1.00 98.31 377 ALA A CA 1
ATOM 3101 C C . ALA A 1 377 ? -5.502 -0.501 0.468 1.00 98.31 377 ALA A C 1
ATOM 3103 O O . ALA A 1 377 ? -5.665 -1.498 1.171 1.00 98.31 377 ALA A O 1
ATOM 3104 N N . LEU A 1 378 ? -5.693 -0.524 -0.858 1.00 98.44 378 LEU A N 1
ATOM 3105 C CA . LEU A 1 378 ? -6.057 -1.741 -1.595 1.00 98.44 378 LEU A CA 1
ATOM 3106 C C . LEU A 1 378 ? -4.916 -2.754 -1.657 1.00 98.44 378 LEU A C 1
ATOM 3108 O O . LEU A 1 378 ? -5.174 -3.944 -1.513 1.00 98.44 378 LEU A O 1
ATOM 3112 N N . GLU A 1 379 ? -3.675 -2.307 -1.853 1.00 97.00 379 GLU A N 1
ATOM 3113 C CA . GLU A 1 379 ? -2.520 -3.200 -1.843 1.00 97.00 379 GLU A CA 1
ATOM 3114 C C . GLU A 1 379 ? -2.350 -3.820 -0.464 1.00 97.00 379 GLU A C 1
ATOM 3116 O O . GLU A 1 379 ? -2.268 -5.036 -0.376 1.00 97.00 379 GLU A O 1
ATOM 3121 N N . TRP A 1 380 ? -2.430 -3.045 0.621 1.00 97.81 380 TRP A N 1
ATOM 3122 C CA . TRP A 1 380 ? -2.436 -3.626 1.967 1.00 97.81 380 TRP A CA 1
ATOM 3123 C C . TRP A 1 380 ? -3.578 -4.637 2.159 1.00 97.81 380 TRP A C 1
ATOM 3125 O O . TRP A 1 380 ? -3.365 -5.719 2.706 1.00 97.81 380 TRP A O 1
ATOM 3135 N N . LEU A 1 381 ? -4.781 -4.325 1.668 1.00 98.25 381 LEU A N 1
ATOM 3136 C CA . LEU A 1 381 ? -5.958 -5.184 1.811 1.00 98.25 381 LEU A CA 1
ATOM 3137 C C . LEU A 1 381 ? -5.790 -6.568 1.160 1.00 98.25 381 LEU A C 1
ATOM 3139 O O . LEU A 1 381 ? -6.478 -7.500 1.570 1.00 98.25 381 LEU A O 1
ATOM 3143 N N . VAL A 1 382 ? -4.906 -6.717 0.170 1.00 97.69 382 VAL A N 1
ATOM 3144 C CA . VAL A 1 382 ? -4.678 -7.991 -0.535 1.00 97.69 382 VAL A CA 1
ATOM 3145 C C . VAL A 1 382 ? -3.356 -8.680 -0.158 1.00 97.69 382 VAL A C 1
ATOM 3147 O O . VAL A 1 382 ? -3.056 -9.746 -0.694 1.00 97.69 382 VAL A O 1
ATOM 3150 N N . GLN A 1 383 ? -2.582 -8.096 0.761 1.00 95.44 383 GLN A N 1
ATOM 3151 C CA . GLN A 1 383 ? -1.375 -8.669 1.384 1.00 95.44 383 GLN A CA 1
ATOM 3152 C C . GLN A 1 383 ? -1.268 -8.214 2.859 1.00 95.44 383 GLN A C 1
ATOM 3154 O O . GLN A 1 383 ? -0.321 -7.519 3.244 1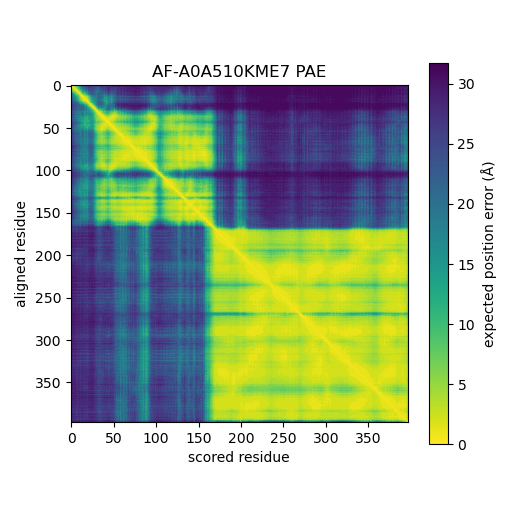.00 95.44 383 GLN A O 1
ATOM 3159 N N . PRO A 1 384 ? -2.258 -8.560 3.712 1.00 92.56 384 PRO A N 1
ATOM 3160 C CA . PRO A 1 384 ? -2.384 -8.042 5.079 1.00 92.56 384 PRO A CA 1
ATOM 3161 C C . PRO A 1 384 ? -1.279 -8.518 6.035 1.00 92.56 384 PRO A C 1
ATOM 3163 O O . PRO A 1 384 ? -1.203 -8.046 7.169 1.00 92.56 384 PRO A O 1
ATOM 3166 N N . GLU A 1 385 ? -0.444 -9.470 5.617 1.00 91.81 385 GLU A N 1
ATOM 3167 C CA . GLU A 1 385 ? 0.742 -9.909 6.351 1.00 91.81 385 GLU A CA 1
ATOM 3168 C C . GLU A 1 385 ? 1.868 -8.869 6.359 1.00 91.81 385 GLU A C 1
ATOM 3170 O O . GLU A 1 385 ? 2.727 -8.917 7.243 1.00 91.81 385 GLU A O 1
ATOM 3175 N N . LYS A 1 386 ? 1.865 -7.938 5.397 1.00 91.62 386 LYS A N 1
ATOM 3176 C CA . LYS A 1 386 ? 2.820 -6.832 5.330 1.00 91.62 386 LYS A CA 1
ATOM 3177 C C . LYS A 1 386 ? 2.320 -5.639 6.135 1.00 91.62 386 LYS A C 1
ATOM 3179 O O . LYS A 1 386 ? 1.115 -5.382 6.230 1.00 91.62 386 LYS A O 1
ATOM 3184 N N . SER A 1 387 ? 3.250 -4.881 6.716 1.00 91.88 387 SER A N 1
ATOM 3185 C CA . SER A 1 387 ? 2.894 -3.576 7.274 1.00 91.88 387 SER A CA 1
ATOM 3186 C C . SER A 1 387 ? 2.517 -2.616 6.144 1.00 91.88 387 SER A C 1
ATOM 3188 O O . SER A 1 387 ? 2.975 -2.778 5.015 1.00 91.88 387 SER A O 1
ATOM 3190 N N . ILE A 1 388 ? 1.677 -1.616 6.426 1.00 91.88 388 ILE A N 1
ATOM 3191 C CA . ILE A 1 388 ? 1.306 -0.627 5.404 1.00 91.88 388 ILE A CA 1
ATOM 3192 C C . ILE A 1 388 ? 2.537 0.150 4.909 1.00 91.88 388 ILE A C 1
ATOM 3194 O O . ILE A 1 388 ? 2.595 0.496 3.738 1.00 91.88 388 ILE A O 1
ATOM 3198 N N . GLU A 1 389 ? 3.548 0.337 5.762 1.00 89.00 389 GLU A N 1
ATOM 3199 C CA . GLU A 1 389 ? 4.829 0.944 5.390 1.00 89.00 389 GLU A CA 1
ATOM 3200 C C . GLU A 1 389 ? 5.659 0.054 4.447 1.00 89.00 389 GLU A C 1
ATOM 3202 O O . GLU A 1 389 ? 6.246 0.559 3.493 1.00 89.00 389 GLU A O 1
ATOM 3207 N N . ASP A 1 390 ? 5.680 -1.268 4.662 1.00 85.88 390 ASP A N 1
ATOM 3208 C CA . ASP A 1 390 ? 6.353 -2.200 3.742 1.00 85.88 390 ASP A CA 1
ATOM 3209 C C . ASP A 1 390 ? 5.654 -2.214 2.375 1.00 85.88 390 ASP A C 1
ATOM 3211 O O . ASP A 1 390 ? 6.317 -2.199 1.340 1.00 85.88 390 ASP A O 1
ATOM 3215 N N . VAL A 1 391 ? 4.314 -2.189 2.363 1.00 88.12 391 VAL A N 1
ATOM 3216 C CA . VAL A 1 391 ? 3.532 -2.067 1.123 1.00 88.12 391 VAL A CA 1
ATOM 3217 C C . VAL A 1 391 ? 3.874 -0.764 0.402 1.00 88.12 391 VAL A C 1
ATOM 3219 O O . VAL A 1 391 ? 4.184 -0.785 -0.785 1.00 88.12 391 VAL A O 1
ATOM 3222 N N . GLU A 1 392 ? 3.873 0.361 1.115 1.00 86.12 392 GLU A N 1
ATOM 3223 C CA . GLU A 1 392 ? 4.205 1.678 0.563 1.00 86.12 392 GLU A CA 1
ATOM 3224 C C . GLU A 1 392 ? 5.625 1.719 -0.026 1.00 86.12 392 GLU A C 1
ATOM 3226 O O . GLU A 1 392 ? 5.835 2.286 -1.099 1.00 86.12 392 GLU A O 1
ATOM 3231 N N . ALA A 1 393 ? 6.593 1.061 0.619 1.00 77.19 393 ALA A N 1
ATOM 3232 C CA . ALA A 1 393 ? 7.969 0.964 0.134 1.00 77.19 393 ALA A CA 1
ATOM 3233 C C . ALA A 1 393 ? 8.114 0.121 -1.150 1.00 77.19 393 ALA A C 1
ATOM 3235 O O . ALA A 1 393 ? 9.026 0.361 -1.946 1.00 77.19 393 ALA A O 1
ATOM 3236 N N . GLU A 1 394 ? 7.230 -0.856 -1.357 1.00 77.94 394 GLU A N 1
ATOM 3237 C CA . GLU A 1 394 ? 7.199 -1.720 -2.543 1.00 77.94 394 GLU A CA 1
ATOM 3238 C C . GLU A 1 394 ? 6.354 -1.149 -3.694 1.00 77.94 394 GLU A C 1
ATOM 3240 O O . GLU A 1 394 ? 6.468 -1.606 -4.835 1.00 77.94 394 GLU A O 1
ATOM 3245 N N . MET A 1 395 ? 5.519 -0.136 -3.436 1.00 76.12 395 MET A N 1
ATOM 3246 C CA . MET A 1 395 ? 4.693 0.500 -4.460 1.00 76.12 395 MET A CA 1
ATOM 3247 C C . MET A 1 395 ? 5.559 1.208 -5.510 1.00 76.12 395 MET A C 1
ATOM 3249 O O . MET A 1 395 ? 5.906 2.383 -5.403 1.00 76.12 395 MET A O 1
ATOM 3253 N N . HIS A 1 396 ? 5.861 0.505 -6.598 1.00 60.59 396 HIS A N 1
ATOM 3254 C CA . HIS A 1 396 ? 6.467 1.107 -7.781 1.00 60.59 396 HIS A CA 1
ATOM 3255 C C . HIS A 1 396 ? 5.433 1.914 -8.582 1.00 60.59 396 HIS A C 1
ATOM 3257 O O . HIS A 1 396 ? 4.231 1.612 -8.567 1.00 60.59 396 HIS A O 1
ATOM 3263 N N . THR A 1 397 ? 5.907 2.965 -9.255 1.00 45.69 397 THR A N 1
ATOM 3264 C CA . THR A 1 397 ? 5.113 3.821 -10.151 1.00 45.69 397 THR A CA 1
ATOM 3265 C C . THR A 1 397 ? 5.038 3.285 -11.562 1.00 45.69 397 THR A C 1
ATOM 3267 O O . THR A 1 397 ? 6.123 2.946 -12.090 1.00 45.69 397 THR A O 1
#

Solvent-accessible surface area (backbone atoms only — not comparable to full-atom values): 22876 Å² total; per-residue (Å²): 141,78,84,81,78,83,80,82,82,82,82,70,57,71,78,63,58,71,48,56,60,76,96,55,99,83,64,87,78,74,85,49,97,85,58,41,65,50,77,49,63,39,61,85,60,34,36,36,39,39,38,53,38,67,47,77,67,27,31,53,47,16,42,54,50,22,60,71,52,66,81,41,71,51,90,51,60,67,49,46,48,32,56,37,52,38,37,38,64,31,52,61,43,74,50,77,48,74,49,75,60,72,88,81,52,99,51,85,72,61,53,59,54,50,49,50,52,48,52,39,54,52,19,44,75,68,75,29,61,51,73,48,91,90,50,34,33,24,36,40,85,66,44,47,53,43,23,67,89,76,18,51,74,66,91,70,68,79,61,78,73,58,71,88,75,46,75,87,78,68,76,44,74,63,44,52,54,45,50,51,56,34,49,54,54,40,49,73,72,69,46,64,80,67,95,84,65,78,71,95,69,41,67,91,72,52,41,74,69,57,71,65,59,44,51,27,45,24,53,38,44,43,50,49,16,52,42,27,52,42,33,74,75,47,43,86,74,20,55,65,58,44,49,53,52,49,54,50,47,35,74,39,48,49,20,78,81,69,51,47,74,65,54,50,49,47,76,70,67,59,74,90,50,63,66,62,36,50,52,35,41,54,37,50,40,20,29,52,46,44,34,30,46,22,63,71,42,83,78,67,60,60,71,45,83,63,65,61,66,61,54,52,52,53,56,72,78,46,37,47,69,59,47,62,72,66,44,46,72,57,54,69,67,61,55,49,47,51,37,51,34,38,54,49,50,51,40,28,44,51,47,36,69,77,45,22,79,84,54,81,60,46,74,70,86,54,41,66,65,55,42,50,32,34,37,49,39,44,53,30,46,30,42,63,91,49,52,65,66,58,47,55,74,66,62,76,119

Foldseek 3Di:
DDDDDPPPDDQDDPVRVVFDDDPPPPDDPPPDPPDQWDWDATPQRKIKIKGKDQDPVQLVVLLVLLVVQVPAPDPPVVQNVQLSVQSSQGRMDMDMDMDDPCPRDVDPPVVVVVVVVVVLCVCLSPQHFDDDPSFFTATNVRFTSQGNVPGGPDPHDHHDHPVVNPPPQDADPLQLVLLVVLVVVCVVVVFDFDNPDGFLAHPVQFDFDDLLLLLLVLLLLLLLLVLLVLCVVPPVNSLVVSVVSVVLSCVQRVNVVPDDPVSVCCSPPPDPPPVVSVLSNLLLLQSQLSCVQFVNHDDDDQADDDPSVVSVVVSNVHGSVRSSVSTDGDDPSVLSSLLRNLLRLLVSQVCCVPPVVVVVNDHSPGDNSSSLSSNLNSQCSGVVVDDSVVSSVSDDD

Sequence (397 aa):
MEEAVDTHKNFVDEEVLSYFEGEDSEKEFPIQEWTRIFRIKLKDGTEINGEIDDSEMAAKYGAGLAEHFSDVNIKDENLKQMLLTQIAFFNCKTKLMATFDFYKSGKKKNEKVKLLDFILGAGKSFDGYPLFSTETLYSPDKKVFVSKEIGTEFKEFTPFIPKELIDNFEMTDEDNARMARSIEKIEADGLPYLENMHTSISEAKAVIPDKELIIKRAAAIQMTGIASELYNEMQENAKEKIKEFLEIFEKQYGIKEVLTNEEKNYLEKYTDDVRINSEYNWRYECPPVLLWALSLQELTDLSTICDVKGTIEYFMENDLETLMNKAELRSKDEIMDMLDYLYRLNWSAVELRIRPENHNNKKFPYDESIIHFRRLALEWLVQPEKSIEDVEAEMHT

pLDDT: mean 82.02, std 19.14, range [23.62, 98.81]

Secondary structure (DSSP, 8-state):
--------SS-S-HHHHTT---S-TT------TT--EEEEE-TTS-EEEEEEE-SHHHHHHHHHHHHHTTT---S-HHHHHHHHHHHHT---EEEEEEE--TTT-S-TTHHHHHHHHHHHHHHHTTT---EETTTEEE-TTSSEEEETTTB-S-SS------TTTS---PPPHHHHHHHHHHHHHHHHTT----TT---SS-TTT--PPPHHHHHHHHHHHHHHHHHHHHHHHHGGGGHHHHHHHHHHHHHHH-GGGT--HHHHHHHHH----HHHHHHHHHGGGHHHHHHHHTTS-PPPPTTS---HHHHHHHHHH--HHHHHHH--PPPHHHHHHHHHHHHHHHHHHHHHHH-GGGGTTPPP-S-HHHHHHHHHHHHHHH-TTS-HHHHHHH---

Nearest PDB structures (foldseek):
  5nyw-assembly2_O  TM=4.233E-01  e=4.107E+00  Yersinia bercovieri
  5nyw-assembly2_V  TM=4.225E-01  e=5.827E+00  Yersinia bercovieri
  5nyj-assembly11_K  TM=4.036E-01  e=9.136E+00  Hyphomicrobium sp. MC1
  1fyh-assembly1_A  TM=1.945E-01  e=3.907E+00  Homo sapiens

Organism: NCBI:txid109328

Mean predicted aligned error: 15.23 Å

Radius of gyration: 28.34 Å; Cα contacts (8 Å, |Δi|>4): 475; chains: 1; bounding box: 86×62×54 Å

InterPro domains:
  IPR025368 Protein of unknown function DUF4272 [PF14094] (178-387)